Protein 8J0Q (pdb70)

Radius of gyration: 22.81 Å; Cα contacts (8 Å, |Δi|>4): 567; chains: 2; bounding box: 29×70×59 Å

Nearest PDB structures (foldseek):
  8j0q-assembly1_A  TM=1.005E+00  e=1.179E-32  Homo sapiens
  8j0q-assembly1_B  TM=9.897E-01  e=4.027E-26  Homo sapiens
  8j0r-assembly1_B  TM=9.718E-01  e=5.225E-26  Homo sapiens
  8j0l-assembly1_B  TM=9.913E-01  e=1.462E-24  Homo sapiens
  8j0l-assembly1_A  TM=1.001E+00  e=3.192E-24  Homo sapiens

Secondary structure (DSSP, 8-state):
--SSSEEEEEE-SS------EEEEEHHHHHHHHSTTT---HHHHHHHTT----TTHHHHHHHHHHHTT--------GGGG--HHHHHHHHHHHHHHHHHHS-HHHHHHHHHHT---TTHHHHHHHHHHHHHHHHHHHHHHHHH----BTTB-----S-HHHHHHHHHHHHHHTT-HHHHHHHHHHHHHHHHHHHHHHHHHHT-/-TTSEEEEE--TT--S---EEEEHHHHHHHHSTTT---HHHHHHHHT--HHHHH-------GGGG--HHHHHHHHHHHHHHHHHHS-HHHHHHHHHHHH--TT-HHHHHHHHHHHHHHHHHHHHHHTT----BTTB-PPP-S-HHHHHHHHHHHHHHTT-HHHHHHHHHHHHHHHHHHHHHHHHHHHT-

InterPro domains:
  IPR004979 Transcription factor AP-2 [PTHR10812] (13-460)
  IPR008122 Transcription factor AP-2 beta [PR01750] (32-50)
  IPR008122 Transcription factor AP-2 beta [PR01750] (164-176)
  IPR008122 Transcription factor AP-2 beta [PR01750] (184-194)
  IPR008122 Transcription factor AP-2 beta [PR01750] (216-228)
  IPR013854 Transcription factor AP-2, C-terminal [PF03299] (230-424)
  IPR013854 Transcription factor AP-2, C-terminal [PR01748] (268-282)
  IPR013854 Transcription factor AP-2, C-terminal [PR01748] (283-298)
  IPR013854 Transcription factor AP-2, C-terminal [PR01748] (299-313)

Organism: Homo sapiens (NCBI:txid9606)

B-factor: mean 49.49, std 19.69, range [22.67, 119.99]

Structure (mmCIF, N/CA/C/O backbone):
data_8J0Q
#
_entry.id   8J0Q
#
_cell.length_a   51.212
_cell.length_b   81.829
_cell.length_c   115.628
_cell.angle_alpha   90.00
_cell.angle_beta   90.00
_cell.angle_gamma   90.00
#
_symmetry.space_group_name_H-M   'P 21 21 21'
#
loop_
_entity.id
_entity.type
_entity.pdbx_description
1 polymer 'Transcription factor AP-2-beta'
2 non-polymer GLYCEROL
3 water water
#
loop_
_atom_site.group_PDB
_atom_site.id
_atom_site.type_symbol
_atom_site.label_atom_id
_atom_site.label_alt_id
_atom_site.label_comp_id
_atom_site.label_asym_id
_atom_site.label_entity_id
_atom_site.label_seq_id
_atom_site.pdbx_PDB_ins_code
_atom_site.Cartn_x
_atom_site.Cartn_y
_atom_site.Cartn_z
_atom_site.occupancy
_atom_site.B_iso_or_equiv
_atom_site.auth_seq_id
_atom_site.auth_comp_id
_atom_site.auth_asym_id
_atom_site.auth_atom_id
_atom_site.pdbx_PDB_model_num
ATOM 1 N N . VAL A 1 7 ? 6.730 -2.385 -34.767 1.00 76.81 224 VAL A N 1
ATOM 2 C CA . VAL A 1 7 ? 6.451 -1.865 -33.380 1.00 77.87 224 VAL A CA 1
ATOM 3 C C . VAL A 1 7 ? 7.640 -2.194 -32.458 1.00 75.04 224 VAL A C 1
ATOM 4 O O . VAL A 1 7 ? 7.886 -3.396 -32.227 1.00 84.49 224 VAL A O 1
ATOM 8 N N . ASN A 1 8 ? 8.314 -1.158 -31.930 1.00 76.48 225 ASN A N 1
ATOM 9 C CA . ASN A 1 8 ? 9.513 -1.230 -31.043 1.00 65.67 225 ASN A CA 1
ATOM 10 C C . ASN A 1 8 ? 9.077 -1.095 -29.574 1.00 62.75 225 ASN A C 1
ATOM 11 O O . ASN A 1 8 ? 8.792 0.050 -29.125 1.00 54.20 225 ASN A O 1
ATOM 16 N N . THR A 1 9 ? 9.038 -2.213 -28.840 1.00 57.40 226 THR A N 1
ATOM 17 C CA . THR A 1 9 ? 8.303 -2.329 -27.552 1.00 59.49 226 THR A CA 1
ATOM 18 C C . THR A 1 9 ? 9.223 -2.034 -26.368 1.00 53.93 226 THR A C 1
ATOM 19 O O . THR A 1 9 ? 8.676 -1.669 -25.317 1.00 51.56 226 THR A O 1
ATOM 23 N N . GLY A 1 10 ? 10.543 -2.143 -26.548 1.00 53.69 227 GLY A N 1
ATOM 24 C CA . GLY A 1 10 ? 11.549 -1.736 -25.546 1.00 53.18 227 GLY A CA 1
ATOM 25 C C . GLY A 1 10 ? 11.526 -0.233 -25.290 1.00 54.35 227 GLY A C 1
ATOM 26 O O . GLY A 1 10 ? 11.954 0.206 -24.204 1.00 56.41 227 GLY A O 1
ATOM 27 N N . GLU A 1 11 ? 11.051 0.549 -26.257 1.00 49.78 228 GLU A N 1
ATOM 28 C CA . GLU A 1 11 ? 11.113 2.031 -26.222 1.00 49.24 228 GLU A CA 1
ATOM 29 C C . GLU A 1 11 ? 10.210 2.546 -25.093 1.00 46.67 228 GLU A C 1
ATOM 30 O O . GLU A 1 11 ? 9.124 1.975 -24.866 1.00 41.85 228 GLU A O 1
ATOM 36 N N . VAL A 1 12 ? 10.634 3.622 -24.436 1.00 44.95 229 VAL A N 1
ATOM 37 C CA . VAL A 1 12 ? 9.843 4.340 -23.403 1.00 47.50 229 VAL A CA 1
ATOM 38 C C . VAL A 1 12 ? 8.835 5.251 -24.106 1.00 53.64 229 VAL A C 1
ATOM 39 O O . VAL A 1 12 ? 9.247 6.060 -24.944 1.00 64.97 229 VAL A O 1
ATOM 43 N N . PHE A 1 13 ? 7.557 5.129 -23.752 1.00 53.73 230 PHE A N 1
ATOM 44 C CA . PHE A 1 13 ? 6.465 6.018 -24.209 1.00 50.41 230 PHE A CA 1
ATOM 45 C C . PHE A 1 13 ? 6.446 7.272 -23.329 1.00 50.78 230 PHE A C 1
ATOM 46 O O . PHE A 1 13 ? 6.455 8.390 -23.863 1.00 59.08 230 PHE A O 1
ATOM 54 N N . CYS A 1 14 ? 6.426 7.103 -22.009 1.00 50.05 231 CYS A N 1
ATOM 55 C CA . CYS A 1 14 ? 6.415 8.230 -21.037 1.00 51.56 231 CYS A CA 1
ATOM 56 C C . CYS A 1 14 ? 6.836 7.730 -19.656 1.00 48.61 231 CYS A C 1
ATOM 57 O O . CYS A 1 14 ? 7.169 6.552 -19.539 1.00 52.02 231 CYS A O 1
ATOM 60 N N . SER A 1 15 ? 6.829 8.621 -18.670 1.00 47.50 232 SER A N 1
ATOM 61 C CA . SER A 1 15 ? 7.082 8.361 -17.236 1.00 50.27 232 SER A CA 1
ATOM 62 C C . SER A 1 15 ? 5.873 8.861 -16.445 1.00 55.83 232 SER A C 1
ATOM 63 O O . SER A 1 15 ? 5.300 9.912 -16.824 1.00 51.57 232 SER A O 1
ATOM 66 N N . VAL A 1 16 ? 5.480 8.137 -15.397 1.00 49.97 233 VAL A N 1
ATOM 67 C CA . VAL A 1 16 ? 4.179 8.385 -14.718 1.00 43.93 233 VAL A CA 1
ATOM 68 C C . VAL A 1 16 ? 4.455 8.407 -13.226 1.00 47.49 233 VAL A C 1
ATOM 69 O O . VAL A 1 16 ? 5.074 7.492 -12.687 1.00 50.66 233 VAL A O 1
ATOM 73 N N . PRO A 1 17 ? 4.080 9.493 -12.518 1.00 49.65 234 PRO A N 1
ATOM 74 C CA . PRO A 1 17 ? 4.211 9.505 -11.066 1.00 49.16 234 PRO A CA 1
ATOM 75 C C . PRO A 1 17 ? 3.293 8.386 -10.541 1.00 46.57 234 PRO A C 1
ATOM 76 O O . PRO A 1 17 ? 2.278 8.088 -11.158 1.00 44.89 234 PRO A O 1
ATOM 80 N N . GLY A 1 18 ? 3.684 7.793 -9.423 1.00 45.81 235 GLY A N 1
ATOM 81 C CA . GLY A 1 18 ? 2.922 6.751 -8.723 1.00 47.30 235 GLY A CA 1
ATOM 82 C C . GLY A 1 18 ? 1.665 7.306 -8.085 1.00 49.68 235 GLY A C 1
ATOM 83 O O . GLY A 1 18 ? 1.692 8.451 -7.546 1.00 51.33 235 GLY A O 1
ATOM 84 N N . ARG A 1 19 ? 0.593 6.513 -8.131 1.00 44.44 236 ARG A N 1
ATOM 85 C CA . ARG A 1 19 ? -0.677 6.834 -7.443 1.00 39.56 236 ARG A CA 1
ATOM 86 C C . ARG A 1 19 ? -0.521 6.613 -5.939 1.00 38.72 236 ARG A C 1
ATOM 87 O O . ARG A 1 19 ? -1.300 7.206 -5.176 1.00 43.31 236 ARG A O 1
ATOM 95 N N . LEU A 1 20 ? 0.460 5.820 -5.509 1.00 39.52 237 LEU A N 1
ATOM 96 C CA . LEU A 1 20 ? 0.536 5.332 -4.105 1.00 39.44 237 LEU A CA 1
ATOM 97 C C . LEU A 1 20 ? 1.781 5.866 -3.392 1.00 39.06 237 LEU A C 1
ATOM 98 O O . LEU A 1 20 ? 2.052 5.394 -2.276 1.00 45.88 237 LEU A O 1
ATOM 103 N N . SER A 1 21 ? 2.490 6.819 -4.000 1.00 45.32 238 SER A N 1
ATOM 104 C CA . SER A 1 21 ? 3.670 7.515 -3.423 1.00 49.04 238 SER A CA 1
ATOM 105 C C . SER A 1 21 ? 3.235 8.422 -2.277 1.00 50.00 238 SER A C 1
ATOM 106 O O . SER A 1 21 ? 2.339 9.230 -2.499 1.00 50.64 238 SER A O 1
ATOM 109 N N . LEU A 1 22 ? 3.854 8.262 -1.104 1.00 54.05 239 LEU A N 1
ATOM 110 C CA . LEU A 1 22 ? 3.874 9.269 -0.011 1.00 61.30 239 LEU A CA 1
ATOM 111 C C . LEU A 1 22 ? 5.202 10.048 -0.002 1.00 66.41 239 LEU A C 1
ATOM 112 O O . LEU A 1 22 ? 5.249 11.086 0.682 1.00 80.59 239 LEU A O 1
ATOM 117 N N . LEU A 1 23 ? 6.228 9.572 -0.718 1.00 75.24 240 LEU A N 1
ATOM 118 C CA . LEU A 1 23 ? 7.633 10.069 -0.644 1.00 86.33 240 LEU A CA 1
ATOM 119 C C . LEU A 1 23 ? 7.961 10.869 -1.918 1.00 89.56 240 LEU A C 1
ATOM 120 O O . LEU A 1 23 ? 8.111 10.241 -2.999 1.00 94.28 240 LEU A O 1
ATOM 125 N N . SER A 1 24 ? 8.068 12.199 -1.794 1.00 93.66 241 SER A N 1
ATOM 126 C CA . SER A 1 24 ? 8.483 13.151 -2.864 1.00 97.79 241 SER A CA 1
ATOM 127 C C . SER A 1 24 ? 9.588 12.536 -3.743 1.00 102.34 241 SER A C 1
ATOM 128 O O . SER A 1 24 ? 9.484 12.635 -4.994 1.00 90.51 241 SER A O 1
ATOM 131 N N . SER A 1 25 ? 10.599 11.925 -3.106 1.00 101.96 242 SER A N 1
ATOM 132 C CA . SER A 1 25 ? 11.649 11.080 -3.740 1.00 99.15 242 SER A CA 1
ATOM 133 C C . SER A 1 25 ? 11.002 9.797 -4.283 1.00 92.02 242 SER A C 1
ATOM 134 O O . SER A 1 25 ? 11.482 9.314 -5.317 1.00 86.03 242 SER A O 1
ATOM 137 N N . SER A 1 27 ? 10.242 8.011 -7.125 1.00 84.29 244 SER A N 1
ATOM 138 C CA . SER A 1 27 ? 10.451 8.149 -8.593 1.00 86.77 244 SER A CA 1
ATOM 139 C C . SER A 1 27 ? 9.114 8.085 -9.344 1.00 81.65 244 SER A C 1
ATOM 140 O O . SER A 1 27 ? 8.069 7.694 -8.760 1.00 74.43 244 SER A O 1
ATOM 143 N N . LYS A 1 28 ? 9.171 8.496 -10.607 1.00 73.09 245 LYS A N 1
ATOM 144 C CA . LYS A 1 28 ? 8.171 8.161 -11.641 1.00 66.37 245 LYS A CA 1
ATOM 145 C C . LYS A 1 28 ? 8.518 6.757 -12.158 1.00 58.65 245 LYS A C 1
ATOM 146 O O . LYS A 1 28 ? 9.686 6.326 -12.009 1.00 60.08 245 LYS A O 1
ATOM 152 N N . TYR A 1 29 ? 7.530 6.039 -12.694 1.00 47.35 246 TYR A N 1
ATOM 153 C CA . TYR A 1 29 ? 7.716 4.716 -13.340 1.00 42.73 246 TYR A CA 1
ATOM 154 C C . TYR A 1 29 ? 7.772 4.903 -14.857 1.00 41.00 246 TYR A C 1
ATOM 155 O O . TYR A 1 29 ? 6.962 5.639 -15.378 1.00 41.79 246 TYR A O 1
ATOM 164 N N . LYS A 1 30 ? 8.714 4.247 -15.530 1.00 45.97 247 LYS A N 1
ATOM 165 C CA . LYS A 1 30 ? 8.746 4.167 -17.009 1.00 46.30 247 LYS A CA 1
ATOM 166 C C . LYS A 1 30 ? 7.627 3.234 -17.479 1.00 47.52 247 LYS A C 1
ATOM 167 O O . LYS A 1 30 ? 7.452 2.099 -16.925 1.00 42.35 247 LYS A O 1
ATOM 173 N N . VAL A 1 31 ? 6.920 3.691 -18.499 1.00 43.66 248 VAL A N 1
ATOM 174 C CA . VAL A 1 31 ? 5.925 2.894 -19.250 1.00 43.20 248 VAL A CA 1
ATOM 175 C C . VAL A 1 31 ? 6.472 2.743 -20.660 1.00 40.81 248 VAL A C 1
ATOM 176 O O . VAL A 1 31 ? 6.706 3.765 -21.303 1.00 44.26 248 VAL A O 1
ATOM 180 N N . THR A 1 32 ? 6.702 1.505 -21.072 1.00 40.33 249 THR A N 1
ATOM 181 C CA . THR A 1 32 ? 7.226 1.133 -22.403 1.00 39.49 249 THR A CA 1
ATOM 182 C C . THR A 1 32 ? 6.064 1.100 -23.402 1.00 41.28 249 THR A C 1
ATOM 183 O O . THR A 1 32 ? 4.884 1.041 -22.989 1.00 36.30 249 THR A O 1
ATOM 187 N N . VAL A 1 33 ? 6.396 1.132 -24.683 1.00 42.21 250 VAL A N 1
ATOM 188 C CA . VAL A 1 33 ? 5.418 0.905 -25.775 1.00 41.58 250 VAL A CA 1
ATOM 189 C C . VAL A 1 33 ? 4.790 -0.480 -25.574 1.00 39.48 250 VAL A C 1
ATOM 190 O O . VAL A 1 33 ? 3.603 -0.614 -25.832 1.00 39.80 250 VAL A O 1
ATOM 194 N N . GLY A 1 34 ? 5.580 -1.491 -25.203 1.00 41.69 251 GLY A N 1
ATOM 195 C CA . GLY A 1 34 ? 5.068 -2.843 -24.902 1.00 37.37 251 GLY A CA 1
ATOM 196 C C . GLY A 1 34 ? 3.917 -2.749 -23.908 1.00 36.90 251 GLY A C 1
ATOM 197 O O . GLY A 1 34 ? 2.848 -3.339 -24.131 1.00 32.60 251 GLY A O 1
ATOM 198 N N . GLU A 1 35 ? 4.100 -1.978 -22.849 1.00 33.33 252 GLU A N 1
ATOM 199 C CA . GLU A 1 35 ? 3.073 -1.892 -21.797 1.00 37.36 252 GLU A CA 1
ATOM 200 C C . GLU A 1 35 ? 1.802 -1.260 -22.379 1.00 38.81 252 GLU A C 1
ATOM 201 O O . GLU A 1 35 ? 0.695 -1.759 -22.083 1.00 43.24 252 GLU A O 1
ATOM 207 N N . VAL A 1 36 ? 1.960 -0.185 -23.147 1.00 37.83 253 VAL A N 1
ATOM 208 C CA . VAL A 1 36 ? 0.849 0.585 -23.757 1.00 35.68 253 VAL A CA 1
ATOM 209 C C . VAL A 1 36 ? 0.111 -0.365 -24.699 1.00 36.49 253 VAL A C 1
ATOM 210 O O . VAL A 1 36 ? -1.119 -0.369 -24.697 1.00 38.51 253 VAL A O 1
ATOM 214 N N . GLN A 1 37 ? 0.839 -1.222 -25.402 1.00 34.72 254 GLN A N 1
ATOM 215 C CA . GLN A 1 37 ? 0.242 -2.209 -26.329 1.00 37.27 254 GLN A CA 1
ATOM 216 C C . GLN A 1 37 ? -0.530 -3.293 -25.559 1.00 40.32 254 GLN A C 1
ATOM 217 O O . GLN A 1 37 ? -1.568 -3.753 -26.064 1.00 40.29 254 GLN A O 1
ATOM 223 N N . ARG A 1 38 ? -0.040 -3.708 -24.385 1.00 39.92 255 ARG A N 1
ATOM 224 C CA . ARG A 1 38 ? -0.736 -4.698 -23.524 1.00 36.39 255 ARG A CA 1
ATOM 225 C C . ARG A 1 38 ? -2.082 -4.103 -23.079 1.00 36.03 255 ARG A C 1
ATOM 226 O O . ARG A 1 38 ? -3.047 -4.864 -23.031 1.00 33.45 255 ARG A O 1
ATOM 234 N N . ARG A 1 39 ? -2.152 -2.797 -22.814 1.00 35.78 256 ARG A N 1
ATOM 235 C CA . ARG A 1 39 ? -3.379 -2.126 -22.307 1.00 36.66 256 ARG A CA 1
ATOM 236 C C . ARG A 1 39 ? -4.400 -1.997 -23.453 1.00 40.49 256 ARG A C 1
ATOM 237 O O . ARG A 1 39 ? -5.591 -2.230 -23.217 1.00 41.38 256 ARG A O 1
ATOM 245 N N . LEU A 1 40 ? -3.933 -1.681 -24.660 1.00 41.60 257 LEU A N 1
ATOM 246 C CA . LEU A 1 40 ? -4.775 -1.481 -25.869 1.00 42.23 257 LEU A CA 1
ATOM 247 C C . LEU A 1 40 ? -5.269 -2.810 -26.438 1.00 43.29 257 LEU A C 1
ATOM 248 O O . LEU A 1 40 ? -6.303 -2.777 -27.098 1.00 44.37 257 LEU A O 1
ATOM 253 N N . SER A 1 41 ? -4.576 -3.926 -26.206 1.00 45.15 258 SER A N 1
ATOM 254 C CA . SER A 1 41 ? -4.950 -5.245 -26.790 1.00 46.49 258 SER A CA 1
ATOM 255 C C . SER A 1 41 ? -5.895 -5.982 -25.841 1.00 49.86 258 SER A C 1
ATOM 256 O O . SER A 1 41 ? -6.056 -5.585 -24.692 1.00 55.17 258 SER A O 1
ATOM 259 N N . PRO A 1 42 ? -6.536 -7.092 -26.269 1.00 52.66 259 PRO A N 1
ATOM 260 C CA . PRO A 1 42 ? -7.359 -7.893 -25.361 1.00 48.31 259 PRO A CA 1
ATOM 261 C C . PRO A 1 42 ? -6.451 -8.481 -24.293 1.00 47.60 259 PRO A C 1
ATOM 262 O O . PRO A 1 42 ? -5.280 -8.707 -24.572 1.00 42.90 259 PRO A O 1
ATOM 266 N N . PRO A 1 43 ? -6.955 -8.819 -23.083 1.00 45.77 260 PRO A N 1
ATOM 267 C CA . PRO A 1 43 ? -8.385 -8.766 -22.769 1.00 44.11 260 PRO A CA 1
ATOM 268 C C . PRO A 1 43 ? -8.998 -7.418 -22.360 1.00 46.05 260 PRO A C 1
ATOM 269 O O . PRO A 1 43 ? -10.218 -7.343 -22.281 1.00 49.13 260 PRO A O 1
ATOM 273 N N . GLU A 1 44 ? -8.192 -6.395 -22.089 1.00 44.83 261 GLU A N 1
ATOM 274 C CA . GLU A 1 44 ? -8.722 -5.102 -21.576 1.00 48.06 261 GLU A CA 1
ATOM 275 C C . GLU A 1 44 ? -9.241 -4.191 -22.709 1.00 53.85 261 GLU A C 1
ATOM 276 O O . GLU A 1 44 ? -10.303 -3.534 -22.504 1.00 46.81 261 GLU A O 1
ATOM 282 N N . CYS A 1 45 ? -8.496 -4.075 -23.818 1.00 49.55 262 CYS A N 1
ATOM 283 C CA . CYS A 1 45 ? -8.817 -3.156 -24.943 1.00 47.75 262 CYS A CA 1
ATOM 284 C C . CYS A 1 45 ? -9.173 -1.788 -24.371 1.00 47.54 262 CYS A C 1
ATOM 285 O O . CYS A 1 45 ? -10.315 -1.350 -24.573 1.00 53.46 262 CYS A O 1
ATOM 288 N N . LEU A 1 46 ? -8.274 -1.173 -23.606 1.00 41.16 263 LEU A N 1
ATOM 289 C CA . LEU A 1 46 ? -8.575 0.146 -23.016 1.00 41.96 263 LEU A CA 1
ATOM 290 C C . LEU A 1 46 ? -8.827 1.106 -24.191 1.00 47.84 263 LEU A C 1
ATOM 291 O O . LEU A 1 46 ? -8.234 0.890 -25.268 1.00 49.04 263 LEU A O 1
ATOM 296 N N . ASN A 1 47 ? -9.685 2.107 -23.989 1.00 49.14 264 ASN A N 1
ATOM 297 C CA . ASN A 1 47 ? -9.942 3.212 -24.945 1.00 53.61 264 ASN A CA 1
ATOM 298 C C . ASN A 1 47 ? -9.050 4.387 -24.524 1.00 52.74 264 ASN A C 1
ATOM 299 O O . ASN A 1 47 ? -8.276 4.237 -23.559 1.00 52.98 264 ASN A O 1
ATOM 304 N N . ALA A 1 48 ? -9.178 5.515 -25.212 1.00 52.01 265 ALA A N 1
ATOM 305 C CA . ALA A 1 48 ? -8.280 6.687 -25.123 1.00 57.58 265 ALA A CA 1
ATOM 306 C C . ALA A 1 48 ? -8.467 7.368 -23.768 1.00 48.84 265 ALA A C 1
ATOM 307 O O . ALA A 1 48 ? -7.470 7.858 -23.192 1.00 47.51 265 ALA A O 1
ATOM 309 N N . SER A 1 49 ? -9.711 7.416 -23.306 1.00 44.97 266 SER A N 1
ATOM 310 C CA . SER A 1 49 ? -10.103 8.012 -22.006 1.00 44.94 266 SER A CA 1
ATOM 311 C C . SER A 1 49 ? -9.387 7.278 -20.866 1.00 44.58 266 SER A C 1
ATOM 312 O O . SER A 1 49 ? -8.764 7.963 -20.046 1.00 47.33 266 SER A O 1
ATOM 315 N N . LEU A 1 50 ? -9.508 5.941 -20.804 1.00 44.52 267 LEU A N 1
ATOM 316 C CA . LEU A 1 50 ? -8.979 5.083 -19.700 1.00 43.98 267 LEU A CA 1
ATOM 317 C C . LEU A 1 50 ? -7.445 5.020 -19.781 1.00 42.40 267 LEU A C 1
ATOM 318 O O . LEU A 1 50 ? -6.788 5.160 -18.737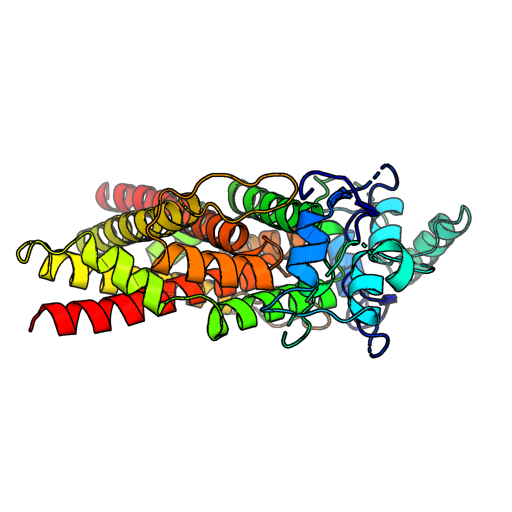 1.00 42.82 267 LEU A O 1
ATOM 323 N N . LEU A 1 51 ? -6.883 4.873 -20.982 1.00 42.10 268 LEU A N 1
ATOM 324 C CA . LEU A 1 51 ? -5.410 4.887 -21.163 1.00 42.67 268 LEU A CA 1
ATOM 325 C C . LEU A 1 51 ? -4.879 6.237 -20.689 1.00 41.45 268 LEU A C 1
ATOM 326 O O . LEU A 1 51 ? -3.820 6.256 -20.016 1.00 41.65 268 LEU A O 1
ATOM 331 N N . GLY A 1 52 ? -5.614 7.318 -20.967 1.00 41.73 269 GLY A N 1
ATOM 332 C CA . GLY A 1 52 ? -5.248 8.683 -20.528 1.00 44.39 269 GLY A CA 1
ATOM 333 C C . GLY A 1 52 ? -5.128 8.802 -19.021 1.00 43.57 269 GLY A C 1
ATOM 334 O O . GLY A 1 52 ? -4.213 9.501 -18.569 1.00 51.54 269 GLY A O 1
ATOM 335 N N . GLY A 1 53 ? -6.033 8.167 -18.271 1.00 43.68 270 GLY A N 1
ATOM 336 C CA . GLY A 1 53 ? -6.004 8.096 -16.786 1.00 44.26 270 GLY A CA 1
ATOM 337 C C . GLY A 1 53 ? -4.869 7.222 -16.244 1.00 45.97 270 GLY A C 1
ATOM 338 O O . GLY A 1 53 ? -4.183 7.673 -15.333 1.00 47.35 270 GLY A O 1
ATOM 339 N N . VAL A 1 54 ? -4.638 6.033 -16.820 1.00 44.05 271 VAL A N 1
ATOM 340 C CA . VAL A 1 54 ? -3.480 5.151 -16.488 1.00 42.11 271 VAL A CA 1
ATOM 341 C C . VAL A 1 54 ? -2.179 5.950 -16.631 1.00 44.77 271 VAL A C 1
ATOM 342 O O . VAL A 1 54 ? -1.355 5.931 -15.702 1.00 40.55 271 VAL A O 1
ATOM 346 N N . LEU A 1 55 ? -2.014 6.652 -17.754 1.00 45.86 272 LEU A N 1
ATOM 347 C CA . LEU A 1 55 ? -0.816 7.482 -18.030 1.00 44.76 272 LEU A CA 1
ATOM 348 C C . LEU A 1 55 ? -0.909 8.813 -17.274 1.00 42.99 272 LEU A C 1
ATOM 349 O O . LEU A 1 55 ? 0.028 9.606 -17.424 1.00 48.73 272 LEU A O 1
ATOM 354 N N . ARG A 1 56 ? -1.946 9.010 -16.447 1.00 46.76 273 ARG A N 1
ATOM 355 C CA . ARG A 1 56 ? -2.172 10.232 -15.614 1.00 49.37 273 ARG A CA 1
ATOM 356 C C . ARG A 1 56 ? -1.928 11.468 -16.493 1.00 52.03 273 ARG A C 1
ATOM 357 O O . ARG A 1 56 ? -1.217 12.384 -16.041 1.00 52.80 273 ARG A O 1
ATOM 365 N N . ARG A 1 57 ? -2.429 11.458 -17.728 1.00 53.18 274 ARG A N 1
ATOM 366 C CA . ARG A 1 57 ? -2.385 12.643 -18.619 1.00 62.39 274 ARG A CA 1
ATOM 367 C C . ARG A 1 57 ? -3.442 13.626 -18.119 1.00 64.60 274 ARG A C 1
ATOM 368 O O . ARG A 1 57 ? -4.434 13.156 -17.549 1.00 63.35 274 ARG A O 1
ATOM 376 N N . ALA A 1 58 ? -3.192 14.933 -18.264 1.00 77.78 275 ALA A N 1
ATOM 377 C CA . ALA A 1 58 ? -4.183 16.016 -18.055 1.00 77.12 275 ALA A CA 1
ATOM 378 C C . ALA A 1 58 ? -5.296 15.827 -19.089 1.00 79.94 275 ALA A C 1
ATOM 379 O O . ALA A 1 58 ? -4.960 15.837 -20.293 1.00 74.08 275 ALA A O 1
ATOM 381 N N . LYS A 1 59 ? -6.546 15.608 -18.652 1.00 87.66 276 LYS A N 1
ATOM 382 C CA . LYS A 1 59 ? -7.710 15.452 -19.569 1.00 94.89 276 LYS A CA 1
ATOM 383 C C . LYS A 1 59 ? -8.014 16.818 -20.206 1.00 97.02 276 LYS A C 1
ATOM 384 O O . LYS A 1 59 ? -8.815 17.579 -19.638 1.00 95.72 276 LYS A O 1
ATOM 390 N N . SER A 1 60 ? -7.340 17.111 -21.323 1.00 95.58 277 SER A N 1
ATOM 391 C CA . SER A 1 60 ? -7.608 18.220 -22.274 1.00 89.80 277 SER A CA 1
ATOM 392 C C . SER A 1 60 ? -8.513 17.689 -23.401 1.00 88.84 277 SER A C 1
ATOM 393 O O . SER A 1 60 ? -8.668 16.449 -23.500 1.00 84.68 277 SER A O 1
ATOM 396 N N . LYS A 1 61 ? -9.121 18.568 -24.204 1.00 89.79 278 LYS A N 1
ATOM 397 C CA . LYS A 1 61 ? -9.890 18.164 -25.418 1.00 94.30 278 LYS A CA 1
ATOM 398 C C . LYS A 1 61 ? -8.896 17.869 -26.552 1.00 99.63 278 LYS A C 1
ATOM 399 O O . LYS A 1 61 ? -9.180 16.982 -27.389 1.00 96.85 278 LYS A O 1
ATOM 405 N N . ASN A 1 62 ? -7.778 18.602 -26.570 1.00 97.55 279 ASN A N 1
ATOM 406 C CA . ASN A 1 62 ? -6.588 18.354 -27.429 1.00 94.60 279 ASN A CA 1
ATOM 407 C C . ASN A 1 62 ? -5.973 16.988 -27.067 1.00 91.86 279 ASN A C 1
ATOM 408 O O . ASN A 1 62 ? -5.622 16.235 -28.007 1.00 90.41 279 ASN A O 1
ATOM 413 N N . GLY A 1 63 ? -5.886 16.678 -25.764 1.00 89.15 280 GLY A N 1
ATOM 414 C CA . GLY A 1 63 ? -5.154 15.535 -25.172 1.00 82.15 280 GLY A CA 1
ATOM 415 C C . GLY A 1 63 ? -5.461 14.203 -25.842 1.00 73.25 280 GLY A C 1
ATOM 416 O O . GLY A 1 63 ? -4.513 13.424 -26.044 1.00 75.16 280 GLY A O 1
ATOM 417 N N . GLY A 1 64 ? -6.732 13.960 -26.179 1.00 66.83 281 GLY A N 1
ATOM 418 C CA . GLY A 1 64 ? -7.246 12.707 -26.768 1.00 61.29 281 GLY A CA 1
ATOM 419 C C . GLY A 1 64 ? -6.799 12.522 -28.207 1.00 66.82 281 GLY A C 1
ATOM 420 O O . GLY A 1 64 ? -6.543 11.349 -28.621 1.00 59.86 281 GLY A O 1
ATOM 421 N N . ARG A 1 65 ? -6.730 13.622 -28.963 1.00 65.16 282 ARG A N 1
ATOM 422 C CA . ARG A 1 65 ? -6.204 13.608 -30.354 1.00 59.60 282 ARG A CA 1
ATOM 423 C C . ARG A 1 65 ? -4.672 13.525 -30.277 1.00 45.73 282 ARG A C 1
ATOM 424 O O . ARG A 1 65 ? -4.098 12.691 -30.989 1.00 44.71 282 ARG A O 1
ATOM 432 N N . SER A 1 66 ? -4.054 14.295 -29.383 1.00 40.27 283 SER A N 1
ATOM 433 C CA . SER A 1 66 ? -2.596 14.280 -29.067 1.00 45.94 283 SER A CA 1
ATOM 434 C C . SER A 1 66 ? -2.098 12.860 -28.739 1.00 53.67 283 SER A C 1
ATOM 435 O O . SER A 1 66 ? -1.094 12.419 -29.356 1.00 50.82 283 SER A O 1
ATOM 438 N N . LEU A 1 67 ? -2.767 12.160 -27.808 1.00 55.61 284 LEU A N 1
ATOM 439 C CA . LEU A 1 67 ? -2.431 10.758 -27.438 1.00 48.76 284 LEU A CA 1
ATOM 440 C C . LEU A 1 67 ? -2.637 9.852 -28.656 1.00 45.07 284 LEU A C 1
ATOM 441 O O . LEU A 1 67 ? -1.734 9.034 -28.939 1.00 41.69 284 LEU A O 1
ATOM 446 N N . ARG A 1 68 ? -3.770 9.968 -29.355 1.00 46.63 285 ARG A N 1
ATOM 447 C CA . ARG A 1 68 ? -4.050 9.142 -30.568 1.00 49.49 285 ARG A CA 1
ATOM 448 C C . ARG A 1 68 ? -2.929 9.334 -31.608 1.00 48.14 285 ARG A C 1
ATOM 449 O O . ARG A 1 68 ? -2.434 8.308 -32.164 1.00 46.85 285 ARG A O 1
ATOM 457 N N . GLU A 1 69 ? -2.500 10.580 -31.842 1.00 48.24 286 GLU A N 1
ATOM 458 C CA . GLU A 1 69 ? -1.336 10.896 -32.729 1.00 54.13 286 GLU A CA 1
ATOM 459 C C . GLU A 1 69 ? -0.078 10.193 -32.179 1.00 45.49 286 GLU A C 1
ATOM 460 O O . GLU A 1 69 ? 0.562 9.460 -32.934 1.00 40.46 286 GLU A O 1
ATOM 466 N N . ARG A 1 70 ? 0.285 10.411 -30.915 1.00 42.16 287 ARG A N 1
ATOM 467 C CA . ARG A 1 70 ? 1.476 9.742 -30.317 1.00 46.35 287 ARG A CA 1
ATOM 468 C C . ARG A 1 70 ? 1.371 8.225 -30.514 1.00 42.39 287 ARG A C 1
ATOM 469 O O . ARG A 1 70 ? 2.371 7.622 -30.848 1.00 42.29 287 ARG A O 1
ATOM 477 N N . LEU A 1 71 ? 0.187 7.630 -30.377 1.00 45.31 288 LEU A N 1
ATOM 478 C CA . LEU A 1 71 ? 0.031 6.159 -30.504 1.00 49.46 288 LEU A CA 1
ATOM 479 C C . LEU A 1 71 ? 0.255 5.724 -31.959 1.00 49.37 288 LEU A C 1
ATOM 480 O O . LEU A 1 71 ? 1.046 4.793 -32.164 1.00 49.49 288 LEU A O 1
ATOM 485 N N . GLU A 1 72 ? -0.374 6.377 -32.939 1.00 52.92 289 GLU A N 1
ATOM 486 C CA . GLU A 1 72 ? -0.346 5.878 -34.344 1.00 60.79 289 GLU A CA 1
ATOM 487 C C . GLU A 1 72 ? 1.061 6.019 -34.929 1.00 61.86 289 GLU A C 1
ATOM 488 O O . GLU A 1 72 ? 1.448 5.104 -35.685 1.00 55.49 289 GLU A O 1
ATOM 494 N N . LYS A 1 73 ? 1.812 7.064 -34.546 1.00 59.49 290 LYS A N 1
ATOM 495 C CA . LYS A 1 73 ? 3.199 7.296 -35.035 1.00 57.07 290 LYS A CA 1
ATOM 496 C C . LYS A 1 73 ? 4.080 6.078 -34.739 1.00 56.46 290 LYS A C 1
ATOM 497 O O . LYS A 1 73 ? 4.995 5.848 -35.534 1.00 51.99 290 LYS A O 1
ATOM 503 N N . ILE A 1 74 ? 3.821 5.324 -33.657 1.00 60.36 291 ILE A N 1
ATOM 504 C CA . ILE A 1 74 ? 4.656 4.144 -33.259 1.00 57.92 291 ILE A CA 1
ATOM 505 C C . ILE A 1 74 ? 3.967 2.821 -33.629 1.00 57.53 291 ILE A C 1
ATOM 506 O O . ILE A 1 74 ? 4.493 1.775 -33.198 1.00 63.31 291 ILE A O 1
ATOM 511 N N . GLY A 1 75 ? 2.832 2.854 -34.351 1.00 57.54 292 GLY A N 1
ATOM 512 C CA . GLY A 1 75 ? 2.204 1.680 -35.002 1.00 55.02 292 GLY A CA 1
ATOM 513 C C . GLY A 1 75 ? 1.129 0.998 -34.157 1.00 57.22 292 GLY A C 1
ATOM 514 O O . GLY A 1 75 ? 0.878 -0.211 -34.369 1.00 55.47 292 GLY A O 1
ATOM 515 N N . LEU A 1 76 ? 0.489 1.726 -33.240 1.00 56.52 293 LEU A N 1
ATOM 516 C CA . LEU A 1 76 ? -0.635 1.217 -32.404 1.00 58.62 293 LEU A CA 1
ATOM 517 C C . LEU A 1 76 ? -1.881 2.051 -32.703 1.00 62.37 293 LEU A C 1
ATOM 518 O O . LEU A 1 76 ? -1.705 3.213 -33.097 1.00 67.38 293 LEU A O 1
ATOM 523 N N . ASN A 1 77 ? -3.091 1.509 -32.535 1.00 69.73 294 ASN A N 1
ATOM 524 C CA . ASN A 1 77 ? -4.334 2.334 -32.591 1.00 76.25 294 ASN A CA 1
ATOM 525 C C . ASN A 1 77 ? -5.399 1.727 -31.673 1.00 79.80 294 ASN A C 1
ATOM 526 O O . ASN A 1 77 ? -5.161 0.632 -31.139 1.00 62.19 294 ASN A O 1
ATOM 531 N N . LEU A 1 78 ? -6.529 2.433 -31.538 1.00 92.57 295 LEU A N 1
ATOM 532 C CA . LEU A 1 78 ? -7.664 2.118 -30.628 1.00 94.45 295 LEU A CA 1
ATOM 533 C C . LEU A 1 78 ? -8.746 1.364 -31.424 1.00 99.69 295 LEU A C 1
ATOM 534 O O . LEU A 1 78 ? -9.562 0.645 -30.794 1.00 95.51 295 LEU A O 1
ATOM 539 N N . ALA A 1 85 ? -14.664 -3.196 -24.796 1.00 112.40 302 ALA A N 1
ATOM 540 C CA . ALA A 1 85 ? -14.278 -2.729 -23.442 1.00 112.15 302 ALA A CA 1
ATOM 541 C C . ALA A 1 85 ? -14.077 -3.942 -22.521 1.00 111.51 302 ALA A C 1
ATOM 542 O O . ALA A 1 85 ? -14.108 -5.077 -23.045 1.00 113.69 302 ALA A O 1
ATOM 544 N N . ALA A 1 86 ? -13.841 -3.702 -21.221 1.00 100.33 303 ALA A N 1
ATOM 545 C CA . ALA A 1 86 ? -13.810 -4.714 -20.132 1.00 87.06 303 ALA A CA 1
ATOM 546 C C . ALA A 1 86 ? -14.109 -4.043 -18.781 1.00 77.25 303 ALA A C 1
ATOM 547 O O . ALA A 1 86 ? -14.039 -2.794 -18.691 1.00 69.68 303 ALA A O 1
ATOM 549 N N . ASN A 1 87 ? -14.436 -4.854 -17.768 1.00 71.74 304 ASN A N 1
ATOM 550 C CA . ASN A 1 87 ? -14.745 -4.404 -16.383 1.00 67.00 304 ASN A CA 1
ATOM 551 C C . ASN A 1 87 ? -13.504 -3.699 -15.824 1.00 62.23 304 ASN A C 1
ATOM 552 O O . ASN A 1 87 ? -12.431 -4.334 -15.734 1.00 66.72 304 ASN A O 1
ATOM 557 N N . VAL A 1 88 ? -13.637 -2.417 -15.507 1.00 51.54 305 VAL A N 1
ATOM 558 C CA . VAL A 1 88 ? -12.578 -1.587 -14.878 1.00 49.75 305 VAL A CA 1
ATOM 559 C C . VAL A 1 88 ? -12.584 -1.848 -13.361 1.00 50.31 305 VAL A C 1
ATOM 560 O O . VAL A 1 88 ? -13.660 -1.752 -12.745 1.00 45.43 305 VAL A O 1
ATOM 564 N N . THR A 1 89 ? -11.419 -2.208 -12.807 1.00 45.01 306 THR A N 1
ATOM 565 C CA . THR A 1 89 ? -11.159 -2.299 -11.352 1.00 46.00 306 THR A CA 1
ATOM 566 C C . THR A 1 89 ? -10.143 -1.228 -10.932 1.00 40.01 306 THR A C 1
ATOM 567 O O . THR A 1 89 ? -9.525 -0.576 -11.817 1.00 36.44 306 THR A O 1
ATOM 571 N N . LEU A 1 90 ? -9.954 -1.076 -9.622 1.00 38.73 307 LEU A N 1
ATOM 572 C CA . LEU A 1 90 ? -8.842 -0.274 -9.031 1.00 36.12 307 LEU A CA 1
ATOM 573 C C . LEU A 1 90 ? -7.516 -0.707 -9.666 1.00 35.85 307 LEU A C 1
ATOM 574 O O . LEU A 1 90 ? -6.703 0.185 -9.983 1.00 42.86 307 LEU A O 1
ATOM 579 N N . LEU A 1 91 ? -7.323 -1.996 -9.939 1.00 35.07 308 LEU A N 1
ATOM 580 C CA . LEU A 1 91 ? -6.040 -2.494 -10.513 1.00 37.47 308 LEU A CA 1
ATOM 581 C C . LEU A 1 91 ? -5.811 -1.900 -11.914 1.00 37.50 308 LEU A C 1
ATOM 582 O O . LEU A 1 91 ? -4.625 -1.709 -12.263 1.00 34.45 308 LEU A O 1
ATOM 587 N N . THR A 1 92 ? -6.883 -1.597 -12.664 1.00 37.35 309 THR A N 1
ATOM 588 C CA . THR A 1 92 ? -6.849 -1.004 -14.032 1.00 39.28 309 THR A CA 1
ATOM 589 C C . THR A 1 92 ? -6.118 0.356 -14.030 1.00 35.80 309 THR A C 1
ATOM 590 O O . THR A 1 92 ? -5.509 0.696 -15.066 1.00 34.24 309 THR A O 1
ATOM 594 N N . SER A 1 93 ? -6.115 1.077 -12.911 1.00 33.26 310 SER A N 1
ATOM 595 C CA . SER A 1 93 ? -5.470 2.412 -12.761 1.00 35.52 310 SER A CA 1
ATOM 596 C C . SER A 1 93 ? -3.934 2.329 -12.734 1.00 40.32 310 SER A C 1
ATOM 597 O O . S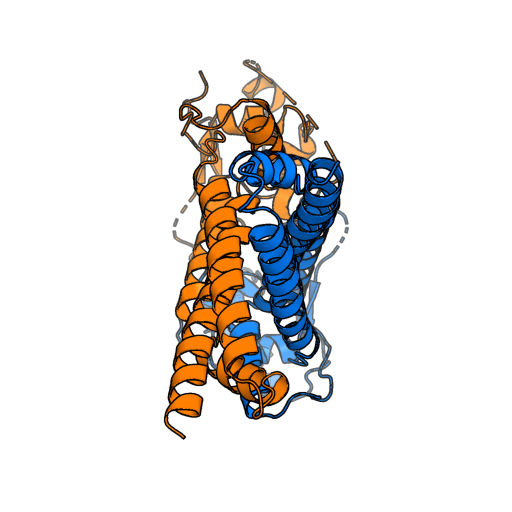ER A 1 93 ? -3.304 3.402 -12.851 1.00 41.94 310 SER A O 1
ATOM 600 N N . LEU A 1 94 ? -3.342 1.142 -12.550 1.00 40.99 311 LEU A N 1
ATOM 601 C CA . LEU A 1 94 ? -1.913 1.002 -12.157 1.00 38.95 311 LEU A CA 1
ATOM 602 C C . LEU A 1 94 ? -1.020 0.825 -13.387 1.00 38.47 311 LEU A C 1
ATOM 603 O O . LEU A 1 94 ? -1.319 -0.058 -14.237 1.00 37.40 311 LEU A O 1
ATOM 608 N N . VAL A 1 95 ? 0.095 1.563 -13.444 1.00 34.43 312 VAL A N 1
ATOM 609 C CA . VAL A 1 95 ? 1.197 1.214 -14.394 1.00 36.69 312 VAL A CA 1
ATOM 610 C C . VAL A 1 95 ? 1.875 -0.034 -13.835 1.00 32.40 312 VAL A C 1
ATOM 611 O O . VAL A 1 95 ? 1.842 -0.223 -12.615 1.00 29.02 312 VAL A O 1
ATOM 615 N N . GLU A 1 96 ? 2.436 -0.858 -14.710 1.00 32.35 313 GLU A N 1
ATOM 616 C CA . GLU A 1 96 ? 2.974 -2.186 -14.346 1.00 35.19 313 GLU A CA 1
ATOM 617 C C . GLU A 1 96 ? 4.068 -2.037 -13.290 1.00 34.30 313 GLU A C 1
ATOM 618 O O . GLU A 1 96 ? 4.057 -2.840 -12.370 1.00 41.11 313 GLU A O 1
ATOM 624 N N . GLY A 1 97 ? 4.970 -1.060 -13.425 1.00 34.93 314 GLY A N 1
ATOM 625 C CA . GLY A 1 97 ? 5.987 -0.745 -12.398 1.00 32.90 314 GLY A CA 1
ATOM 626 C C . GLY A 1 97 ? 5.374 -0.652 -11.007 1.00 34.27 314 GLY A C 1
ATOM 627 O O . GLY A 1 97 ? 5.930 -1.216 -10.059 1.00 35.65 314 GLY A O 1
ATOM 628 N N . GLU A 1 98 ? 4.242 0.032 -10.865 1.00 36.91 315 GLU A N 1
ATOM 629 C CA . GLU A 1 98 ? 3.659 0.311 -9.530 1.00 35.73 315 GLU A CA 1
ATOM 630 C C . GLU A 1 98 ? 2.905 -0.933 -9.034 1.00 35.23 315 GLU A C 1
ATOM 631 O O . GLU A 1 98 ? 2.973 -1.209 -7.794 1.00 30.15 315 GLU A O 1
ATOM 637 N N . ALA A 1 99 ? 2.235 -1.658 -9.943 1.00 31.39 316 ALA A N 1
ATOM 638 C CA . ALA A 1 99 ? 1.544 -2.934 -9.644 1.00 31.26 316 ALA A CA 1
ATOM 639 C C . ALA A 1 99 ? 2.557 -3.914 -9.048 1.00 32.81 316 ALA A C 1
ATOM 640 O O . ALA A 1 99 ? 2.271 -4.481 -7.976 1.00 32.55 316 ALA A O 1
ATOM 642 N N . VAL A 1 100 ? 3.687 -4.100 -9.735 1.00 32.69 317 VAL A N 1
ATOM 643 C CA . VAL A 1 100 ? 4.782 -5.020 -9.319 1.00 35.57 317 VAL A CA 1
ATOM 644 C C . VAL A 1 100 ? 5.311 -4.563 -7.947 1.00 35.92 317 VAL A C 1
ATOM 645 O O . VAL A 1 100 ? 5.480 -5.415 -7.073 1.00 40.65 317 VAL A O 1
ATOM 649 N N . HIS A 1 101 ? 5.562 -3.267 -7.763 1.00 32.63 318 HIS A N 1
ATOM 650 C CA . HIS A 1 101 ? 6.044 -2.667 -6.490 1.00 34.35 318 HIS A CA 1
ATOM 651 C C . HIS A 1 101 ? 5.034 -2.962 -5.366 1.00 29.78 318 HIS A C 1
ATOM 652 O O . HIS A 1 101 ? 5.452 -3.436 -4.298 1.00 28.34 318 HIS A O 1
ATOM 659 N N . LEU A 1 102 ? 3.749 -2.692 -5.601 1.00 31.50 319 LEU A N 1
ATOM 660 C CA . LEU A 1 102 ? 2.639 -2.964 -4.644 1.00 33.01 319 LEU A CA 1
ATOM 661 C C . LEU A 1 102 ? 2.640 -4.430 -4.234 1.00 29.88 319 LEU A C 1
ATOM 662 O O . LEU A 1 102 ? 2.595 -4.688 -3.016 1.00 27.12 319 LEU A O 1
ATOM 667 N N . ALA A 1 103 ? 2.806 -5.351 -5.190 1.00 32.20 320 ALA A N 1
ATOM 668 C CA . ALA A 1 103 ? 2.825 -6.812 -4.904 1.00 36.02 320 ALA A CA 1
ATOM 669 C C . ALA A 1 103 ? 4.051 -7.138 -4.044 1.00 35.44 320 ALA A C 1
ATOM 670 O O . ALA A 1 103 ? 3.936 -7.952 -3.067 1.00 34.53 320 ALA A O 1
ATOM 672 N N . ARG A 1 104 ? 5.174 -6.488 -4.354 1.00 32.16 321 ARG A N 1
ATOM 673 C CA . ARG A 1 104 ? 6.446 -6.688 -3.621 1.00 33.55 321 ARG A CA 1
ATOM 674 C C . ARG A 1 104 ? 6.265 -6.180 -2.194 1.00 31.78 321 ARG A C 1
ATOM 675 O O . ARG A 1 104 ? 6.619 -6.909 -1.270 1.00 29.27 321 ARG A O 1
ATOM 683 N N . ASP A 1 105 ? 5.682 -5.002 -1.982 1.00 31.47 322 ASP A N 1
ATOM 684 C CA . ASP A 1 105 ? 5.499 -4.525 -0.578 1.00 32.28 322 ASP A CA 1
ATOM 685 C C . ASP A 1 105 ? 4.598 -5.514 0.180 1.00 33.82 322 ASP A C 1
ATOM 686 O O . ASP A 1 105 ? 4.879 -5.825 1.366 1.00 31.19 322 ASP A O 1
ATOM 691 N N . PHE A 1 106 ? 3.509 -5.954 -0.453 1.00 31.96 323 PHE A N 1
ATOM 692 C CA . PHE A 1 106 ? 2.538 -6.887 0.177 1.00 32.90 323 PHE A CA 1
ATOM 693 C C . PHE A 1 106 ? 3.279 -8.169 0.546 1.00 29.40 323 PHE A C 1
ATOM 694 O O . PHE A 1 106 ? 3.129 -8.620 1.682 1.00 27.35 323 PHE A O 1
ATOM 702 N N . GLY A 1 107 ? 4.080 -8.689 -0.386 1.00 26.01 324 GLY A N 1
ATOM 703 C CA . GLY A 1 107 ? 4.983 -9.833 -0.147 1.00 27.20 324 GLY A CA 1
ATOM 704 C C . GLY A 1 107 ? 5.890 -9.612 1.054 1.00 28.26 324 GLY A C 1
ATOM 705 O O . GLY A 1 107 ? 5.988 -10.494 1.950 1.00 26.61 324 GLY A O 1
ATOM 706 N N . TYR A 1 108 ? 6.513 -8.453 1.121 1.00 29.25 325 TYR A N 1
ATOM 707 C CA . TYR A 1 108 ? 7.430 -8.130 2.227 1.00 32.82 325 TYR A CA 1
ATOM 708 C C . TYR A 1 108 ? 6.620 -8.141 3.528 1.00 30.90 325 TYR A C 1
ATOM 709 O O . TYR A 1 108 ? 7.068 -8.753 4.496 1.00 34.11 325 TYR A O 1
ATOM 718 N N . ILE A 1 109 ? 5.441 -7.531 3.542 1.00 30.02 326 ILE A N 1
ATOM 719 C CA . ILE A 1 109 ? 4.592 -7.453 4.762 1.00 32.43 326 ILE A CA 1
ATOM 720 C C . ILE A 1 109 ? 4.131 -8.859 5.189 1.00 32.80 326 ILE A C 1
AT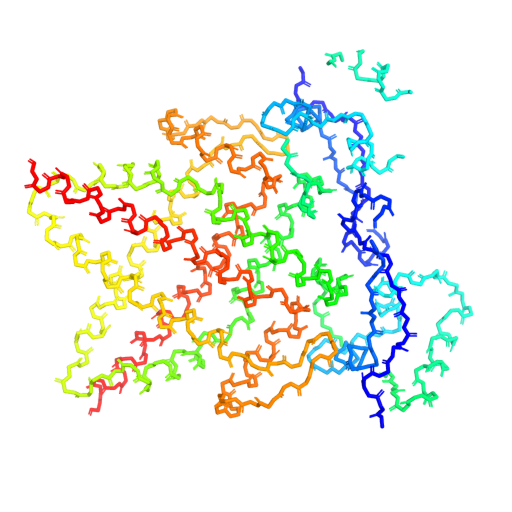OM 721 O O . ILE A 1 109 ? 4.061 -9.107 6.387 1.00 31.05 326 ILE A O 1
ATOM 726 N N . CYS A 1 110 ? 3.821 -9.764 4.261 1.00 32.59 327 CYS A N 1
ATOM 727 C CA . CYS A 1 110 ? 3.368 -11.128 4.615 1.00 33.44 327 CYS A CA 1
ATOM 728 C C . CYS A 1 110 ? 4.504 -11.896 5.283 1.00 34.39 327 CYS A C 1
ATOM 729 O O . CYS A 1 110 ? 4.220 -12.537 6.289 1.00 34.21 327 CYS A O 1
ATOM 732 N N . GLU A 1 111 ? 5.725 -11.799 4.745 1.00 34.39 328 GLU A N 1
ATOM 733 C CA . GLU A 1 111 ? 6.922 -12.498 5.266 1.00 38.59 328 GLU A CA 1
ATOM 734 C C . GLU A 1 111 ? 7.273 -11.986 6.662 1.00 37.52 328 GLU A C 1
ATOM 735 O O . GLU A 1 111 ? 7.534 -12.810 7.508 1.00 41.04 328 GLU A O 1
ATOM 741 N N . THR A 1 112 ? 7.307 -10.664 6.864 1.00 39.02 329 THR A N 1
ATOM 742 C CA . THR A 1 112 ? 7.904 -10.018 8.059 1.00 39.51 329 THR A CA 1
ATOM 743 C C . THR A 1 112 ? 6.859 -9.715 9.144 1.00 43.42 329 THR A C 1
ATOM 744 O O . THR A 1 112 ? 7.274 -9.635 10.299 1.00 40.99 329 THR A O 1
ATOM 748 N N . GLU A 1 113 ? 5.570 -9.536 8.817 1.00 44.38 330 GLU A N 1
ATOM 749 C CA . GLU A 1 113 ? 4.575 -8.976 9.785 1.00 42.14 330 GLU A CA 1
ATOM 750 C C . GLU A 1 113 ? 3.346 -9.862 9.982 1.00 38.65 330 GLU A C 1
ATOM 751 O O . GLU A 1 113 ? 2.596 -9.606 10.917 1.00 38.55 330 GLU A O 1
ATOM 757 N N . PHE A 1 114 ? 3.127 -10.875 9.152 1.00 37.22 331 PHE A N 1
ATOM 758 C CA . PHE A 1 114 ? 1.987 -11.795 9.348 1.00 33.00 331 PHE A CA 1
ATOM 759 C C . PHE A 1 114 ? 2.254 -12.644 10.587 1.00 34.69 331 PHE A C 1
ATOM 760 O O . PHE A 1 114 ? 3.257 -13.325 10.655 1.00 32.35 331 PHE A O 1
ATOM 768 N N . PRO A 1 115 ? 1.350 -12.690 11.594 1.00 37.62 332 PRO A N 1
ATOM 769 C CA . PRO A 1 115 ? 1.629 -13.385 12.858 1.00 33.11 332 PRO A CA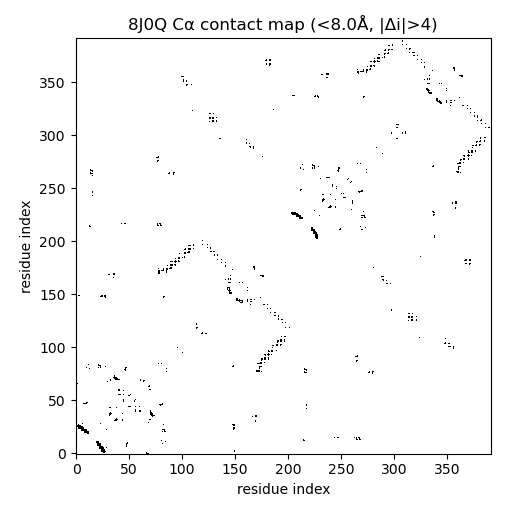 1
ATOM 770 C C . PRO A 1 115 ? 1.484 -14.899 12.735 1.00 33.06 332 PRO A C 1
ATOM 771 O O . PRO A 1 115 ? 0.604 -15.493 13.362 1.00 35.92 332 PRO A O 1
ATOM 775 N N . ALA A 1 116 ? 2.331 -15.491 11.906 1.00 32.00 333 ALA A N 1
ATOM 776 C CA . ALA A 1 116 ? 2.267 -16.932 11.557 1.00 35.90 333 ALA A CA 1
ATOM 777 C C . ALA A 1 116 ? 2.377 -17.773 12.832 1.00 33.66 333 ALA A C 1
ATOM 778 O O . ALA A 1 116 ? 1.763 -18.840 12.883 1.00 35.04 333 ALA A O 1
ATOM 780 N N . LYS A 1 117 ? 3.139 -17.315 13.821 1.00 35.69 334 LYS A N 1
ATOM 781 C CA . LYS A 1 117 ? 3.386 -18.083 15.072 1.00 42.42 334 LYS A CA 1
ATOM 782 C C . LYS A 1 117 ? 2.115 -18.102 15.939 1.00 39.06 334 LYS A C 1
ATOM 783 O O . LYS A 1 117 ? 1.679 -19.195 16.311 1.00 32.82 334 LYS A O 1
ATOM 789 N N . ALA A 1 118 ? 1.553 -16.928 16.240 1.00 37.53 335 ALA A N 1
ATOM 790 C CA . ALA A 1 118 ? 0.319 -16.783 17.047 1.00 36.08 335 ALA A CA 1
ATOM 791 C C . ALA A 1 118 ? -0.815 -17.554 16.366 1.00 35.89 335 ALA A C 1
ATOM 792 O O . ALA A 1 118 ? -1.478 -18.332 17.070 1.00 36.06 335 ALA A O 1
ATOM 794 N N . VAL A 1 119 ? -0.939 -17.482 15.026 1.00 35.18 336 VAL A N 1
ATOM 795 C CA . VAL A 1 119 ? -1.989 -18.236 14.265 1.00 32.42 336 VAL A CA 1
ATOM 796 C C . VAL A 1 119 ? -1.818 -19.760 14.437 1.00 30.86 336 VAL A C 1
ATOM 797 O O . VAL A 1 119 ? -2.816 -20.450 14.605 1.00 32.10 336 VAL A O 1
ATOM 801 N N . SER A 1 120 ? -0.607 -20.294 14.413 1.00 31.53 337 SER A N 1
ATOM 802 C CA . SER A 1 120 ? -0.386 -21.756 14.519 1.00 33.70 337 SER A CA 1
ATOM 803 C C . SER A 1 120 ? -0.682 -22.223 15.936 1.00 33.11 337 SER A C 1
ATOM 804 O O . SER A 1 120 ? -1.212 -23.340 16.094 1.00 32.14 337 SER A O 1
ATOM 807 N N . GLU A 1 121 ? -0.299 -21.428 16.931 1.00 37.84 338 GLU A N 1
ATOM 808 C CA . GLU A 1 121 ? -0.534 -21.780 18.355 1.00 43.07 338 GLU A CA 1
ATOM 809 C C . GLU A 1 121 ? -2.055 -21.878 18.550 1.00 40.47 338 GLU A C 1
ATOM 810 O O . GLU A 1 121 ? -2.536 -22.902 19.087 1.00 40.99 338 GLU A O 1
ATOM 816 N N . TYR A 1 122 ? -2.801 -20.928 17.994 1.00 38.18 339 TYR A N 1
ATOM 817 C CA . TYR A 1 122 ? -4.269 -20.852 18.189 1.00 39.27 339 TYR A CA 1
ATOM 818 C C . TYR A 1 122 ? -4.927 -22.024 17.461 1.00 36.53 339 TYR A C 1
ATOM 819 O O . TYR A 1 122 ? -5.765 -22.694 18.076 1.00 40.13 339 TYR A O 1
ATOM 828 N N . LEU A 1 123 ? -4.567 -22.305 16.202 1.00 37.21 340 LEU A N 1
ATOM 829 C CA . LEU A 1 123 ? -5.276 -23.361 15.425 1.00 33.11 340 LEU A CA 1
ATOM 830 C C . LEU A 1 123 ? -4.842 -24.765 15.898 1.00 33.44 340 LEU A C 1
ATOM 831 O O . LEU A 1 123 ? -5.669 -25.679 15.894 1.00 40.71 340 LEU A O 1
ATOM 836 N N . ASN A 1 124 ? -3.587 -24.955 16.285 1.00 35.74 341 ASN A N 1
ATOM 837 C CA . ASN A 1 124 ? -3.113 -26.242 16.868 1.00 36.56 341 ASN A CA 1
ATOM 838 C C . ASN A 1 124 ? -3.966 -26.538 18.111 1.00 40.01 341 ASN A C 1
ATOM 839 O O . ASN A 1 124 ? -4.505 -27.633 18.185 1.00 41.01 341 ASN A O 1
ATOM 844 N N . ARG A 1 125 ? -4.154 -25.558 19.000 1.00 46.19 342 ARG A N 1
ATOM 845 C CA . ARG A 1 125 ? -4.889 -25.744 20.280 1.00 51.30 342 ARG A CA 1
ATOM 846 C C . ARG A 1 125 ? -6.327 -26.182 19.998 1.00 51.12 342 ARG A C 1
ATOM 847 O O . ARG A 1 125 ? -6.905 -26.748 20.906 1.00 63.39 342 ARG A O 1
ATOM 855 N N . GLN A 1 126 ? -6.862 -25.971 18.790 1.00 52.37 343 GLN A N 1
ATOM 856 C CA . GLN A 1 126 ? -8.222 -26.435 18.402 1.00 55.73 343 GLN A CA 1
ATOM 857 C C . GLN A 1 126 ? -8.223 -27.920 17.994 1.00 62.23 343 GLN A C 1
ATOM 858 O O . GLN A 1 126 ? -9.333 -28.397 17.658 1.00 50.42 343 GLN A O 1
ATOM 864 N N . HIS A 1 127 ? -7.065 -28.613 18.005 1.00 63.35 344 HIS A N 1
ATOM 865 C CA . HIS A 1 127 ? -6.889 -30.039 17.584 1.00 68.10 344 HIS A CA 1
ATOM 866 C C . HIS A 1 127 ? -5.932 -30.789 18.528 1.00 79.63 344 HIS A C 1
ATOM 867 O O . HIS A 1 127 ? -4.906 -31.349 18.028 1.00 80.25 344 HIS A O 1
ATOM 874 N N . THR A 1 128 ? -6.268 -30.821 19.825 1.00 82.00 345 THR A N 1
ATOM 875 C CA . THR A 1 128 ? -5.387 -31.263 20.944 1.00 86.22 345 THR A CA 1
ATOM 876 C C . THR A 1 128 ? -5.783 -32.676 21.426 1.00 88.83 345 THR A C 1
ATOM 877 O O . THR A 1 128 ? -5.186 -33.147 22.409 1.00 88.67 345 THR A O 1
ATOM 881 N N . ASP A 1 129 ? -6.745 -33.330 20.762 1.00 91.68 346 ASP A N 1
ATOM 882 C CA . ASP A 1 129 ? -6.982 -34.800 20.834 1.00 89.93 346 ASP A CA 1
ATOM 883 C C . ASP A 1 129 ? -5.724 -35.513 20.329 1.00 98.76 346 ASP A C 1
ATOM 884 O O . ASP A 1 129 ? -5.377 -35.364 19.160 1.00 102.40 346 ASP A O 1
ATOM 889 N N . PRO A 1 130 ? -4.979 -36.263 21.184 1.00 105.73 347 PRO A N 1
ATOM 890 C CA . PRO A 1 130 ? -3.770 -36.979 20.752 1.00 104.64 347 PRO A CA 1
ATOM 891 C C . PRO A 1 130 ? -3.918 -38.076 19.680 1.00 105.37 347 PRO A C 1
ATOM 892 O O . PRO A 1 130 ? -2.904 -38.457 19.122 1.00 103.96 347 PRO A O 1
ATOM 896 N N . SER A 1 131 ? -5.133 -38.568 19.416 1.00 101.45 348 SER A N 1
ATOM 897 C CA . SER A 1 131 ? -5.432 -39.461 18.262 1.00 106.29 348 SER A CA 1
ATOM 898 C C . SER A 1 131 ? -5.471 -38.641 16.959 1.00 99.32 348 SER A C 1
ATOM 899 O O . SER A 1 131 ? -5.155 -39.194 15.891 1.00 86.15 348 SER A O 1
ATOM 902 N N . ASP A 1 132 ? -5.839 -37.359 17.051 1.00 101.71 349 ASP A N 1
ATOM 903 C CA . ASP A 1 132 ? -5.969 -36.419 15.904 1.00 102.53 349 ASP A CA 1
ATOM 904 C C . ASP A 1 132 ? -4.619 -35.729 15.657 1.00 95.13 349 ASP A C 1
ATOM 905 O O . ASP A 1 132 ? -4.643 -34.577 15.159 1.00 92.22 349 ASP A O 1
ATOM 910 N N . LEU A 1 133 ? -3.490 -36.370 15.999 1.00 75.97 350 LEU A N 1
ATOM 911 C CA . LEU A 1 133 ? -2.178 -35.668 16.038 1.00 70.95 350 LEU A CA 1
ATOM 912 C C . LEU A 1 133 ? -1.328 -36.087 14.837 1.00 66.97 350 LEU A C 1
ATOM 913 O O . LEU A 1 133 ? -0.772 -35.169 14.168 1.00 52.48 350 LEU A O 1
ATOM 918 N N . HIS A 1 134 ? -1.231 -37.395 14.579 1.00 62.96 351 HIS A N 1
ATOM 919 C CA . HIS A 1 134 ? -0.580 -37.954 13.366 1.00 71.15 351 HIS A CA 1
ATOM 920 C C . HIS A 1 134 ? -1.338 -37.435 12.147 1.00 69.16 351 HIS A C 1
ATOM 921 O O . HIS A 1 134 ? -0.687 -37.012 11.153 1.00 70.56 351 HIS A O 1
ATOM 928 N N . SER A 1 135 ? -2.664 -37.448 12.255 1.00 58.03 352 SER A N 1
ATOM 929 C CA . SER A 1 135 ? -3.602 -36.975 11.216 1.00 51.98 352 SER A CA 1
ATOM 930 C C . SER A 1 135 ? -3.287 -35.507 10.868 1.00 48.06 352 SER A C 1
ATOM 931 O O . SER A 1 135 ? -3.121 -35.206 9.681 1.00 47.90 352 SER A O 1
ATOM 934 N N . ARG A 1 136 ? -3.151 -34.630 11.860 1.00 43.27 353 ARG A N 1
ATOM 935 C CA . ARG A 1 136 ? -2.952 -33.186 11.601 1.00 44.11 353 ARG A CA 1
ATOM 936 C C . ARG A 1 136 ? -1.549 -32.951 11.020 1.00 44.55 353 ARG A C 1
ATOM 937 O O . ARG A 1 136 ? -1.466 -32.228 10.018 1.00 41.56 353 ARG A O 1
ATOM 945 N N . LYS A 1 137 ? -0.499 -33.519 11.621 1.00 41.27 354 LYS A N 1
ATOM 946 C CA . LYS A 1 137 ? 0.891 -33.472 11.089 1.00 38.55 354 LYS A CA 1
ATOM 947 C C . LYS A 1 137 ? 0.877 -33.847 9.592 1.00 38.41 354 LYS A C 1
ATOM 948 O O . LYS A 1 137 ? 1.368 -33.065 8.764 1.00 34.13 354 LYS A O 1
ATOM 954 N N . ASN A 1 138 ? 0.235 -34.942 9.223 1.00 36.13 355 ASN A N 1
ATOM 955 C CA . ASN A 1 138 ? 0.202 -35.401 7.815 1.00 36.82 355 ASN A CA 1
ATOM 956 C C . ASN A 1 138 ? -0.547 -34.396 6.931 1.00 37.34 355 ASN A C 1
ATOM 957 O O . ASN A 1 138 ? -0.161 -34.233 5.778 1.00 37.19 355 ASN A O 1
ATOM 962 N N . MET A 1 139 ? -1.589 -33.755 7.435 1.00 33.68 356 MET A N 1
ATOM 963 C CA . MET A 1 139 ? -2.390 -32.829 6.617 1.00 35.22 356 MET A CA 1
ATOM 964 C C . MET A 1 139 ? -1.573 -31.548 6.431 1.00 31.82 356 MET A C 1
ATOM 965 O O . MET A 1 139 ? -1.626 -30.959 5.348 1.00 31.90 356 MET A O 1
ATOM 970 N N . LEU A 1 140 ? -0.793 -31.163 7.435 1.00 31.39 357 LEU A N 1
ATOM 971 C CA . LEU A 1 140 ? 0.040 -29.940 7.360 1.00 34.14 357 LEU A CA 1
ATOM 972 C C . LEU A 1 140 ? 1.121 -30.162 6.293 1.00 32.31 357 LEU A C 1
ATOM 973 O O . LEU A 1 140 ? 1.307 -29.260 5.451 1.00 31.36 357 LEU A O 1
ATOM 978 N N . LEU A 1 141 ? 1.757 -31.332 6.302 1.00 30.54 358 LEU A N 1
ATOM 979 C CA . LEU A 1 141 ? 2.845 -31.687 5.358 1.00 35.52 358 LEU A CA 1
ATOM 980 C C . LEU A 1 141 ? 2.295 -31.745 3.932 1.00 33.59 358 LEU A C 1
ATOM 981 O O . LEU A 1 141 ? 2.982 -31.222 3.021 1.00 35.13 358 LEU A O 1
ATOM 986 N N . ALA A 1 142 ? 1.084 -32.285 3.762 1.00 27.99 359 ALA A N 1
ATOM 987 C CA . ALA A 1 142 ? 0.374 -32.388 2.471 1.00 28.49 359 ALA A CA 1
ATOM 988 C C . ALA A 1 142 ? 0.078 -30.983 1.920 1.00 29.89 359 ALA A C 1
ATOM 989 O O . ALA A 1 142 ? 0.420 -30.713 0.751 1.00 29.46 359 ALA A O 1
ATOM 991 N N . THR A 1 143 ? -0.430 -30.084 2.769 1.00 28.84 360 THR A N 1
ATOM 992 C CA . THR A 1 143 ? -0.807 -28.700 2.410 1.00 28.28 360 THR A CA 1
ATOM 993 C C . THR A 1 143 ? 0.451 -27.950 1.939 1.00 28.62 360 THR A C 1
ATOM 994 O O . THR A 1 143 ? 0.420 -27.299 0.926 1.00 29.89 360 THR A O 1
ATOM 998 N N . LYS A 1 144 ? 1.519 -28.040 2.692 1.00 30.87 361 LYS A N 1
ATOM 999 C CA . LYS A 1 144 ? 2.842 -27.434 2.385 1.00 33.75 361 LYS A CA 1
ATOM 1000 C C . LYS A 1 144 ? 3.296 -27.883 0.988 1.00 33.35 361 LYS A C 1
ATOM 1001 O O . LYS A 1 144 ? 3.662 -27.040 0.155 1.00 37.89 361 LYS A O 1
ATOM 1007 N N . GLN A 1 145 ? 3.205 -29.178 0.712 1.00 32.82 362 GLN A N 1
ATOM 1008 C CA . GLN A 1 145 ? 3.669 -29.766 -0.554 1.00 33.94 362 GLN A CA 1
ATOM 1009 C C . GLN A 1 145 ? 2.836 -29.198 -1.699 1.00 31.52 362 GLN A C 1
ATOM 1010 O O . GLN A 1 145 ? 3.442 -28.727 -2.673 1.00 32.91 362 GLN A O 1
ATOM 1016 N N . LEU A 1 146 ? 1.507 -29.243 -1.593 1.00 30.20 363 LEU A N 1
ATOM 1017 C CA . LEU A 1 146 ? 0.624 -28.846 -2.708 1.00 28.64 363 LEU A CA 1
ATOM 1018 C C . LEU A 1 146 ? 0.737 -27.345 -2.941 1.00 26.84 363 LEU A C 1
ATOM 1019 O O . LEU A 1 146 ? 0.629 -26.949 -4.121 1.00 22.67 363 LEU A O 1
ATOM 1024 N N . CYS A 1 147 ? 0.902 -26.553 -1.881 1.00 28.27 364 CYS A N 1
ATOM 1025 C CA . CYS A 1 147 ? 1.102 -25.087 -2.002 1.00 31.62 364 CYS A CA 1
ATOM 1026 C C . CYS A 1 147 ? 2.436 -24.807 -2.693 1.00 27.76 364 CYS A C 1
ATOM 1027 O O . CYS A 1 147 ? 2.455 -23.929 -3.520 1.00 28.28 364 CYS A O 1
ATOM 1030 N N . LYS A 1 148 ? 3.498 -25.550 -2.390 1.00 30.58 365 LYS A N 1
ATOM 1031 C CA . LYS A 1 148 ? 4.801 -25.389 -3.092 1.00 34.91 365 LYS A CA 1
ATOM 1032 C C . LYS A 1 148 ? 4.610 -25.666 -4.595 1.00 31.25 365 LYS A C 1
ATOM 1033 O O . LYS A 1 148 ? 4.947 -24.801 -5.399 1.00 28.45 365 LYS A O 1
ATOM 1039 N N . GLU A 1 149 ? 4.000 -26.778 -4.970 1.00 30.41 366 GLU A N 1
ATOM 1040 C C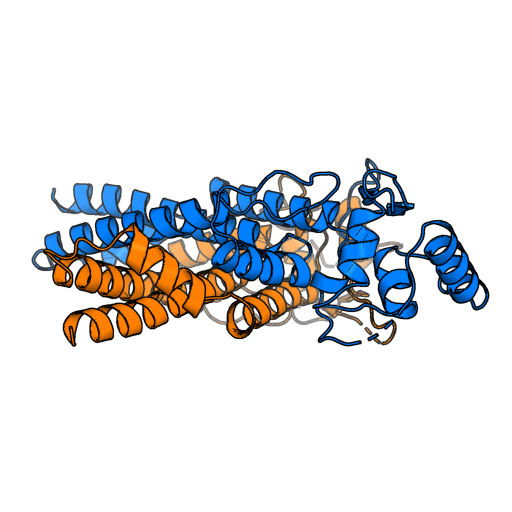A . GLU A 1 149 ? 3.790 -27.118 -6.396 1.00 32.62 366 GLU A CA 1
ATOM 1041 C C . GLU A 1 149 ? 3.126 -25.926 -7.058 1.00 29.45 366 GLU A C 1
ATOM 1042 O O . GLU A 1 149 ? 3.522 -25.569 -8.197 1.00 26.65 366 GLU A O 1
ATOM 1048 N N . PHE A 1 150 ? 2.125 -25.356 -6.377 1.00 25.85 367 PHE A N 1
ATOM 1049 C CA . PHE A 1 150 ? 1.310 -24.246 -6.917 1.00 27.03 367 PHE A CA 1
ATOM 1050 C C . PHE A 1 150 ? 2.177 -22.975 -7.051 1.00 27.51 367 PHE A C 1
ATOM 1051 O O . PHE A 1 150 ? 2.176 -22.374 -8.125 1.00 27.37 367 PHE A O 1
ATOM 1059 N N . THR A 1 151 ? 2.967 -22.599 -6.049 1.00 26.34 368 THR A N 1
ATOM 1060 C CA . THR A 1 151 ? 3.794 -21.368 -6.165 1.00 28.40 368 THR A CA 1
ATOM 1061 C C . THR A 1 151 ? 4.937 -21.626 -7.124 1.00 26.87 368 THR A C 1
ATOM 1062 O O . THR A 1 151 ? 5.269 -20.692 -7.839 1.00 28.36 368 THR A O 1
ATOM 1066 N N . ASP A 1 152 ? 5.434 -22.862 -7.217 1.00 27.77 369 ASP A N 1
ATOM 1067 C CA . ASP A 1 152 ? 6.453 -23.224 -8.235 1.00 30.26 369 ASP A CA 1
ATOM 1068 C C . ASP A 1 152 ? 5.898 -22.920 -9.646 1.00 28.33 369 ASP A C 1
ATOM 1069 O O . ASP A 1 152 ? 6.637 -22.377 -10.471 1.00 29.23 369 ASP A O 1
ATOM 1074 N N . LEU A 1 153 ? 4.646 -23.231 -9.938 1.00 27.01 370 LEU A N 1
ATOM 1075 C CA . LEU A 1 153 ? 4.061 -22.950 -11.279 1.00 27.67 370 LEU A CA 1
ATOM 1076 C C . LEU A 1 153 ? 3.991 -21.434 -11.488 1.00 29.36 370 LEU A C 1
ATOM 1077 O O . LEU A 1 153 ? 4.420 -20.945 -12.568 1.00 28.10 370 LEU A O 1
ATOM 1082 N N . LEU A 1 154 ? 3.518 -20.675 -10.508 1.00 31.32 371 LEU A N 1
ATOM 1083 C CA . LEU A 1 154 ? 3.458 -19.200 -10.697 1.00 32.85 371 LEU A CA 1
ATOM 1084 C C . LEU A 1 154 ? 4.859 -18.611 -10.926 1.00 31.49 371 LEU A C 1
ATOM 1085 O O . LEU A 1 154 ? 4.950 -17.729 -11.771 1.00 39.78 371 LEU A O 1
ATOM 1090 N N . ALA A 1 155 ? 5.916 -19.104 -10.280 1.00 28.60 372 ALA A N 1
ATOM 1091 C CA . ALA A 1 155 ? 7.314 -18.663 -10.518 1.00 28.92 372 ALA A CA 1
ATOM 1092 C C . ALA A 1 155 ? 7.798 -19.040 -11.931 1.00 29.73 372 ALA A C 1
ATOM 1093 O O . ALA A 1 155 ? 8.802 -18.491 -12.380 1.00 34.24 372 ALA A O 1
ATOM 1095 N N . GLN A 1 156 ? 7.144 -19.973 -12.604 1.00 30.81 373 GLN A N 1
ATOM 1096 C CA . GLN A 1 156 ? 7.492 -20.365 -13.993 1.00 29.62 373 GLN A CA 1
ATOM 1097 C C . GLN A 1 156 ? 6.757 -19.478 -14.989 1.00 27.35 373 GLN A C 1
ATOM 1098 O O . GLN A 1 156 ? 7.142 -19.536 -16.162 1.00 30.38 373 GLN A O 1
ATOM 1104 N N . ASP A 1 157 ? 5.810 -18.641 -14.551 1.00 28.96 374 ASP A N 1
ATOM 1105 C CA . ASP A 1 157 ? 5.153 -17.619 -15.429 1.00 33.56 374 ASP A CA 1
ATOM 1106 C C . ASP A 1 157 ? 6.249 -16.764 -16.104 1.00 34.16 374 ASP A C 1
ATOM 1107 O O . ASP A 1 157 ? 7.116 -16.245 -15.399 1.00 34.21 374 ASP A O 1
ATOM 1112 N N . ARG A 1 158 ? 6.217 -16.621 -17.428 1.00 34.46 375 ARG A N 1
ATOM 1113 C CA . ARG A 1 158 ? 7.177 -15.774 -18.195 1.00 36.99 375 ARG A CA 1
ATOM 1114 C C . ARG A 1 158 ? 6.404 -14.752 -19.043 1.00 35.77 375 ARG A C 1
ATOM 1115 O O . ARG A 1 158 ? 6.812 -14.454 -20.169 1.00 48.57 375 ARG A O 1
ATOM 1123 N N . THR A 1 159 ? 5.328 -14.208 -18.512 1.00 36.02 376 THR A N 1
ATOM 1124 C CA . THR A 1 159 ? 4.545 -13.155 -19.188 1.00 38.26 376 THR A CA 1
ATOM 1125 C C . THR A 1 159 ? 5.407 -11.901 -19.280 1.00 37.01 376 THR A C 1
ATOM 1126 O O . THR A 1 159 ? 6.012 -11.511 -18.296 1.00 31.37 376 THR A O 1
ATOM 1130 N N . PRO A 1 160 ? 5.442 -11.232 -20.455 1.00 35.39 377 PRO A N 1
ATOM 1131 C CA . PRO A 1 160 ? 5.995 -9.890 -20.589 1.00 33.70 377 PRO A CA 1
ATOM 1132 C C . PRO A 1 160 ? 5.380 -8.926 -19.565 1.00 39.38 377 PRO A C 1
ATOM 1133 O O . PRO A 1 160 ? 4.159 -8.851 -19.403 1.00 37.17 377 PRO A O 1
ATOM 1137 N N . ILE A 1 161 ? 6.253 -8.202 -18.886 1.00 39.43 378 ILE A N 1
ATOM 1138 C CA . ILE A 1 161 ? 5.882 -7.216 -17.837 1.00 39.32 378 ILE A CA 1
ATOM 1139 C C . ILE A 1 161 ? 7.006 -6.184 -17.800 1.00 37.07 378 ILE A C 1
ATOM 1140 O O . ILE A 1 161 ? 8.167 -6.577 -18.032 1.00 38.69 378 ILE A O 1
ATOM 1145 N N . GLY A 1 162 ? 6.677 -4.921 -17.528 1.00 44.78 379 GLY A N 1
ATOM 1146 C CA . GLY A 1 162 ? 7.604 -3.783 -17.666 1.00 41.97 379 GLY A CA 1
ATOM 1147 C C . GLY A 1 162 ? 8.341 -3.865 -18.994 1.00 48.76 379 GLY A C 1
ATOM 1148 O O . GLY A 1 162 ? 7.669 -4.134 -20.029 1.00 48.76 379 GLY A O 1
ATOM 1149 N N . ASN A 1 163 ? 9.674 -3.738 -18.967 1.00 51.20 380 ASN A N 1
ATOM 1150 C CA . ASN A 1 163 ? 10.559 -3.814 -20.167 1.00 54.91 380 ASN A CA 1
ATOM 1151 C C . ASN A 1 163 ? 10.887 -5.272 -20.538 1.00 54.08 380 ASN A C 1
ATOM 1152 O O . ASN A 1 163 ? 11.406 -5.476 -21.649 1.00 57.87 380 ASN A O 1
ATOM 1157 N N . SER A 1 164 ? 10.628 -6.255 -19.666 1.00 54.02 381 SER A N 1
ATOM 1158 C CA . SER A 1 164 ? 11.020 -7.671 -19.908 1.00 57.11 381 SER A CA 1
ATOM 1159 C C . SER A 1 164 ? 10.090 -8.299 -20.952 1.00 53.06 381 SER A C 1
ATOM 1160 O O . SER A 1 164 ? 8.889 -8.014 -20.927 1.00 56.57 381 SER A O 1
ATOM 1163 N N . ARG A 1 165 ? 10.657 -9.088 -21.863 1.00 56.47 382 ARG A N 1
ATOM 1164 C CA . ARG A 1 165 ? 9.933 -10.023 -22.766 1.00 65.19 382 ARG A CA 1
ATOM 1165 C C . ARG A 1 165 ? 10.729 -11.324 -22.791 1.00 59.35 382 ARG A C 1
ATOM 1166 O O . ARG A 1 165 ? 11.394 -11.631 -23.772 1.00 57.02 382 ARG A O 1
ATOM 1174 N N . PRO A 1 166 ? 10.685 -12.135 -21.713 1.00 53.54 383 PRO A N 1
ATOM 1175 C CA . PRO A 1 166 ? 11.594 -13.265 -21.579 1.00 49.53 383 PRO A CA 1
ATOM 1176 C C . PRO A 1 166 ? 11.065 -14.366 -22.499 1.00 49.35 383 PRO A C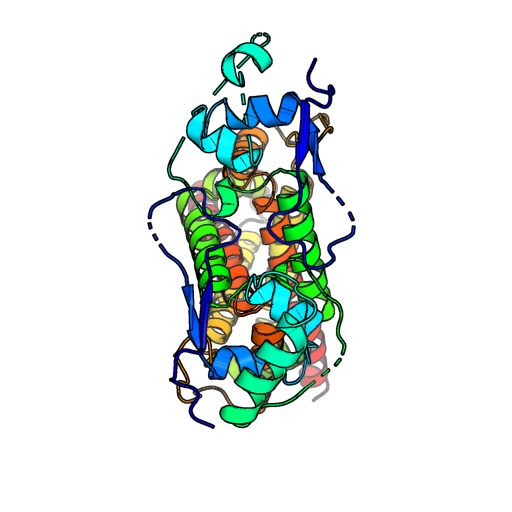 1
ATOM 1177 O O . PRO A 1 166 ? 9.990 -14.151 -23.053 1.00 48.53 383 PRO A O 1
ATOM 1181 N N . SER A 1 167 ? 11.784 -15.487 -22.636 1.00 45.83 384 SER A N 1
ATOM 1182 C CA . SER A 1 167 ? 11.307 -16.667 -23.409 1.00 49.29 384 SER A CA 1
ATOM 1183 C C . SER A 1 167 ? 10.557 -17.626 -22.486 1.00 43.31 384 SER A C 1
ATOM 1184 O O . SER A 1 167 ? 10.955 -17.871 -21.351 1.00 40.68 384 SER A O 1
ATOM 1187 N N . PRO A 1 168 ? 9.432 -18.198 -22.940 1.00 45.36 385 PRO A N 1
ATOM 1188 C CA . PRO A 1 168 ? 8.662 -19.097 -22.092 1.00 43.97 385 PRO A CA 1
ATOM 1189 C C . PRO A 1 168 ? 9.435 -20.388 -21.782 1.00 48.00 385 PRO A C 1
ATOM 1190 O O . PRO A 1 168 ? 10.242 -20.839 -22.590 1.00 47.86 385 PRO A O 1
ATOM 1194 N N . ILE A 1 169 ? 9.179 -20.951 -20.600 1.00 47.25 386 ILE A N 1
ATOM 1195 C CA . ILE A 1 169 ? 9.601 -22.333 -20.231 1.00 41.62 386 ILE A CA 1
ATOM 1196 C C . ILE A 1 169 ? 8.337 -23.194 -20.139 1.00 37.75 386 ILE A C 1
ATOM 1197 O O . ILE A 1 169 ? 8.388 -24.370 -20.488 1.00 37.35 386 ILE A O 1
ATOM 1202 N N . LEU A 1 170 ? 7.211 -22.597 -19.757 1.00 41.63 387 LEU A N 1
ATOM 1203 C CA . LEU A 1 170 ? 5.910 -23.299 -19.704 1.00 39.43 387 LEU A CA 1
ATOM 1204 C C . LEU A 1 170 ? 5.399 -23.500 -21.134 1.00 39.95 387 LEU A C 1
ATOM 1205 O O . LEU A 1 170 ? 5.620 -22.640 -22.002 1.00 45.30 387 LEU A O 1
ATOM 1210 N N . GLU A 1 171 ? 4.718 -24.615 -21.320 1.00 42.83 388 GLU A N 1
ATOM 1211 C CA . GLU A 1 171 ? 3.874 -24.978 -22.481 1.00 45.33 388 GLU A CA 1
ATOM 1212 C C . GLU A 1 171 ? 2.947 -23.797 -22.833 1.00 43.89 388 GLU A C 1
ATOM 1213 O O . GLU A 1 171 ? 2.427 -23.127 -21.945 1.00 38.65 388 GLU A O 1
ATOM 1219 N N . PRO A 1 172 ? 2.704 -23.493 -24.134 1.00 43.72 389 PRO A N 1
ATOM 1220 C CA . PRO A 1 172 ? 1.954 -22.302 -24.551 1.00 45.44 389 PRO A CA 1
ATOM 1221 C C . PRO A 1 172 ? 0.558 -22.068 -23.964 1.00 39.87 389 PRO A C 1
ATOM 1222 O O . PRO A 1 172 ? 0.207 -20.914 -23.760 1.00 39.71 389 PRO A O 1
ATOM 1226 N N . GLY A 1 173 ? -0.188 -23.152 -23.755 1.00 36.79 390 GLY A N 1
ATOM 1227 C CA . GLY A 1 173 ? -1.582 -23.175 -23.273 1.00 35.35 390 GLY A CA 1
ATOM 1228 C C . GLY A 1 173 ? -1.690 -22.637 -21.857 1.00 36.05 390 GLY A C 1
ATOM 1229 O O . GLY A 1 173 ? -2.376 -21.614 -21.655 1.00 38.49 390 GLY A O 1
ATOM 1230 N N . ILE A 1 174 ? -0.981 -23.259 -20.921 1.00 37.18 391 ILE A N 1
ATOM 1231 C CA . ILE A 1 174 ? -0.926 -22.803 -19.501 1.00 36.10 391 ILE A CA 1
ATOM 1232 C C . ILE A 1 174 ? -0.334 -21.385 -19.449 1.00 33.42 391 ILE A C 1
ATOM 1233 O O . ILE A 1 174 ? -0.924 -20.522 -18.754 1.00 29.83 391 ILE A O 1
ATOM 1238 N N . GLN A 1 175 ? 0.739 -21.106 -20.198 1.00 35.56 392 GLN A N 1
ATOM 1239 C CA . GLN A 1 175 ? 1.370 -19.758 -20.235 1.00 31.31 392 GLN A CA 1
ATOM 1240 C C . GLN A 1 175 ? 0.319 -18.726 -20.653 1.00 31.35 392 GLN A C 1
ATOM 1241 O O . GLN A 1 175 ? 0.297 -17.613 -20.056 1.00 36.28 392 GLN A O 1
ATOM 1247 N N . SER A 1 176 ? -0.522 -19.032 -21.640 1.00 30.35 393 SER A N 1
ATOM 1248 C CA . SER A 1 176 ? -1.498 -18.035 -22.171 1.00 32.03 393 SER A CA 1
ATOM 1249 C C . SER A 1 176 ? -2.566 -17.798 -21.108 1.00 29.40 393 SER A C 1
ATOM 1250 O O . SER A 1 176 ? -3.033 -16.659 -20.981 1.00 33.40 393 SER A O 1
ATOM 1253 N N . CYS A 1 177 ? -2.938 -18.819 -20.338 1.00 31.48 394 CYS A N 1
ATOM 1254 C CA . CYS A 1 177 ? -3.873 -18.645 -19.186 1.00 32.78 394 CYS A CA 1
ATOM 1255 C C . CYS A 1 177 ? -3.217 -17.808 -18.075 1.00 31.08 394 CYS A C 1
ATOM 1256 O O . CYS A 1 177 ? -3.899 -17.003 -17.500 1.00 30.13 394 CYS A O 1
ATOM 1259 N N . LEU A 1 178 ? -1.933 -17.979 -17.750 1.00 31.53 395 LEU A N 1
ATOM 1260 C CA . LEU A 1 178 ? -1.312 -17.118 -16.710 1.00 31.49 395 LEU A CA 1
ATOM 1261 C C . LEU A 1 178 ? -1.131 -15.716 -17.294 1.00 30.91 395 LEU A C 1
ATOM 1262 O O . LEU A 1 178 ? -1.257 -14.731 -16.533 1.00 31.48 395 LEU A O 1
ATOM 1267 N N . THR A 1 179 ? -0.881 -15.619 -18.604 1.00 31.47 396 THR A N 1
ATOM 1268 C CA . THR A 1 179 ? -0.735 -14.323 -19.327 1.00 32.11 396 THR A CA 1
ATOM 1269 C C . THR A 1 179 ? -2.055 -13.556 -19.180 1.00 30.84 396 THR A C 1
ATOM 1270 O O . THR A 1 179 ? -2.015 -12.394 -18.704 1.00 34.91 396 THR A O 1
ATOM 1274 N N . HIS A 1 180 ? -3.195 -14.190 -19.432 1.00 31.46 397 HIS A N 1
ATOM 1275 C CA . HIS A 1 180 ? -4.518 -13.517 -19.287 1.00 32.37 397 HIS A CA 1
ATOM 1276 C C . HIS A 1 180 ? -4.620 -12.916 -17.881 1.00 29.41 397 HIS A C 1
ATOM 1277 O O . HIS A 1 180 ? -5.008 -11.780 -17.738 1.00 30.53 397 HIS A O 1
ATOM 1284 N N . PHE A 1 181 ? -4.252 -13.658 -16.858 1.00 28.66 398 PHE A N 1
ATOM 1285 C CA . PHE A 1 181 ? -4.417 -13.212 -15.457 1.00 29.25 398 PHE A CA 1
ATOM 1286 C C . PHE A 1 181 ? -3.409 -12.090 -15.103 1.00 26.68 398 PHE A C 1
ATOM 1287 O O . PHE A 1 181 ? -3.809 -11.152 -14.392 1.00 25.94 398 PHE A O 1
ATOM 1295 N N . SER A 1 182 ? -2.194 -12.105 -15.643 1.00 27.76 399 SER A N 1
ATOM 1296 C CA . SER A 1 182 ? -1.229 -10.963 -15.534 1.00 29.24 399 SER A CA 1
ATOM 1297 C C . SER A 1 182 ? -1.780 -9.709 -16.204 1.00 28.19 399 SER A C 1
ATOM 1298 O O . SER A 1 182 ? -1.629 -8.620 -15.626 1.00 32.16 399 SER A O 1
ATOM 1301 N N . LEU A 1 183 ? -2.361 -9.831 -17.394 1.00 32.13 400 LEU A N 1
ATOM 1302 C CA . LEU A 1 183 ? -2.847 -8.655 -18.177 1.00 32.91 400 LEU A CA 1
ATOM 1303 C C . LEU A 1 183 ? -4.005 -7.963 -17.443 1.00 35.27 400 LEU A C 1
ATOM 1304 O O . LEU A 1 183 ? -3.982 -6.717 -17.381 1.00 33.33 400 LEU A O 1
ATOM 1309 N N . ILE A 1 184 ? -5.015 -8.698 -16.951 1.00 35.75 401 ILE A N 1
ATOM 1310 C CA . ILE A 1 184 ? -6.168 -8.061 -16.236 1.00 36.56 401 ILE A CA 1
ATOM 1311 C C . ILE A 1 184 ? -5.701 -7.495 -14.878 1.00 35.88 401 ILE A C 1
ATOM 1312 O O . ILE A 1 184 ? -6.441 -6.666 -14.325 1.00 34.28 401 ILE A O 1
ATOM 1317 N N . THR A 1 185 ? -4.539 -7.892 -14.326 1.00 32.90 402 THR A N 1
ATOM 1318 C CA . THR A 1 185 ? -4.087 -7.391 -12.992 1.00 33.68 402 THR A CA 1
ATOM 1319 C C . THR A 1 185 ? -2.878 -6.439 -13.124 1.00 32.80 402 THR A C 1
ATOM 1320 O O . THR A 1 185 ? -2.405 -5.930 -12.093 1.00 33.20 402 THR A O 1
ATOM 1324 N N . HIS A 1 186 ? -2.437 -6.138 -14.339 1.00 31.28 403 HIS A N 1
ATOM 1325 C CA . HIS A 1 186 ? -1.248 -5.277 -14.605 1.00 36.36 403 HIS A CA 1
ATOM 1326 C C . HIS A 1 186 ? -0.024 -5.835 -13.867 1.00 34.25 403 HIS A C 1
ATOM 1327 O O . HIS A 1 186 ? 0.858 -5.045 -13.512 1.00 31.75 403 HIS A O 1
ATOM 1334 N N . GLY A 1 187 ? 0.051 -7.164 -13.735 1.00 34.43 404 GLY A N 1
ATOM 1335 C CA . GLY A 1 187 ? 1.235 -7.882 -13.229 1.00 30.19 404 GLY A CA 1
ATOM 1336 C C . GLY A 1 187 ? 1.186 -8.045 -11.717 1.00 32.72 404 GLY A C 1
ATOM 1337 O O . GLY A 1 187 ? 2.107 -8.657 -11.155 1.00 34.68 404 GLY A O 1
ATOM 1338 N N . PHE A 1 188 ? 0.113 -7.588 -11.073 1.00 30.48 405 PHE A N 1
ATOM 1339 C CA . PHE A 1 188 ? -0.059 -7.706 -9.605 1.00 29.63 405 PHE A CA 1
ATOM 1340 C C . PHE A 1 188 ? -0.447 -9.124 -9.205 1.00 28.90 405 PHE A C 1
ATOM 1341 O O . PHE A 1 188 ? 0.004 -9.557 -8.155 1.00 34.79 405 PHE A O 1
ATOM 1349 N N . GLY A 1 189 ? -1.276 -9.793 -10.001 1.00 32.54 406 GLY A N 1
ATOM 1350 C CA . GLY A 1 189 ? -2.026 -11.006 -9.617 1.00 31.80 406 GLY A CA 1
ATOM 1351 C C . GLY A 1 189 ? -1.142 -12.117 -9.075 1.00 29.57 406 GLY A C 1
ATOM 1352 O O . GLY A 1 189 ? -1.267 -12.507 -7.901 1.00 27.13 406 GLY A O 1
ATOM 1353 N N . ALA A 1 190 ? -0.286 -12.656 -9.918 1.00 30.81 407 ALA A N 1
ATOM 1354 C CA . ALA A 1 190 ? 0.465 -13.883 -9.606 1.00 34.73 407 ALA A CA 1
ATOM 1355 C C . ALA A 1 190 ? 1.389 -13.604 -8.423 1.00 32.59 407 ALA A C 1
ATOM 1356 O O . ALA A 1 190 ? 1.443 -14.417 -7.512 1.00 35.74 407 ALA A O 1
ATOM 1358 N N . PRO A 1 191 ? 2.193 -12.513 -8.406 1.00 35.19 408 PRO A N 1
ATOM 1359 C CA . PRO A 1 191 ? 2.990 -12.201 -7.215 1.00 32.66 408 PRO A CA 1
ATOM 1360 C C . PRO A 1 191 ? 2.142 -11.863 -5.979 1.00 31.68 408 PRO A C 1
ATOM 1361 O O . PRO A 1 191 ? 2.573 -12.247 -4.917 1.00 32.30 408 PRO A O 1
ATOM 1365 N N . ALA A 1 192 ? 0.946 -11.261 -6.089 1.00 28.05 409 ALA A N 1
ATOM 1366 C CA . ALA A 1 192 ? 0.110 -11.060 -4.868 1.00 28.48 409 ALA A CA 1
ATOM 1367 C C . ALA A 1 192 ? -0.353 -12.404 -4.294 1.00 27.43 409 ALA A C 1
ATOM 1368 O O . ALA A 1 192 ? -0.473 -12.510 -3.073 1.00 29.97 409 ALA A O 1
ATOM 1370 N N . ILE A 1 193 ? -0.593 -13.401 -5.139 1.00 29.92 410 ILE A N 1
ATOM 1371 C CA . ILE A 1 193 ? -0.995 -14.769 -4.704 1.00 30.29 410 ILE A CA 1
ATOM 1372 C C . ILE A 1 193 ? 0.207 -15.446 -4.041 1.00 29.83 410 ILE A C 1
ATOM 1373 O O . ILE A 1 193 ? 0.027 -16.037 -2.956 1.00 29.05 410 ILE A O 1
ATOM 1378 N N . CYS A 1 194 ? 1.402 -15.338 -4.615 1.00 30.31 411 CYS A N 1
ATOM 1379 C CA . CYS A 1 194 ? 2.627 -15.868 -3.959 1.00 35.57 411 CYS A CA 1
ATOM 1380 C C . CYS A 1 194 ? 2.842 -15.180 -2.601 1.00 35.03 411 CYS A C 1
ATOM 1381 O O . CYS A 1 194 ? 3.147 -15.906 -1.638 1.00 35.06 411 CYS A O 1
ATOM 1384 N N . ALA A 1 195 ? 2.641 -13.858 -2.500 1.00 33.84 412 ALA A N 1
ATOM 1385 C CA . ALA A 1 195 ? 2.665 -13.119 -1.212 1.00 31.50 412 ALA A CA 1
ATOM 1386 C C . ALA A 1 195 ? 1.728 -13.791 -0.211 1.00 29.85 412 ALA A C 1
ATOM 1387 O O . ALA A 1 195 ? 2.190 -14.148 0.871 1.00 33.74 412 ALA A O 1
ATOM 1389 N N . ALA A 1 196 ? 0.460 -14.012 -0.560 1.00 29.67 413 ALA A N 1
ATOM 1390 C CA . ALA A 1 196 ? -0.521 -14.624 0.368 1.00 29.88 413 ALA A CA 1
ATOM 1391 C C . ALA A 1 196 ? -0.109 -16.063 0.716 1.00 31.14 413 ALA A C 1
ATOM 1392 O O . ALA A 1 196 ? -0.318 -16.492 1.872 1.00 34.78 413 ALA A O 1
ATOM 1394 N N . LEU A 1 197 ? 0.434 -16.828 -0.226 1.00 30.53 414 LEU A N 1
ATOM 1395 C CA . LEU A 1 197 ? 0.787 -18.235 0.078 1.00 32.04 414 LEU A CA 1
ATOM 1396 C C . LEU A 1 197 ? 2.038 -18.326 0.950 1.00 31.90 414 LEU A C 1
ATOM 1397 O O . LEU A 1 197 ? 2.217 -19.376 1.549 1.00 37.65 414 LEU A O 1
ATOM 1402 N N . THR A 1 198 ? 2.855 -17.281 1.024 1.00 32.49 415 THR A N 1
ATOM 1403 C CA . THR A 1 198 ? 3.982 -17.171 1.991 1.00 36.85 415 THR A CA 1
ATOM 1404 C C . THR A 1 198 ? 3.459 -17.137 3.443 1.00 36.06 415 THR A C 1
ATOM 1405 O O . THR A 1 198 ? 3.997 -17.881 4.293 1.00 37.37 415 THR A O 1
ATOM 1409 N N . ALA A 1 199 ? 2.452 -16.312 3.734 1.00 31.86 416 ALA A N 1
ATOM 1410 C CA . ALA A 1 199 ? 1.779 -16.275 5.055 1.00 31.63 416 ALA A CA 1
ATOM 1411 C C . ALA A 1 199 ? 1.230 -17.676 5.389 1.00 33.47 416 ALA A C 1
ATOM 1412 O O . ALA A 1 199 ? 1.485 -18.182 6.499 1.00 33.81 416 ALA A O 1
ATOM 1414 N N . LEU A 1 200 ? 0.542 -18.329 4.458 1.00 31.28 417 LEU A N 1
ATOM 1415 C CA . LEU A 1 200 ? 0.048 -19.709 4.702 1.00 30.26 417 LEU A CA 1
ATOM 1416 C C . LEU A 1 200 ? 1.232 -20.654 4.958 1.00 31.77 417 LEU A C 1
ATOM 1417 O O . LEU A 1 200 ? 1.118 -21.460 5.863 1.00 31.50 417 LEU A O 1
ATOM 1422 N N . GLN A 1 201 ? 2.315 -20.574 4.180 1.00 32.84 418 GLN A N 1
ATOM 1423 C CA . GLN A 1 201 ? 3.481 -21.488 4.311 1.00 31.50 418 GLN A CA 1
ATOM 1424 C C . GLN A 1 201 ? 4.145 -21.250 5.669 1.00 29.91 418 GLN A C 1
ATOM 1425 O O . GLN A 1 201 ? 4.518 -22.241 6.272 1.00 24.58 418 GLN A O 1
ATOM 1431 N N . ASN A 1 202 ? 4.298 -19.993 6.111 1.00 28.53 419 ASN A N 1
ATOM 1432 C CA . ASN A 1 202 ? 4.918 -19.662 7.426 1.00 29.92 419 ASN A CA 1
ATOM 1433 C C . ASN A 1 202 ? 4.046 -20.185 8.564 1.00 30.36 419 ASN A C 1
ATOM 1434 O O . ASN A 1 202 ? 4.604 -20.622 9.558 1.00 29.61 419 ASN A O 1
ATOM 1439 N N . TYR A 1 203 ? 2.722 -20.139 8.422 1.00 28.93 420 TYR A N 1
ATOM 1440 C CA . TYR A 1 203 ? 1.788 -20.693 9.423 1.00 27.82 420 TYR A CA 1
ATOM 1441 C C . TYR A 1 203 ? 1.986 -22.204 9.487 1.00 31.65 420 TYR A C 1
ATOM 1442 O O . TYR A 1 203 ? 2.101 -22.755 10.603 1.00 33.07 420 TYR A O 1
ATOM 1451 N N . LEU A 1 204 ? 2.034 -22.869 8.328 1.00 30.91 421 LEU A N 1
ATOM 1452 C CA . LEU A 1 204 ? 2.162 -24.346 8.302 1.00 30.40 421 LEU A CA 1
ATOM 1453 C C . LEU A 1 204 ? 3.466 -24.764 8.978 1.00 29.56 421 LEU A C 1
ATOM 1454 O O . LEU A 1 204 ? 3.428 -25.699 9.760 1.00 34.11 421 LEU A O 1
ATOM 1459 N N . THR A 1 205 ? 4.560 -24.094 8.665 1.00 30.68 422 THR A N 1
ATOM 1460 C CA . THR A 1 205 ? 5.896 -24.311 9.275 1.00 37.17 422 THR A CA 1
ATOM 1461 C C . THR A 1 205 ? 5.787 -24.169 10.792 1.00 35.55 422 THR A C 1
ATOM 1462 O O . THR A 1 205 ? 6.256 -25.068 11.488 1.00 37.56 422 THR A O 1
ATOM 1466 N N . GLU A 1 206 ? 5.203 -23.074 11.273 1.00 35.69 423 GLU A N 1
ATOM 1467 C CA . GLU A 1 206 ? 5.050 -22.823 12.734 1.00 36.50 423 GLU A CA 1
ATOM 1468 C C . GLU A 1 206 ? 4.125 -23.870 13.346 1.00 34.71 423 GLU A C 1
ATOM 1469 O O . GLU A 1 206 ? 4.382 -24.234 14.488 1.00 34.91 423 GLU A O 1
ATOM 1475 N N . ALA A 1 207 ? 3.158 -24.386 12.585 1.00 33.41 424 ALA A N 1
ATOM 1476 C CA . ALA A 1 207 ? 2.163 -25.355 13.084 1.00 32.53 424 ALA A CA 1
ATOM 1477 C C . ALA A 1 207 ? 2.831 -26.713 13.272 1.00 37.67 424 ALA A C 1
ATOM 1478 O O . ALA A 1 207 ? 2.430 -27.458 14.202 1.00 32.69 424 ALA A O 1
ATOM 1480 N N . LEU A 1 208 ? 3.755 -27.047 12.366 1.00 38.41 425 LEU A N 1
ATOM 1481 C CA . LEU A 1 208 ? 4.555 -28.296 12.435 1.00 41.18 425 LEU A CA 1
ATOM 1482 C C . LEU A 1 208 ? 5.502 -28.218 13.641 1.00 38.82 425 LEU A C 1
ATOM 1483 O O . LEU A 1 208 ? 5.495 -29.180 14.399 1.00 42.50 425 LEU A O 1
ATOM 1488 N N . LYS A 1 209 ? 6.299 -27.155 13.787 1.00 36.79 426 LYS A N 1
ATOM 1489 C CA . LYS A 1 209 ? 7.150 -26.952 14.990 1.00 43.45 426 LYS A CA 1
ATOM 1490 C C . LYS A 1 209 ? 6.275 -27.164 16.232 1.00 46.71 426 LYS A C 1
ATOM 1491 O O . LYS A 1 209 ? 6.589 -28.077 16.995 1.00 51.52 426 LYS A O 1
ATOM 1497 N N . GLY A 1 210 ? 5.159 -26.418 16.350 1.00 47.51 427 GLY A N 1
ATOM 1498 C CA . GLY A 1 210 ? 4.119 -26.562 17.397 1.00 43.39 427 GLY A CA 1
ATOM 1499 C C . GLY A 1 210 ? 3.594 -27.992 17.588 1.00 44.76 427 GLY A C 1
ATOM 1500 O O . GLY A 1 210 ? 3.402 -28.372 18.739 1.00 51.11 427 GLY A O 1
ATOM 1501 N N . MET A 1 211 ? 3.308 -28.767 16.534 1.00 48.97 428 MET A N 1
ATOM 1502 C CA . MET A 1 211 ? 2.818 -30.174 16.651 1.00 45.65 428 MET A CA 1
ATOM 1503 C C . MET A 1 211 ? 3.887 -31.016 17.366 1.00 59.98 428 MET A C 1
ATOM 1504 O O . MET A 1 211 ? 3.500 -31.952 18.097 1.00 53.17 428 MET A O 1
ATOM 1509 N N . ASP A 1 212 ? 5.174 -30.757 17.076 1.00 59.45 429 ASP A N 1
ATOM 1510 C CA . ASP A 1 212 ? 6.338 -31.564 17.528 1.00 61.20 429 ASP A CA 1
ATOM 1511 C C . ASP A 1 212 ? 6.603 -31.278 19.018 1.00 63.53 429 ASP A C 1
ATOM 1512 O O . ASP A 1 212 ? 7.211 -32.141 19.660 1.00 65.30 429 ASP A O 1
ATOM 1517 N N . LYS A 1 213 ? 6.200 -30.105 19.528 1.00 68.48 430 LYS A N 1
ATOM 1518 C CA . LYS A 1 213 ? 6.218 -29.746 20.976 1.00 73.75 430 LYS A CA 1
ATOM 1519 C C . LYS A 1 213 ? 5.046 -30.431 21.693 1.00 73.93 430 LYS A C 1
ATOM 1520 O O . LYS A 1 213 ? 5.225 -30.838 22.849 1.00 76.73 430 LYS A O 1
ATOM 1526 N N . MET A 1 214 ? 3.897 -30.577 21.030 1.00 82.54 431 MET A N 1
ATOM 1527 C CA . MET A 1 214 ? 2.730 -31.342 21.553 1.00 86.93 431 MET A CA 1
ATOM 1528 C C . MET A 1 214 ? 3.124 -32.816 21.729 1.00 91.13 431 MET A C 1
ATOM 1529 O O . MET A 1 214 ? 2.862 -33.359 22.823 1.00 102.74 431 MET A O 1
ATOM 1534 N N . PHE A 1 215 ? 3.732 -33.425 20.699 1.00 96.43 432 PHE A N 1
ATOM 1535 C CA . PHE A 1 215 ? 4.194 -34.844 20.660 1.00 99.90 432 PHE A CA 1
ATOM 1536 C C . PHE A 1 215 ? 4.971 -35.183 21.945 1.00 100.05 432 PHE A C 1
ATOM 1537 O O . PHE A 1 215 ? 4.989 -36.383 22.286 1.00 81.59 432 PHE A O 1
ATOM 1545 N N . LEU A 1 216 ? 5.589 -34.176 22.596 1.00 105.55 433 LEU A N 1
ATOM 1546 C CA . LEU A 1 216 ? 6.140 -34.219 23.988 1.00 106.30 433 LEU A CA 1
ATOM 1547 C C . LEU A 1 216 ? 5.153 -33.539 24.952 1.00 102.29 433 LEU A C 1
ATOM 1548 O O . LEU A 1 216 ? 4.363 -34.129 25.689 1.00 89.40 433 LEU A O 1
ATOM 1553 N N . ASN B 1 8 ? -14.922 10.038 20.504 1.00 77.11 225 ASN B N 1
ATOM 1554 C CA . ASN B 1 8 ? -16.067 10.154 19.545 1.00 85.82 225 ASN B CA 1
ATOM 1555 C C . ASN B 1 8 ? -15.673 9.5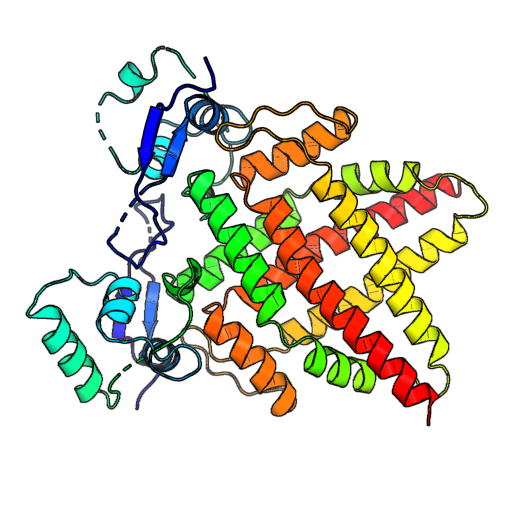67 18.175 1.00 87.80 225 ASN B C 1
ATOM 1556 O O . ASN B 1 8 ? -15.634 10.322 17.171 1.00 76.00 225 ASN B O 1
ATOM 1561 N N . THR B 1 9 ? -15.450 8.252 18.125 1.00 81.14 226 THR B N 1
ATOM 1562 C CA . THR B 1 9 ? -14.696 7.560 17.040 1.00 74.75 226 THR B CA 1
ATOM 1563 C C . THR B 1 9 ? -15.490 7.636 15.726 1.00 62.82 226 THR B C 1
ATOM 1564 O O . THR B 1 9 ? -14.855 7.826 14.689 1.00 51.11 226 THR B O 1
ATOM 1568 N N . GLY B 1 10 ? -16.821 7.509 15.792 1.00 63.15 227 GLY B N 1
ATOM 1569 C CA . GLY B 1 10 ? -17.740 7.402 14.640 1.00 61.24 227 GLY B CA 1
ATOM 1570 C C . GLY B 1 10 ? -17.831 8.684 13.821 1.00 62.59 227 GLY B C 1
ATOM 1571 O O . GLY B 1 10 ? -18.360 8.608 12.700 1.00 68.10 227 GLY B O 1
ATOM 1572 N N . GLU B 1 11 ? -17.357 9.821 14.341 1.00 63.28 228 GLU B N 1
ATOM 1573 C CA . GLU B 1 11 ? -17.394 11.131 13.631 1.00 66.61 228 GLU B CA 1
ATOM 1574 C C . GLU B 1 11 ? -16.584 11.043 12.331 1.00 58.63 228 GLU B C 1
ATOM 1575 O O . GLU B 1 11 ? -15.425 10.550 12.346 1.00 53.04 228 GLU B O 1
ATOM 1581 N N . VAL B 1 12 ? -17.170 11.546 11.251 1.00 56.44 229 VAL B N 1
ATOM 1582 C CA . VAL B 1 12 ? -16.488 11.733 9.943 1.00 59.69 229 VAL B CA 1
ATOM 1583 C C . VAL B 1 12 ? -15.555 12.935 10.074 1.00 60.28 229 VAL B C 1
ATOM 1584 O O . VAL B 1 12 ? -16.018 13.989 10.512 1.00 68.97 229 VAL B O 1
ATOM 1588 N N . PHE B 1 13 ? -14.289 12.771 9.702 1.00 63.03 230 PHE B N 1
ATOM 1589 C CA . PHE B 1 13 ? -13.245 13.818 9.809 1.00 62.53 230 PHE B CA 1
ATOM 1590 C C . PHE B 1 13 ? -13.057 14.525 8.469 1.00 65.97 230 PHE B C 1
ATOM 1591 O O . PHE B 1 13 ? -12.755 15.721 8.480 1.00 73.41 230 PHE B O 1
ATOM 1599 N N . CYS B 1 14 ? -13.202 13.813 7.350 1.00 73.31 231 CYS B N 1
ATOM 1600 C CA . CYS B 1 14 ? -13.116 14.396 5.982 1.00 63.12 231 CYS B CA 1
ATOM 1601 C C . CYS B 1 14 ? -13.492 13.342 4.937 1.00 61.08 231 CYS B C 1
ATOM 1602 O O . CYS B 1 14 ? -13.799 12.198 5.329 1.00 61.66 231 CYS B O 1
ATOM 1605 N N . SER B 1 15 ? -13.518 13.751 3.667 1.00 57.57 232 SER B N 1
ATOM 1606 C CA . SER B 1 15 ? -13.739 12.892 2.481 1.00 60.08 232 SER B CA 1
ATOM 1607 C C . SER B 1 15 ? -12.495 12.966 1.589 1.00 62.74 232 SER B C 1
ATOM 1608 O O . SER B 1 15 ? -11.958 14.072 1.419 1.00 57.64 232 SER B O 1
ATOM 1611 N N . VAL B 1 16 ? -12.019 11.825 1.077 1.00 61.96 233 VAL B N 1
ATOM 1612 C CA . VAL B 1 16 ? -10.744 11.754 0.304 1.00 57.71 233 VAL B CA 1
ATOM 1613 C C . VAL B 1 16 ? -11.025 11.143 -1.057 1.00 54.20 233 VAL B C 1
ATOM 1614 O O . VAL B 1 16 ? -11.659 10.092 -1.147 1.00 55.34 233 VAL B O 1
ATOM 1618 N N . PRO B 1 17 ? -10.569 11.798 -2.145 1.00 56.21 234 PRO B N 1
ATOM 1619 C CA . PRO B 1 17 ? -10.636 11.200 -3.475 1.00 56.29 234 PRO B CA 1
ATOM 1620 C C . PRO B 1 17 ? -9.684 9.992 -3.586 1.00 55.42 234 PRO B C 1
ATOM 1621 O O . PRO B 1 17 ? -8.603 10.009 -3.012 1.00 53.88 234 PRO B O 1
ATOM 1625 N N . GLY B 1 18 ? -10.122 8.964 -4.317 1.00 55.56 235 GLY B N 1
ATOM 1626 C CA . GLY B 1 18 ? -9.413 7.683 -4.458 1.00 51.79 235 GLY B CA 1
ATOM 1627 C C . GLY B 1 18 ? -8.130 7.862 -5.239 1.00 45.78 235 GLY B C 1
ATOM 1628 O O . GLY B 1 18 ? -8.162 8.499 -6.285 1.00 48.95 235 GLY B O 1
ATOM 1629 N N . ARG B 1 19 ? -7.029 7.325 -4.734 1.00 40.19 236 ARG B N 1
ATOM 1630 C CA . ARG B 1 19 ? -5.753 7.299 -5.476 1.00 40.38 236 ARG B CA 1
ATOM 1631 C C . ARG B 1 19 ? -5.836 6.399 -6.706 1.00 37.63 236 ARG B C 1
ATOM 1632 O O . ARG B 1 19 ? -5.000 6.598 -7.591 1.00 37.01 236 ARG B O 1
ATOM 1640 N N . LEU B 1 20 ? -6.768 5.434 -6.752 1.00 41.09 237 LEU B N 1
ATOM 1641 C CA . LEU B 1 20 ? -6.817 4.382 -7.812 1.00 40.92 237 LEU B CA 1
ATOM 1642 C C . LEU B 1 20 ? -8.091 4.482 -8.676 1.00 41.20 237 LEU B C 1
ATOM 1643 O O . LEU B 1 20 ? -8.393 3.527 -9.418 1.00 41.70 237 LEU B O 1
ATOM 1648 N N . SER B 1 21 ? -8.848 5.571 -8.590 1.00 47.46 238 SER B N 1
ATOM 1649 C CA . SER B 1 21 ? -10.059 5.759 -9.431 1.00 51.63 238 SER B CA 1
ATOM 1650 C C . SER B 1 21 ? -9.599 6.158 -10.830 1.00 45.65 238 SER B C 1
ATOM 1651 O O . SER B 1 21 ? -8.600 6.855 -10.935 1.00 52.44 238 SER B O 1
ATOM 1654 N N . LEU B 1 22 ? -10.285 5.667 -11.851 1.00 49.80 239 LEU B N 1
ATOM 1655 C CA . LEU B 1 22 ? -10.143 6.096 -13.261 1.00 50.78 239 LEU B CA 1
ATOM 1656 C C . LEU B 1 22 ? -11.396 6.877 -13.681 1.00 57.62 239 LEU B C 1
ATOM 1657 O O . LEU B 1 22 ? -11.233 7.932 -14.307 1.00 69.85 239 LEU B O 1
ATOM 1662 N N . LEU B 1 23 ? -12.588 6.368 -13.348 1.00 64.01 240 LEU B N 1
ATOM 1663 C CA . LEU B 1 23 ? -13.892 7.097 -13.435 1.00 80.69 240 LEU B CA 1
ATOM 1664 C C . LEU B 1 23 ? -13.793 8.418 -12.652 1.00 77.63 240 LEU B C 1
ATOM 1665 O O . LEU B 1 23 ? -13.661 8.336 -11.417 1.00 80.33 240 LEU B O 1
ATOM 1670 N N . SER B 1 24 ? -13.868 9.582 -13.310 1.00 80.02 241 SER B N 1
ATOM 1671 C CA . SER B 1 24 ? -13.784 10.912 -12.633 1.00 91.93 241 SER B CA 1
ATOM 1672 C C . SER B 1 24 ? -14.877 11.009 -11.554 1.00 94.69 241 SER B C 1
ATOM 1673 O O . SER B 1 24 ? -14.533 11.356 -10.394 1.00 95.15 241 SER B O 1
ATOM 1676 N N . SER B 1 25 ? -16.124 10.670 -11.915 1.00 88.16 242 SER B N 1
ATOM 1677 C CA . SER B 1 25 ? -17.290 10.499 -11.002 1.00 88.14 242 SER B CA 1
ATOM 1678 C C . SER B 1 25 ? -16.825 9.962 -9.638 1.00 92.49 242 SER B C 1
ATOM 1679 O O . SER B 1 25 ? -17.381 8.936 -9.179 1.00 91.45 242 SER B O 1
ATOM 1682 N N . LYS B 1 28 ? -15.450 9.111 -3.700 1.00 68.26 245 LYS B N 1
ATOM 1683 C CA . LYS B 1 28 ? -14.801 9.757 -2.524 1.00 68.55 245 LYS B CA 1
ATOM 1684 C C . LYS B 1 28 ? -15.019 8.882 -1.284 1.00 67.11 245 LYS B C 1
ATOM 1685 O O . LYS B 1 28 ? -16.162 8.400 -1.104 1.00 69.10 245 LYS B O 1
ATOM 1691 N N . TYR B 1 29 ? -13.985 8.716 -0.447 1.00 52.37 246 TYR B N 1
ATOM 1692 C CA . TYR B 1 29 ? -14.018 7.851 0.764 1.00 49.01 246 TYR B CA 1
ATOM 1693 C C . TYR B 1 29 ? -14.141 8.717 2.032 1.00 46.31 246 TYR B C 1
ATOM 1694 O O . TYR B 1 29 ? -13.308 9.597 2.312 1.00 46.42 246 TYR B O 1
ATOM 1703 N N . LYS B 1 30 ? -15.145 8.419 2.845 1.00 46.90 247 LYS B N 1
ATOM 1704 C CA . LYS B 1 30 ? -15.276 9.000 4.195 1.00 50.98 247 LYS B CA 1
ATOM 1705 C C . LYS B 1 30 ? -14.157 8.428 5.066 1.00 51.66 247 LYS B C 1
ATOM 1706 O O . LYS B 1 30 ? -14.052 7.208 5.195 1.00 55.87 247 LYS B O 1
ATOM 1712 N N . VAL B 1 31 ? -13.311 9.297 5.588 1.00 49.14 248 VAL B N 1
ATOM 1713 C CA . VAL B 1 31 ? -12.318 8.959 6.631 1.00 46.48 248 VAL B CA 1
ATOM 1714 C C . VAL B 1 31 ? -12.895 9.457 7.954 1.00 49.50 248 VAL B C 1
ATOM 1715 O O . VAL B 1 31 ? -13.303 10.633 7.990 1.00 51.90 248 VAL B O 1
ATOM 1719 N N . THR B 1 32 ? -12.957 8.588 8.970 1.00 47.62 249 THR B N 1
ATOM 1720 C CA . THR B 1 32 ? -13.476 8.894 10.321 1.00 46.48 249 THR B CA 1
ATOM 1721 C C . THR B 1 32 ? -12.331 9.274 11.262 1.00 51.95 249 THR B C 1
ATOM 1722 O O . THR B 1 32 ? -11.164 9.068 10.896 1.00 58.83 249 THR B O 1
ATOM 1726 N N . VAL B 1 33 ? -12.683 9.760 12.458 1.00 52.89 250 VAL B N 1
ATOM 1727 C CA . VAL B 1 33 ? -11.729 10.141 13.540 1.00 50.90 250 VAL B CA 1
ATOM 1728 C C . VAL B 1 33 ? -11.043 8.860 14.055 1.00 48.35 250 VAL B C 1
ATOM 1729 O O . VAL B 1 33 ? -9.805 8.890 14.265 1.00 49.99 250 VAL B O 1
ATOM 1733 N N . GLY B 1 34 ? -11.808 7.779 14.246 1.00 46.87 251 GLY B N 1
ATOM 1734 C CA . GLY B 1 34 ? -11.285 6.422 14.538 1.00 49.53 251 GLY B CA 1
ATOM 1735 C C . GLY B 1 34 ? -10.077 6.081 13.662 1.00 49.35 251 GLY B C 1
ATOM 1736 O O . GLY B 1 34 ? -9.015 5.674 14.224 1.00 43.22 251 GLY B O 1
ATOM 1737 N N . GLU B 1 35 ? -10.195 6.328 12.349 1.00 42.08 252 GLU B N 1
ATOM 1738 C CA . GLU B 1 35 ? -9.197 5.911 11.323 1.00 47.31 252 GLU B CA 1
ATOM 1739 C C . GLU B 1 35 ? -7.969 6.821 11.439 1.00 47.13 252 GLU B C 1
ATOM 1740 O O . GLU B 1 35 ? -6.811 6.336 11.295 1.00 48.41 252 GLU B O 1
ATOM 1746 N N . VAL B 1 36 ? -8.195 8.107 11.680 1.00 52.09 253 VAL B N 1
ATOM 1747 C CA . VAL B 1 36 ? -7.075 9.065 11.885 1.00 47.76 253 VAL B CA 1
ATOM 1748 C C . VAL B 1 36 ? -6.350 8.609 13.149 1.00 42.65 253 VAL B C 1
ATOM 1749 O O . VAL B 1 36 ? -5.112 8.497 13.138 1.00 39.17 253 VAL B O 1
ATOM 1753 N N . GLN B 1 37 ? -7.100 8.255 14.183 1.00 42.97 254 GLN B N 1
ATOM 1754 C CA . GLN B 1 37 ? -6.474 7.773 15.429 1.00 50.08 254 GLN B CA 1
ATOM 1755 C C . GLN B 1 37 ? -5.613 6.528 15.165 1.00 50.79 254 GLN B C 1
ATOM 1756 O O . GLN B 1 37 ? -4.479 6.466 15.693 1.00 55.60 254 GLN B O 1
ATOM 1762 N N . ARG B 1 38 ? -6.110 5.556 14.399 1.00 48.88 255 ARG B N 1
ATOM 1763 C CA . ARG B 1 38 ? -5.351 4.302 14.131 1.00 45.55 255 ARG B CA 1
ATOM 1764 C C . ARG B 1 38 ? -4.042 4.657 13.400 1.00 41.67 255 ARG B C 1
ATOM 1765 O O . ARG B 1 38 ? -3.025 4.065 13.742 1.00 41.19 255 ARG B O 1
ATOM 1773 N N . ARG B 1 39 ? -4.057 5.628 12.479 1.00 40.95 256 ARG B N 1
ATOM 1774 C CA . ARG B 1 39 ? -2.845 6.111 11.759 1.00 43.89 256 ARG B CA 1
ATOM 1775 C C . ARG B 1 39 ? -1.853 6.830 12.701 1.00 49.98 256 ARG B C 1
ATOM 1776 O O . ARG B 1 39 ? -0.632 6.658 12.498 1.00 52.07 256 ARG B O 1
ATOM 1784 N N . LEU B 1 40 ? -2.324 7.600 13.692 1.00 53.66 257 LEU B N 1
ATOM 1785 C CA . LEU B 1 40 ? -1.457 8.361 14.641 1.00 53.17 257 LEU B CA 1
ATOM 1786 C C . LEU B 1 40 ? -0.905 7.432 15.723 1.00 53.18 257 LEU B C 1
ATOM 1787 O O . LEU B 1 40 ? 0.199 7.713 16.233 1.00 58.05 257 LEU B O 1
ATOM 1792 N N . SER B 1 41 ? -1.629 6.359 16.054 1.00 51.65 258 SER B N 1
ATOM 1793 C CA . SER B 1 41 ? -1.258 5.420 17.145 1.00 54.01 258 SER B CA 1
ATOM 1794 C C . SER B 1 41 ? -0.310 4.335 16.641 1.00 53.39 258 SER B C 1
ATOM 1795 O O . SER B 1 41 ? -0.075 4.189 15.446 1.00 50.91 258 SER B O 1
ATOM 1798 N N . PRO B 1 42 ? 0.341 3.580 17.550 1.00 60.92 259 PRO B N 1
ATOM 1799 C CA . PRO B 1 42 ? 1.165 2.450 17.136 1.00 57.56 259 PRO B CA 1
ATOM 1800 C C . PRO B 1 42 ? 0.274 1.411 16.464 1.00 53.14 259 PRO B C 1
ATOM 1801 O O . PRO B 1 42 ? -0.890 1.282 16.821 1.00 49.29 259 PRO B O 1
ATOM 1805 N N . PRO B 1 43 ? 0.802 0.566 15.554 1.00 54.82 260 PRO B N 1
ATOM 1806 C CA . PRO B 1 43 ? 2.240 0.500 15.277 1.00 54.71 260 PRO B CA 1
ATOM 1807 C C . PRO B 1 43 ? 2.873 1.533 14.330 1.00 52.62 260 PRO B C 1
ATOM 1808 O O . PRO B 1 43 ? 4.093 1.589 14.303 1.00 57.81 260 PRO B O 1
ATOM 1812 N N . GLU B 1 44 ? 2.088 2.287 13.555 1.00 47.62 261 GLU B N 1
ATOM 1813 C CA . GLU B 1 44 ? 2.654 3.173 12.502 1.00 51.68 261 GLU B CA 1
ATOM 1814 C C . GLU B 1 44 ? 3.089 4.550 13.033 1.00 54.83 261 GLU B C 1
ATOM 1815 O O . GLU B 1 44 ? 4.026 5.110 12.439 1.00 52.85 261 GLU B O 1
ATOM 1821 N N . CYS B 1 45 ? 2.391 5.124 14.026 1.00 57.32 262 CYS B N 1
ATOM 1822 C CA . CYS B 1 45 ? 2.644 6.504 14.536 1.00 58.14 262 CYS B CA 1
ATOM 1823 C C . CYS B 1 45 ? 2.998 7.412 13.355 1.00 56.39 262 CYS B C 1
ATOM 1824 O O . CYS B 1 45 ? 4.143 7.886 13.265 1.00 56.38 262 CYS B O 1
ATOM 1827 N N . LEU B 1 46 ? 2.075 7.595 12.421 1.00 52.57 263 LEU B N 1
ATOM 1828 C CA . LEU B 1 46 ? 2.343 8.511 11.294 1.00 55.18 263 LEU B CA 1
ATOM 1829 C C . LEU B 1 46 ? 2.549 9.901 11.902 1.00 59.18 263 LEU B C 1
ATOM 1830 O O . LEU B 1 46 ? 1.852 10.223 12.870 1.00 65.92 263 LEU B O 1
ATOM 1835 N N . ASN B 1 47 ? 3.504 10.661 11.375 1.00 61.07 264 ASN B N 1
ATOM 1836 C CA . ASN B 1 47 ? 3.660 12.105 11.675 1.00 65.28 264 ASN B CA 1
ATOM 1837 C C . ASN B 1 47 ? 2.610 12.863 10.846 1.00 62.86 264 ASN B C 1
ATOM 1838 O O . ASN B 1 47 ? 1.760 12.222 10.213 1.00 68.07 264 ASN B O 1
ATOM 1843 N N . ALA B 1 48 ? 2.652 14.190 10.869 1.00 65.51 265 ALA B N 1
ATOM 1844 C CA . ALA B 1 48 ? 1.660 15.082 10.231 1.00 62.93 265 ALA B CA 1
ATOM 1845 C C . ALA B 1 48 ? 1.931 15.169 8.731 1.00 60.60 265 ALA B C 1
ATOM 1846 O O . ALA B 1 48 ? 0.970 15.314 7.941 1.00 58.92 265 ALA B O 1
ATOM 1848 N N . SER B 1 49 ? 3.205 15.110 8.352 1.00 60.17 266 SER B N 1
ATOM 1849 C CA . SER B 1 49 ? 3.632 15.051 6.936 1.00 64.51 266 SER B CA 1
ATOM 1850 C C . SER B 1 49 ? 2.919 13.862 6.259 1.00 61.95 266 SER B C 1
ATOM 1851 O O . SER B 1 49 ? 2.068 14.104 5.383 1.00 56.04 266 SER B O 1
ATOM 1854 N N . LEU B 1 50 ? 3.191 12.634 6.711 1.00 60.55 267 LEU B N 1
ATOM 1855 C CA . LEU B 1 50 ? 2.668 11.373 6.100 1.00 62.02 267 LEU B CA 1
ATOM 1856 C C . LEU B 1 50 ? 1.128 11.364 6.158 1.00 58.12 267 LEU B C 1
ATOM 1857 O O . LEU B 1 50 ? 0.486 11.166 5.094 1.00 54.83 267 LEU B O 1
ATOM 1862 N N . LEU B 1 51 ? 0.538 11.615 7.330 1.00 52.63 268 LEU B N 1
ATOM 1863 C CA . LEU B 1 51 ? -0.939 11.726 7.459 1.00 51.01 268 LEU B CA 1
ATOM 1864 C C . LEU B 1 51 ? -1.465 12.712 6.422 1.00 53.07 268 LEU B C 1
ATOM 1865 O O . LEU B 1 51 ? -2.551 12.466 5.846 1.00 59.12 268 LEU B O 1
ATOM 1870 N N . GLY B 1 52 ? -0.717 13.786 6.179 1.00 53.41 269 GLY B N 1
ATOM 1871 C CA . GLY B 1 52 ? -1.052 14.759 5.129 1.00 50.75 269 GLY B CA 1
ATOM 1872 C C . GLY B 1 52 ? -1.227 14.068 3.799 1.00 48.87 269 GLY B C 1
ATOM 1873 O O . GLY B 1 52 ? -2.248 14.321 3.137 1.00 50.31 269 GLY B O 1
ATOM 1874 N N . GLY B 1 53 ? -0.252 13.242 3.407 1.00 54.42 270 GLY B N 1
ATOM 1875 C CA . GLY B 1 53 ? -0.294 12.488 2.138 1.00 53.94 270 GLY B CA 1
ATOM 1876 C C . GLY B 1 53 ? -1.523 11.593 2.082 1.00 53.54 270 GLY B C 1
ATOM 1877 O O . GLY B 1 53 ? -2.247 11.658 1.078 1.00 52.46 270 GLY B O 1
ATOM 1878 N N . VAL B 1 54 ? -1.788 10.841 3.158 1.00 51.33 271 VAL B N 1
ATOM 1879 C CA . VAL B 1 54 ? -2.925 9.880 3.244 1.00 53.55 271 VAL B CA 1
ATOM 1880 C C . VAL B 1 54 ? -4.228 10.637 2.968 1.00 53.22 271 VAL B C 1
ATOM 1881 O O . VAL B 1 54 ? -5.016 10.163 2.098 1.00 53.35 271 VAL B O 1
ATOM 1885 N N . LEU B 1 55 ? -4.426 11.782 3.635 1.00 59.60 272 LEU B N 1
ATOM 1886 C CA . LEU B 1 55 ? -5.666 12.615 3.533 1.00 58.49 272 LEU B CA 1
ATOM 1887 C C . LEU B 1 55 ? -5.638 13.518 2.287 1.00 58.32 272 LEU B C 1
ATOM 1888 O O . LEU B 1 55 ? -6.683 14.155 1.999 1.00 57.65 272 LEU B O 1
ATOM 1893 N N . ARG B 1 56 ? -4.520 13.546 1.555 1.00 57.82 273 ARG B N 1
ATOM 1894 C CA . ARG B 1 56 ? -4.393 14.190 0.215 1.00 65.12 273 ARG B CA 1
ATOM 1895 C C . ARG B 1 56 ? -4.665 15.699 0.323 1.00 68.32 273 ARG B C 1
ATOM 1896 O O . ARG B 1 56 ? -5.467 16.215 -0.488 1.00 68.32 273 ARG B O 1
ATOM 1904 N N . ARG B 1 57 ? -4.020 16.374 1.281 1.00 79.50 274 ARG B N 1
ATOM 1905 C CA . ARG B 1 57 ? -4.131 17.846 1.499 1.00 86.09 274 ARG B CA 1
ATOM 1906 C C . ARG B 1 57 ? -2.802 18.523 1.125 1.00 84.77 274 ARG B C 1
ATOM 1907 O O . ARG B 1 57 ? -1.742 17.943 1.459 1.00 77.56 274 ARG B O 1
ATOM 1915 N N . SER B 1 66 ? -2.471 23.780 9.889 1.00 83.38 283 SER B N 1
ATOM 1916 C CA . SER B 1 66 ? -3.958 23.785 9.958 1.00 92.22 283 SER B CA 1
ATOM 1917 C C . SER B 1 66 ? -4.482 22.403 10.373 1.00 101.86 283 SER B C 1
ATOM 1918 O O . SER B 1 66 ? -5.589 22.338 10.953 1.00 100.11 283 SER B O 1
ATOM 1921 N N . LEU B 1 67 ? -3.725 21.343 10.066 1.00 103.93 284 LEU B N 1
ATOM 1922 C CA . LEU B 1 67 ? -4.065 19.938 10.414 1.00 98.02 284 LEU B CA 1
ATOM 1923 C C . LEU B 1 67 ? -3.848 19.712 11.916 1.00 95.04 284 LEU B C 1
ATOM 1924 O O . LEU B 1 67 ? -4.726 19.087 12.543 1.00 88.36 284 LEU B O 1
ATOM 1929 N N . ARG B 1 68 ? -2.739 20.200 12.479 1.00 97.13 285 ARG B N 1
ATOM 1930 C CA . ARG B 1 68 ? -2.403 20.015 13.919 1.00 102.13 285 ARG B CA 1
ATOM 1931 C C . ARG B 1 68 ? -3.516 20.611 14.799 1.00 102.67 285 ARG B C 1
ATOM 1932 O O . ARG B 1 68 ? -3.892 19.975 15.814 1.00 96.53 285 ARG B O 1
ATOM 1940 N N . GLU B 1 69 ? -4.028 21.784 14.417 1.00 99.60 286 GLU B N 1
ATOM 1941 C CA . GLU B 1 69 ? -5.136 22.486 15.120 1.00 106.37 286 GLU B CA 1
ATOM 1942 C C . GLU B 1 69 ? -6.397 21.628 15.016 1.00 100.58 286 GLU B C 1
ATOM 1943 O O . GLU B 1 69 ? -7.027 21.318 16.064 1.00 84.92 286 GLU B O 1
ATOM 1949 N N . ARG B 1 70 ? -6.718 21.280 13.767 1.00 94.62 287 ARG B N 1
ATOM 1950 C CA . ARG B 1 70 ? -7.908 20.518 13.320 1.00 89.38 287 ARG B CA 1
ATOM 1951 C C . ARG B 1 70 ? -7.997 19.195 14.102 1.00 81.63 287 ARG B C 1
ATOM 1952 O O . ARG B 1 70 ? -9.132 18.768 14.395 1.00 77.24 287 ARG B O 1
ATOM 1960 N N . LEU B 1 71 ? -6.857 18.601 14.478 1.00 77.40 288 LEU B N 1
ATOM 1961 C CA . LEU B 1 71 ? -6.788 17.347 15.282 1.00 79.99 288 LEU B CA 1
ATOM 1962 C C . LEU B 1 71 ? -7.041 17.669 16.756 1.00 78.54 288 LEU B C 1
ATOM 1963 O O . LEU B 1 71 ? -7.778 16.898 17.383 1.00 72.37 288 LEU B O 1
ATOM 1968 N N . GLU B 1 72 ? -6.449 18.760 17.265 1.00 91.22 289 GLU B N 1
ATOM 1969 C CA . GLU B 1 72 ? -6.608 19.256 18.666 1.00 87.57 289 GLU B CA 1
ATOM 1970 C C . GLU B 1 72 ? -7.936 20.015 18.786 1.00 81.78 289 GLU B C 1
ATOM 1971 O O . GLU B 1 72 ? -8.949 19.360 19.101 1.00 73.69 289 GLU B O 1
ATOM 1977 N N . GLY B 1 75 ? -10.039 16.567 18.836 1.00 76.11 292 GLY B N 1
ATOM 1978 C CA . GLY B 1 75 ? -9.076 16.634 19.959 1.00 83.23 292 GLY B CA 1
ATOM 1979 C C . GLY B 1 75 ? -8.251 15.359 20.109 1.00 95.50 292 GLY B C 1
ATOM 1980 O O . GLY B 1 75 ? -8.686 14.475 20.874 1.00 91.89 292 GLY B O 1
ATOM 1981 N N . LEU B 1 76 ? -7.094 15.274 19.430 1.00 97.42 293 LEU B N 1
ATOM 1982 C CA . LEU B 1 76 ? -6.209 14.072 19.380 1.00 93.03 293 LEU B CA 1
ATOM 1983 C C . LEU B 1 76 ? -4.739 14.480 19.561 1.00 84.61 293 LEU B C 1
ATOM 1984 O O . LEU B 1 76 ? -4.126 14.866 18.545 1.00 76.80 293 LEU B O 1
ATOM 1989 N N . ALA B 1 86 ? 6.901 2.995 11.803 1.00 76.42 303 ALA B N 1
ATOM 1990 C CA . ALA B 1 86 ? 7.317 1.785 11.049 1.00 75.75 303 ALA B CA 1
ATOM 1991 C C . ALA B 1 86 ? 7.679 2.210 9.617 1.00 71.73 303 ALA B C 1
ATOM 1992 O O . ALA B 1 86 ? 7.472 3.411 9.311 1.00 66.36 303 ALA B O 1
ATOM 1994 N N . ASN B 1 87 ? 8.230 1.312 8.778 1.00 68.68 304 ASN B N 1
ATOM 1995 C CA . ASN B 1 87 ? 8.666 1.706 7.407 1.00 69.16 304 ASN B CA 1
ATOM 1996 C C . ASN B 1 87 ? 7.402 1.970 6.568 1.00 58.39 304 ASN B C 1
ATOM 1997 O O . ASN B 1 87 ? 6.338 1.407 6.875 1.00 59.92 304 ASN B O 1
ATOM 2002 N N . VAL B 1 88 ? 7.496 2.932 5.652 1.00 49.01 305 VAL B N 1
ATOM 2003 C CA . VAL B 1 88 ? 6.420 3.359 4.716 1.00 49.36 305 VAL B CA 1
ATOM 2004 C C . VAL B 1 88 ? 6.382 2.385 3.527 1.00 50.26 305 VAL B C 1
ATOM 2005 O O . VAL B 1 88 ? 7.447 2.097 2.975 1.00 44.65 305 VAL B O 1
ATOM 2009 N N . THR B 1 89 ? 5.201 1.868 3.169 1.00 50.63 306 THR B N 1
ATOM 2010 C CA . THR B 1 89 ? 4.992 1.028 1.954 1.00 46.86 306 THR B CA 1
ATOM 2011 C C . THR B 1 89 ? 3.955 1.710 1.059 1.00 41.74 306 THR B C 1
ATOM 2012 O O . THR B 1 89 ? 3.341 2.709 1.476 1.00 39.38 306 THR B O 1
ATOM 2016 N N . LEU B 1 90 ? 3.747 1.171 -0.133 1.00 39.10 307 LEU B N 1
ATOM 2017 C CA . LEU B 1 90 ? 2.669 1.670 -1.011 1.00 37.45 307 LEU B CA 1
ATOM 2018 C C . LEU B 1 90 ? 1.334 1.543 -0.271 1.00 34.94 307 LEU B C 1
ATOM 2019 O O . LEU B 1 90 ? 0.477 2.421 -0.480 1.00 39.82 307 LEU B O 1
ATOM 2024 N N . LEU B 1 91 ? 1.175 0.570 0.632 1.00 34.04 308 LEU B N 1
ATOM 2025 C CA . LEU B 1 91 ? -0.111 0.414 1.384 1.00 36.74 308 LEU B CA 1
ATOM 2026 C C . LEU B 1 91 ? -0.306 1.590 2.365 1.00 37.36 308 LEU B C 1
ATOM 2027 O O . LEU B 1 91 ? -1.478 1.940 2.660 1.00 32.43 308 LEU B O 1
ATOM 2032 N N . THR B 1 92 ? 0.773 2.213 2.855 1.00 39.07 309 THR B N 1
ATOM 2033 C CA . THR B 1 92 ? 0.676 3.323 3.841 1.00 39.25 309 THR B CA 1
ATOM 2034 C C . THR B 1 92 ? -0.134 4.496 3.263 1.00 34.93 309 THR B C 1
ATOM 2035 O O . THR B 1 92 ? -0.785 5.191 4.025 1.00 37.23 309 THR B O 1
ATOM 2039 N N . SER B 1 93 ? -0.166 4.668 1.953 1.00 35.21 310 SER B N 1
ATOM 2040 C CA . SER B 1 93 ? -0.839 5.803 1.272 1.00 36.79 310 SER B CA 1
ATOM 2041 C C . SER B 1 93 ? -2.375 5.677 1.269 1.00 39.78 310 SER B C 1
ATOM 2042 O O . SER B 1 93 ? -3.034 6.653 0.876 1.00 39.64 310 SER B O 1
ATOM 2045 N N . LEU B 1 94 ? -2.937 4.524 1.633 1.00 40.58 311 LEU B N 1
ATOM 2046 C CA . LEU B 1 94 ? -4.353 4.199 1.330 1.00 38.81 311 LEU B CA 1
ATOM 2047 C C . LEU B 1 94 ? -5.234 4.537 2.537 1.00 37.40 311 LEU B C 1
ATOM 2048 O O . LEU B 1 94 ? -4.882 4.139 3.674 1.00 37.26 311 LEU B O 1
ATOM 2053 N N . VAL B 1 95 ? -6.385 5.157 2.292 1.00 33.01 312 VAL B N 1
ATOM 2054 C CA . VAL B 1 95 ? -7.439 5.271 3.339 1.00 38.00 312 VAL B CA 1
ATOM 2055 C C . VAL B 1 95 ? -8.132 3.911 3.428 1.00 36.16 312 VAL B C 1
ATOM 2056 O O . VAL B 1 95 ? -8.162 3.194 2.426 1.00 36.40 312 VAL B O 1
ATOM 2060 N N . GLU B 1 96 ? -8.648 3.569 4.598 1.00 34.78 313 GLU B N 1
ATOM 2061 C CA . GLU B 1 96 ? -9.237 2.240 4.868 1.00 35.26 313 GLU B CA 1
ATOM 2062 C C . GLU B 1 96 ? -10.248 1.853 3.787 1.00 35.65 313 GLU B C 1
ATOM 2063 O O . GLU B 1 96 ? -10.155 0.722 3.273 1.00 36.39 313 GLU B O 1
ATOM 2069 N N . GLY B 1 97 ? -11.153 2.748 3.422 1.00 39.75 314 GLY B N 1
ATOM 2070 C CA . GLY B 1 97 ? -12.204 2.461 2.429 1.00 36.03 314 GLY B CA 1
ATOM 2071 C C . GLY B 1 97 ? -11.596 2.009 1.109 1.00 37.75 314 GLY B C 1
ATOM 2072 O O . GLY B 1 97 ? -12.140 1.089 0.515 1.00 34.35 314 GLY B O 1
ATOM 2073 N N . GLU B 1 98 ? -10.496 2.624 0.660 1.00 36.40 315 GLU B N 1
ATOM 2074 C CA . GLU B 1 98 ? -9.863 2.242 -0.628 1.00 37.68 315 GLU B CA 1
ATOM 2075 C C . GLU B 1 98 ? -9.093 0.926 -0.465 1.00 35.40 315 GLU B C 1
ATOM 2076 O O . GLU B 1 98 ? -9.074 0.144 -1.427 1.00 33.91 315 GLU B O 1
ATOM 2082 N N . ALA B 1 99 ? -8.442 0.716 0.674 1.00 32.01 316 ALA B N 1
ATOM 2083 C CA . ALA B 1 99 ? -7.650 -0.500 0.958 1.00 33.46 316 ALA B CA 1
ATOM 2084 C C . ALA B 1 99 ? -8.582 -1.712 0.850 1.00 35.18 316 ALA B C 1
ATOM 2085 O O . ALA B 1 99 ? -8.220 -2.672 0.156 1.00 32.15 316 ALA B O 1
ATOM 2087 N N . VAL B 1 100 ? -9.745 -1.630 1.488 1.00 34.43 317 VAL B N 1
ATOM 2088 C CA . VAL B 1 100 ? -10.778 -2.709 1.559 1.00 38.17 317 VAL B CA 1
ATOM 2089 C C . VAL B 1 100 ? -11.383 -2.943 0.163 1.00 36.83 317 VAL B C 1
ATOM 2090 O O . VAL B 1 100 ? -11.619 -4.090 -0.205 1.00 38.05 317 VAL B O 1
ATOM 2094 N N . HIS B 1 101 ? -11.632 -1.877 -0.581 1.00 35.65 318 HIS B N 1
ATOM 2095 C CA . HIS B 1 101 ? -12.132 -1.913 -1.974 1.00 35.67 318 HIS B CA 1
ATOM 2096 C C . HIS B 1 101 ? -11.133 -2.637 -2.891 1.00 33.46 318 HIS B C 1
ATOM 2097 O O . HIS B 1 101 ? -11.577 -3.442 -3.759 1.00 35.44 318 HIS B O 1
ATOM 2104 N N . LEU B 1 102 ? -9.848 -2.325 -2.761 1.00 31.82 319 LEU B N 1
ATOM 2105 C CA . LEU B 1 102 ? -8.743 -2.918 -3.565 1.00 33.87 319 LEU B CA 1
ATOM 2106 C C . LEU B 1 102 ? -8.663 -4.425 -3.295 1.00 34.50 319 LEU B C 1
ATOM 2107 O O . LEU B 1 102 ? -8.598 -5.191 -4.261 1.00 31.26 319 LEU B O 1
ATOM 2112 N N . ALA B 1 103 ? -8.687 -4.815 -2.020 1.00 34.42 320 ALA B N 1
ATOM 2113 C CA . ALA B 1 103 ? -8.783 -6.211 -1.557 1.00 36.01 320 ALA B CA 1
ATOM 2114 C C . ALA B 1 103 ? -10.022 -6.872 -2.164 1.00 37.56 320 ALA B C 1
ATOM 2115 O O . ALA B 1 103 ? -9.901 -8.020 -2.638 1.00 39.91 320 ALA B O 1
ATOM 2117 N N . ARG B 1 104 ? -11.160 -6.176 -2.151 1.00 35.51 321 ARG B N 1
ATOM 2118 C CA . ARG B 1 104 ? -12.444 -6.673 -2.714 1.00 35.93 321 ARG B CA 1
ATOM 2119 C C . ARG B 1 104 ? -12.323 -6.900 -4.229 1.00 33.08 321 ARG B C 1
ATOM 2120 O O . ARG B 1 104 ? -12.744 -7.973 -4.694 1.00 27.35 321 ARG B O 1
ATOM 2128 N N . ASP B 1 105 ? -11.759 -5.957 -4.989 1.00 32.89 322 ASP B N 1
ATOM 2129 C CA . ASP B 1 105 ? -11.553 -6.140 -6.460 1.00 33.31 322 ASP B CA 1
ATOM 2130 C C . ASP B 1 105 ? -10.566 -7.283 -6.736 1.00 32.97 322 ASP B C 1
ATOM 2131 O O . ASP B 1 105 ? -10.759 -8.029 -7.727 1.00 31.29 322 ASP B O 1
ATOM 2136 N N . PHE B 1 106 ? -9.520 -7.430 -5.925 1.00 30.12 323 PHE B N 1
ATOM 2137 C CA . PHE B 1 106 ? -8.559 -8.550 -6.083 1.00 29.80 323 PHE B CA 1
ATOM 2138 C C . PHE B 1 106 ? -9.327 -9.863 -5.898 1.00 27.33 323 PHE B C 1
ATOM 2139 O O . PHE B 1 106 ? -9.188 -10.772 -6.713 1.00 26.92 323 PHE B O 1
ATOM 2147 N N . GLY B 1 107 ? -10.125 -9.950 -4.833 1.00 28.82 324 GLY B N 1
ATOM 2148 C CA . GLY B 1 107 ? -11.031 -11.084 -4.546 1.00 27.81 324 GLY B CA 1
ATOM 2149 C C . GLY B 1 107 ? -11.899 -11.448 -5.734 1.00 28.80 324 GLY B C 1
ATOM 2150 O O . GLY B 1 107 ? -11.944 -12.633 -6.112 1.00 28.59 324 GLY B O 1
ATOM 2151 N N . TYR B 1 108 ? -12.558 -10.461 -6.316 1.00 27.54 325 TYR B N 1
ATOM 2152 C CA . TYR B 1 108 ? -13.483 -10.635 -7.461 1.00 29.70 325 TYR B CA 1
ATOM 2153 C C . TYR B 1 108 ? -12.706 -11.243 -8.650 1.00 29.36 325 TYR B C 1
ATOM 2154 O O . TYR B 1 108 ? -13.167 -12.221 -9.278 1.00 27.00 325 TYR B O 1
ATOM 2163 N N . ILE B 1 109 ? -11.520 -10.699 -8.921 1.00 28.30 326 ILE B N 1
ATOM 2164 C CA . ILE B 1 109 ? -10.664 -11.104 -10.064 1.00 30.58 326 ILE B CA 1
ATOM 2165 C C . ILE B 1 109 ? -10.118 -12.504 -9.801 1.00 28.86 326 ILE B C 1
ATOM 2166 O O . ILE B 1 109 ? -10.090 -13.299 -10.734 1.00 25.71 326 ILE B O 1
ATOM 2171 N N . CYS B 1 110 ? -9.683 -12.819 -8.587 1.00 31.67 327 CYS B N 1
ATOM 2172 C CA . CYS B 1 110 ? -9.238 -14.199 -8.267 1.00 33.16 327 CYS B CA 1
ATOM 2173 C C . CYS B 1 110 ? -10.399 -15.168 -8.480 1.00 35.44 327 CYS B C 1
ATOM 2174 O O . CYS B 1 110 ? -10.201 -16.224 -9.082 1.00 40.81 327 CYS B O 1
ATOM 2177 N N . GLU B 1 111 ? -11.583 -14.792 -8.046 1.00 37.51 328 GLU B N 1
ATOM 2178 C CA . GLU B 1 111 ? -12.777 -15.670 -8.119 1.00 45.18 328 GLU B CA 1
ATOM 2179 C C . GLU B 1 111 ? -13.139 -15.905 -9.598 1.00 41.67 328 GLU B C 1
ATOM 2180 O O . GLU B 1 111 ? -13.481 -17.029 -9.947 1.00 38.00 328 GLU B O 1
ATOM 2186 N N . THR B 1 112 ? -13.091 -14.879 -10.441 1.00 35.85 329 THR B N 1
ATOM 2187 C CA . THR B 1 112 ? -13.761 -14.919 -11.766 1.00 37.07 329 THR B CA 1
ATOM 2188 C C . THR B 1 112 ? -12.761 -15.046 -12.914 1.00 37.53 329 THR B C 1
ATOM 2189 O O . THR B 1 112 ? -13.217 -15.394 -13.980 1.00 35.31 329 THR B O 1
ATOM 2193 N N . GLU B 1 113 ? -11.472 -14.750 -12.712 1.00 37.36 330 GLU B N 1
ATOM 2194 C CA . GLU B 1 113 ? -10.487 -14.638 -13.823 1.00 33.46 330 GLU B CA 1
ATOM 2195 C C . GLU B 1 113 ? -9.280 -15.563 -13.631 1.00 30.37 330 GLU B C 1
ATOM 2196 O O . GLU B 1 113 ? -8.575 -15.807 -14.621 1.00 31.79 330 GLU B O 1
ATOM 2202 N N . PHE B 1 114 ? -9.007 -16.040 -12.415 1.00 31.48 331 PHE B N 1
ATOM 2203 C CA . PHE B 1 114 ? -7.872 -16.959 -12.164 1.00 31.18 331 PHE B CA 1
ATOM 2204 C C . PHE B 1 114 ? -8.153 -18.249 -12.927 1.00 31.40 331 PHE B C 1
ATOM 2205 O O . PHE B 1 114 ? -9.206 -18.833 -12.743 1.00 31.65 331 PHE B O 1
ATOM 2213 N N . PRO B 1 115 ? -7.239 -18.750 -13.794 1.00 34.61 332 PRO B N 1
ATOM 2214 C CA . PRO B 1 115 ? -7.500 -19.965 -14.595 1.00 31.55 332 PRO B CA 1
ATOM 2215 C C . PRO B 1 115 ? -7.393 -21.296 -13.814 1.00 33.14 332 PRO B C 1
ATOM 2216 O O . PRO B 1 115 ? -6.469 -22.118 -13.982 1.00 32.08 332 PRO B O 1
ATOM 2220 N N . ALA B 1 116 ? -8.352 -21.541 -12.935 1.00 33.53 333 ALA B N 1
ATOM 2221 C CA . ALA B 1 116 ? -8.237 -22.635 -11.941 1.00 36.60 333 ALA B CA 1
ATOM 2222 C C . ALA B 1 116 ? -8.310 -23.969 -12.678 1.00 30.89 333 ALA B C 1
ATOM 2223 O O . ALA B 1 116 ? -7.658 -24.924 -12.254 1.00 31.35 333 ALA B O 1
ATOM 2225 N N . LYS B 1 117 ? -9.116 -24.040 -13.728 1.00 32.13 334 LYS B N 1
ATOM 2226 C CA . LYS B 1 117 ? -9.306 -25.313 -14.459 1.00 35.81 334 LYS B CA 1
ATOM 2227 C C . LYS B 1 117 ? -8.025 -25.681 -15.218 1.00 32.79 334 LYS B C 1
ATOM 2228 O O . LYS B 1 117 ? -7.573 -26.824 -15.086 1.00 32.49 334 LYS B O 1
ATOM 2234 N N . ALA B 1 118 ? -7.439 -24.750 -15.971 1.00 30.63 335 ALA B N 1
ATOM 2235 C CA . ALA B 1 118 ? -6.204 -25.032 -16.729 1.00 28.75 335 ALA B CA 1
ATOM 2236 C C . ALA B 1 118 ? -5.075 -25.333 -15.753 1.00 29.38 335 ALA B C 1
ATOM 2237 O O . ALA B 1 118 ? -4.386 -26.331 -15.992 1.00 33.25 335 ALA B O 1
ATOM 2239 N N . VAL B 1 119 ? -4.940 -24.575 -14.651 1.00 27.85 336 VAL B N 1
ATOM 2240 C CA . VAL B 1 119 ? -3.855 -24.808 -13.637 1.00 26.11 336 VAL B CA 1
ATOM 2241 C C . VAL B 1 119 ? -3.986 -26.223 -13.075 1.00 26.76 336 VAL B C 1
ATOM 2242 O O . VAL B 1 119 ? -2.967 -26.932 -12.936 1.00 27.58 336 VAL B O 1
ATOM 2246 N N . SER B 1 120 ? -5.198 -26.666 -12.785 1.00 31.12 337 SER B N 1
ATOM 2247 C CA . SER B 1 120 ? -5.406 -28.030 -12.229 1.00 34.39 337 SER B CA 1
ATOM 2248 C C . SER B 1 120 ? -5.161 -29.105 -13.299 1.00 30.56 337 SER B C 1
ATOM 2249 O O . SER B 1 120 ? -4.686 -30.182 -12.932 1.00 29.82 337 SER B O 1
ATOM 2252 N N . GLU B 1 121 ? -5.514 -28.858 -14.559 1.00 32.82 338 GLU B N 1
ATOM 2253 C CA . GLU B 1 121 ? -5.207 -29.829 -15.648 1.00 37.46 338 GLU B CA 1
ATOM 2254 C C . GLU B 1 121 ? -3.678 -29.907 -15.747 1.00 35.19 338 GLU B C 1
ATOM 2255 O O . GLU B 1 121 ? -3.139 -31.015 -15.658 1.00 39.32 338 GLU B O 1
ATOM 2261 N N . TYR B 1 122 ? -2.954 -28.785 -15.721 1.00 33.22 339 TYR B N 1
ATOM 2262 C CA . TYR B 1 122 ? -1.472 -28.846 -15.814 1.00 30.44 339 TYR B CA 1
ATOM 2263 C C . TYR B 1 122 ? -0.873 -29.540 -14.587 1.00 31.97 339 TYR B C 1
ATOM 2264 O O . TYR B 1 122 ? -0.001 -30.422 -14.742 1.00 34.49 339 TYR B O 1
ATOM 2273 N N . LEU B 1 123 ? -1.294 -29.156 -13.377 1.00 30.28 340 LEU B N 1
ATOM 2274 C CA . LEU B 1 123 ? -0.666 -29.715 -12.155 1.00 32.18 340 LEU B CA 1
ATOM 2275 C C . LEU B 1 123 ? -1.111 -31.172 -11.957 1.00 32.85 340 LEU B C 1
ATOM 2276 O O . LEU B 1 123 ? -0.255 -31.982 -11.581 1.00 34.19 340 LEU B O 1
ATOM 2281 N N . ASN B 1 124 ? -2.336 -31.554 -12.322 1.00 34.51 341 ASN B N 1
ATOM 2282 C CA . ASN B 1 124 ? -2.704 -33.000 -12.283 1.00 34.37 341 ASN B CA 1
ATOM 2283 C C . ASN B 1 124 ? -1.767 -33.775 -13.242 1.00 37.37 341 ASN B C 1
ATOM 2284 O O . ASN B 1 124 ? -1.247 -34.797 -12.842 1.00 37.87 341 ASN B O 1
ATOM 2289 N N . ARG B 1 125 ? -1.440 -33.282 -14.433 1.00 42.63 342 ARG B N 1
ATOM 2290 C CA . ARG B 1 125 ? -0.494 -34.004 -15.334 1.00 43.14 342 ARG B CA 1
ATOM 2291 C C . ARG B 1 125 ? 0.929 -34.024 -14.759 1.00 39.84 342 ARG B C 1
ATOM 2292 O O . ARG B 1 125 ? 1.569 -35.032 -14.937 1.00 42.63 342 ARG B O 1
ATOM 2300 N N . GLN B 1 126 ? 1.443 -32.939 -14.170 1.00 47.42 343 GLN B N 1
ATOM 2301 C CA . GLN B 1 126 ? 2.844 -32.901 -13.639 1.00 47.05 343 GLN B CA 1
ATOM 2302 C C . GLN B 1 126 ? 2.995 -33.816 -12.426 1.00 51.23 343 GLN B C 1
ATOM 2303 O O . GLN B 1 126 ? 3.926 -34.627 -12.424 1.00 58.25 343 GLN B O 1
ATOM 2309 N N . HIS B 1 127 ? 2.146 -33.684 -11.404 1.00 52.80 344 HIS B N 1
ATOM 2310 C CA . HIS B 1 127 ? 2.455 -34.237 -10.051 1.00 54.19 344 HIS B CA 1
ATOM 2311 C C . HIS B 1 127 ? 1.600 -35.444 -9.664 1.00 49.14 344 HIS B C 1
ATOM 2312 O O . HIS B 1 127 ? 1.697 -35.812 -8.504 1.00 57.10 344 HIS B O 1
ATOM 2319 N N . THR B 1 128 ? 0.848 -36.068 -10.570 1.00 52.27 345 THR B N 1
ATOM 2320 C CA . THR B 1 128 ? 0.050 -37.272 -10.198 1.00 62.59 345 THR B CA 1
ATOM 2321 C C . THR B 1 128 ? 0.772 -38.511 -10.735 1.00 63.28 345 THR B C 1
ATOM 2322 O O . THR B 1 128 ? 0.824 -38.672 -11.980 1.00 58.60 345 THR B O 1
ATOM 2326 N N . ASP B 1 129 ? 1.336 -39.281 -9.791 1.00 68.26 346 ASP B N 1
ATOM 2327 C CA . ASP B 1 129 ? 1.696 -40.729 -9.862 1.00 78.21 346 ASP B CA 1
ATOM 2328 C C . ASP B 1 129 ? 0.482 -41.542 -10.329 1.00 88.40 346 ASP B C 1
ATOM 2329 O O . ASP B 1 129 ? -0.502 -41.663 -9.593 1.00 94.13 346 ASP B O 1
ATOM 2334 N N . PRO B 1 130 ? 0.499 -42.136 -11.552 1.00 85.69 347 PRO B N 1
ATOM 2335 C CA . PRO B 1 130 ? -0.647 -42.910 -12.046 1.00 84.84 347 PRO B CA 1
ATOM 2336 C C . PRO B 1 130 ? -0.752 -44.314 -11.420 1.00 81.38 347 PRO B C 1
ATOM 2337 O O . PRO B 1 130 ? -1.717 -45.005 -11.702 1.00 81.86 347 PRO B O 1
ATOM 2341 N N . SER B 1 131 ? 0.222 -44.682 -10.575 1.00 78.74 348 SER B N 1
ATOM 2342 C CA . SER B 1 131 ? 0.232 -45.903 -9.727 1.00 74.28 348 SER B CA 1
ATOM 2343 C C . SER B 1 131 ? -0.331 -45.618 -8.320 1.00 73.72 348 SER B C 1
ATOM 2344 O O . SER B 1 131 ? -0.274 -46.549 -7.485 1.00 72.15 348 SER B O 1
ATOM 2347 N N . ASP B 1 132 ? -0.802 -44.393 -8.039 1.00 68.17 349 ASP B N 1
ATOM 2348 C CA . ASP B 1 132 ? -1.292 -43.965 -6.694 1.00 66.23 349 ASP B CA 1
ATOM 2349 C C . ASP B 1 132 ? -2.008 -42.611 -6.823 1.00 59.15 349 ASP B C 1
ATOM 2350 O O . ASP B 1 132 ? -1.529 -41.604 -6.264 1.00 54.43 349 ASP B O 1
ATOM 2355 N N . LEU B 1 133 ? -3.139 -42.604 -7.530 1.00 58.70 350 LEU B N 1
ATOM 2356 C CA . LEU B 1 133 ? -4.051 -41.440 -7.649 1.00 54.48 350 LEU B CA 1
ATOM 2357 C C . LEU B 1 133 ? -4.633 -41.083 -6.276 1.00 59.00 350 LEU B C 1
ATOM 2358 O O . LEU B 1 133 ? -4.872 -39.864 -6.037 1.00 52.30 350 LEU B O 1
ATOM 2363 N N . HIS B 1 134 ? -4.844 -42.088 -5.416 1.00 52.05 351 HIS B N 1
ATOM 2364 C CA . HIS B 1 134 ? -5.465 -41.936 -4.075 1.00 56.22 351 HIS B CA 1
ATOM 2365 C C . HIS B 1 134 ? -4.596 -41.043 -3.200 1.00 47.94 351 HIS B C 1
ATOM 2366 O O . HIS B 1 134 ? -5.160 -40.253 -2.466 1.00 46.34 351 HIS B O 1
ATOM 2373 N N . SER B 1 135 ? -3.280 -41.189 -3.269 1.00 45.11 352 SER B N 1
ATOM 2374 C CA . SER B 1 135 ? -2.339 -40.379 -2.468 1.00 43.00 352 SER B CA 1
ATOM 2375 C C . SER B 1 135 ? -2.470 -38.900 -2.866 1.00 45.75 352 SER B C 1
ATOM 2376 O O . SER B 1 135 ? -2.428 -38.073 -1.955 1.00 46.82 352 SER B O 1
ATOM 2379 N N . ARG B 1 136 ? -2.618 -38.568 -4.161 1.00 44.17 353 ARG B N 1
ATOM 2380 C CA . ARG B 1 136 ? -2.753 -37.155 -4.603 1.00 41.00 353 ARG B CA 1
ATOM 2381 C C . ARG B 1 136 ? -4.149 -36.642 -4.201 1.00 43.27 353 ARG B C 1
ATOM 2382 O O . ARG B 1 136 ? -4.225 -35.475 -3.778 1.00 38.71 353 ARG B O 1
ATOM 2390 N N . LYS B 1 137 ? -5.197 -37.471 -4.285 1.00 38.61 354 LYS B N 1
ATOM 2391 C CA . LYS B 1 137 ? -6.580 -37.071 -3.915 1.00 40.33 354 LYS B CA 1
ATOM 2392 C C . LYS B 1 137 ? -6.669 -36.731 -2.414 1.00 40.92 354 LYS B C 1
ATOM 2393 O O . LYS B 1 137 ? -7.253 -35.695 -2.067 1.00 36.51 354 LYS B O 1
ATOM 2399 N N . ASN B 1 138 ? -6.084 -37.551 -1.560 1.00 36.04 355 ASN B N 1
ATOM 2400 C CA . ASN B 1 138 ? -6.045 -37.328 -0.097 1.00 41.26 355 ASN B CA 1
ATOM 2401 C C . ASN B 1 138 ? -5.314 -36.009 0.231 1.00 37.03 355 ASN B C 1
ATOM 2402 O O . ASN B 1 138 ? -5.785 -35.281 1.085 1.00 36.60 355 ASN B O 1
ATOM 2407 N N . MET B 1 139 ? -4.215 -35.710 -0.447 1.00 34.69 356 MET B N 1
ATOM 2408 C CA . MET B 1 139 ? -3.426 -34.478 -0.247 1.00 37.06 356 MET B CA 1
ATOM 2409 C C . MET B 1 139 ? -4.238 -33.258 -0.706 1.00 33.52 356 MET B C 1
ATOM 2410 O O . MET B 1 139 ? -4.146 -32.232 -0.059 1.00 35.20 356 MET B O 1
ATOM 2415 N N . LEU B 1 140 ? -4.992 -33.350 -1.797 1.00 31.08 357 LEU B N 1
ATOM 2416 C CA . LEU B 1 140 ? -5.883 -32.246 -2.244 1.00 33.46 357 LEU B CA 1
ATOM 2417 C C . LEU B 1 140 ? -6.980 -31.989 -1.198 1.00 33.12 357 LEU B C 1
ATOM 2418 O O . LEU B 1 140 ? -7.280 -30.804 -0.952 1.00 28.33 357 LEU B O 1
ATOM 2423 N N . LEU B 1 141 ? -7.557 -33.052 -0.620 1.00 32.63 358 LEU B N 1
ATOM 2424 C CA . LEU B 1 141 ? -8.695 -32.952 0.333 1.00 35.14 358 LEU B CA 1
ATOM 2425 C C . LEU B 1 141 ? -8.192 -32.273 1.605 1.00 33.44 358 LEU B C 1
ATOM 2426 O O . LEU B 1 141 ? -8.840 -31.318 2.063 1.00 36.85 358 LEU B O 1
ATOM 2431 N N . ALA B 1 142 ? -7.047 -32.753 2.089 1.00 27.90 359 ALA B N 1
ATOM 2432 C CA . ALA B 1 142 ? -6.303 -32.253 3.246 1.00 28.14 359 ALA B CA 1
ATOM 2433 C C . ALA B 1 142 ? -6.007 -30.750 3.077 1.00 30.56 359 ALA B C 1
ATOM 2434 O O . ALA B 1 142 ? -6.228 -29.980 4.031 1.00 32.66 359 ALA B O 1
ATOM 2436 N N . THR B 1 143 ? -5.509 -30.346 1.910 1.00 27.21 360 THR B N 1
ATOM 2437 C CA . THR B 1 143 ? -5.101 -28.954 1.606 1.00 29.30 360 THR B CA 1
ATOM 2438 C C . THR B 1 143 ? -6.354 -28.070 1.646 1.00 29.06 360 THR B C 1
ATOM 2439 O O . THR B 1 143 ? -6.304 -27.016 2.240 1.00 27.54 360 THR B O 1
ATOM 2443 N N . LYS B 1 144 ? -7.408 -28.484 0.958 1.00 29.77 361 LYS B N 1
ATOM 2444 C CA . LYS B 1 144 ? -8.730 -27.807 0.988 1.00 34.11 361 LYS B CA 1
ATOM 2445 C C . LYS B 1 144 ? -9.208 -27.640 2.443 1.00 33.30 361 LYS B C 1
ATOM 2446 O O . LYS B 1 144 ? -9.645 -26.538 2.794 1.00 32.07 361 LYS B O 1
ATOM 2452 N N . GLN B 1 145 ? -9.087 -28.666 3.285 1.00 33.74 362 GLN B N 1
ATOM 2453 C CA . GLN B 1 145 ? -9.514 -28.601 4.700 1.00 33.05 362 GLN B CA 1
ATOM 2454 C C . GLN B 1 145 ? -8.676 -27.563 5.460 1.00 33.95 362 GLN B C 1
ATOM 2455 O O . GLN B 1 145 ? -9.293 -26.698 6.116 1.00 31.66 362 GLN B O 1
ATOM 2461 N N . LEU B 1 146 ? -7.335 -27.623 5.387 1.00 28.73 363 LEU B N 1
ATOM 2462 C CA . LEU B 1 146 ? -6.455 -26.736 6.195 1.00 31.80 363 LEU B CA 1
ATOM 2463 C C . LEU B 1 146 ? -6.544 -25.281 5.724 1.00 28.84 363 LEU B C 1
ATOM 2464 O O . LEU B 1 146 ? -6.472 -24.392 6.608 1.00 26.48 363 LEU B O 1
ATOM 2469 N N . CYS B 1 147 ? -6.667 -25.042 4.420 1.00 26.46 364 CYS B N 1
ATOM 2470 C CA . CYS B 1 147 ? -6.881 -23.684 3.860 1.00 34.57 364 CYS B CA 1
ATOM 2471 C C . CYS B 1 147 ? -8.188 -23.109 4.407 1.00 28.70 364 CYS B C 1
ATOM 2472 O O . CYS B 1 147 ? -8.136 -21.962 4.924 1.00 27.20 364 CYS B O 1
ATOM 2475 N N . LYS B 1 148 ? -9.259 -23.893 4.408 1.00 27.46 365 LYS B N 1
ATOM 2476 C CA . LYS B 1 148 ? -10.574 -23.485 4.979 1.00 29.73 365 LYS B CA 1
ATOM 2477 C C . LYS B 1 148 ? -10.433 -23.091 6.459 1.00 30.02 365 LYS B C 1
ATOM 2478 O O . LYS B 1 148 ? -10.924 -21.973 6.827 1.00 27.95 365 LYS B O 1
ATOM 2484 N N . GLU B 1 149 ? -9.777 -23.915 7.287 1.00 29.86 366 GLU B N 1
ATOM 2485 C CA . GLU B 1 149 ? -9.589 -23.562 8.714 1.00 31.20 366 GLU B CA 1
ATOM 2486 C C . GLU B 1 149 ? -8.859 -22.226 8.785 1.00 29.96 366 GLU B C 1
ATOM 2487 O O . GLU B 1 149 ? -9.234 -21.406 9.640 1.00 28.02 366 GLU B O 1
ATOM 2493 N N . PHE B 1 150 ? -7.886 -21.991 7.894 1.00 27.77 367 PHE B N 1
ATOM 2494 C CA . PHE B 1 150 ? -7.054 -20.761 7.934 1.00 29.82 367 PHE B CA 1
ATOM 2495 C C . PHE B 1 150 ? -7.877 -19.526 7.563 1.00 25.74 367 PHE B C 1
ATOM 2496 O O . PHE B 1 150 ? -7.870 -18.599 8.364 1.00 31.69 367 PHE B O 1
ATOM 2504 N N . THR B 1 151 ? -8.641 -19.567 6.477 1.00 26.73 368 THR B N 1
ATOM 2505 C CA . THR B 1 151 ? -9.521 -18.457 6.025 1.00 27.25 368 THR B CA 1
ATOM 2506 C C . THR B 1 151 ? -10.727 -18.312 6.952 1.00 27.12 368 THR B C 1
ATOM 2507 O O . THR B 1 151 ? -11.200 -17.177 7.041 1.00 34.47 368 THR B O 1
ATOM 2511 N N . ASP B 1 152 ? -11.141 -19.369 7.658 1.00 27.62 369 ASP B N 1
ATOM 2512 C CA . ASP B 1 152 ? -12.205 -19.306 8.702 1.00 31.17 369 ASP B CA 1
ATOM 2513 C C . ASP B 1 152 ? -11.695 -18.447 9.874 1.00 31.11 369 ASP B C 1
ATOM 2514 O O . ASP B 1 152 ? -12.474 -17.568 10.333 1.00 32.21 369 ASP B O 1
ATOM 2519 N N . LEU B 1 153 ? -10.445 -18.639 10.306 1.00 29.51 370 LEU B N 1
ATOM 2520 C CA . LEU B 1 153 ? -9.802 -17.796 11.347 1.00 29.03 370 LEU B CA 1
ATOM 2521 C C . LEU B 1 153 ? -9.772 -16.344 10.879 1.00 29.28 370 LEU B C 1
ATOM 2522 O O . LEU B 1 153 ? -10.238 -15.475 11.636 1.00 28.75 370 LEU B O 1
ATOM 2527 N N . LEU B 1 154 ? -9.309 -16.059 9.660 1.00 32.89 371 LEU B N 1
ATOM 2528 C CA . LEU B 1 154 ? -9.220 -14.640 9.211 1.00 30.66 371 LEU B CA 1
ATOM 2529 C C . LEU B 1 154 ? -10.618 -14.008 9.105 1.00 31.20 371 LEU B C 1
ATOM 2530 O O . LEU B 1 154 ? -10.712 -12.781 9.280 1.00 34.07 371 LEU B O 1
ATOM 2535 N N . ALA B 1 155 ? -11.665 -14.789 8.856 1.00 31.39 372 ALA B N 1
ATOM 2536 C CA . ALA B 1 155 ? -13.066 -14.307 8.850 1.00 33.37 372 ALA B CA 1
ATOM 2537 C C . ALA B 1 155 ? -13.580 -14.038 10.286 1.00 32.81 372 ALA B C 1
ATOM 2538 O O . ALA B 1 155 ? -14.633 -13.437 10.435 1.00 31.03 372 ALA B O 1
ATOM 2540 N N . GLN B 1 156 ? -12.861 -14.455 11.323 1.00 35.94 373 GLN B N 1
ATOM 2541 C CA . GLN B 1 156 ? -13.272 -14.304 12.745 1.00 32.71 373 GLN B CA 1
ATOM 2542 C C . GLN B 1 156 ? -12.585 -13.068 13.319 1.00 35.15 373 GLN B C 1
ATOM 2543 O O . GLN B 1 156 ? -12.872 -12.719 14.482 1.00 33.74 373 GLN B O 1
ATOM 2549 N N . ASP B 1 157 ? -11.745 -12.416 12.507 1.00 37.49 374 ASP B N 1
ATOM 2550 C CA . ASP B 1 157 ? -11.053 -11.139 12.820 1.00 35.70 374 ASP B CA 1
ATOM 2551 C C . ASP B 1 157 ? -12.095 -10.034 12.957 1.00 39.73 374 ASP B C 1
ATOM 2552 O O . ASP B 1 157 ? -12.851 -9.836 12.010 1.00 40.32 374 ASP B O 1
ATOM 2557 N N . ARG B 1 158 ? -12.064 -9.284 14.063 1.00 42.96 375 ARG B N 1
ATOM 2558 C CA . ARG B 1 158 ? -13.053 -8.228 14.380 1.00 39.43 375 ARG B CA 1
ATOM 2559 C C . ARG B 1 158 ? -12.282 -6.948 14.664 1.00 42.82 375 ARG B C 1
ATOM 2560 O O . ARG B 1 158 ? -12.534 -6.314 15.670 1.00 47.39 375 ARG B O 1
ATOM 2568 N N . THR B 1 159 ? -11.315 -6.635 13.822 1.00 45.99 376 THR B N 1
ATOM 2569 C CA . THR B 1 159 ? -10.491 -5.416 13.951 1.00 49.27 376 THR B CA 1
ATOM 2570 C C . THR B 1 159 ? -11.335 -4.238 13.502 1.00 45.66 376 THR B C 1
ATOM 2571 O O . THR B 1 159 ? -11.938 -4.296 12.432 1.00 42.12 376 THR B O 1
ATOM 2575 N N . PRO B 1 160 ? -11.361 -3.133 14.282 1.00 43.09 377 PRO B N 1
ATOM 2576 C CA . PRO B 1 160 ? -11.981 -1.896 13.818 1.00 41.36 377 PRO B CA 1
ATOM 2577 C C . PRO B 1 160 ? -11.389 -1.494 12.460 1.00 40.51 377 PRO B C 1
ATOM 2578 O O . PRO B 1 160 ? -10.178 -1.530 12.258 1.00 41.86 377 PRO B O 1
ATOM 2582 N N . ILE B 1 161 ? -12.268 -1.138 11.541 1.00 40.55 378 ILE B N 1
ATOM 2583 C CA . ILE B 1 161 ? -11.902 -0.640 10.192 1.00 43.87 378 ILE B CA 1
ATOM 2584 C C . ILE B 1 161 ? -13.077 0.195 9.676 1.00 42.91 378 ILE B C 1
ATOM 2585 O O . ILE B 1 161 ? -14.204 -0.174 10.006 1.00 43.54 378 ILE B O 1
ATOM 2590 N N . GLY B 1 162 ? -12.820 1.264 8.914 1.00 46.87 379 GLY B N 1
ATOM 2591 C CA . GLY B 1 162 ? -13.823 2.300 8.589 1.00 53.99 379 GLY B CA 1
ATOM 2592 C C . GLY B 1 162 ? -14.598 2.747 9.832 1.00 55.61 379 GLY B C 1
ATOM 2593 O O . GLY B 1 162 ? -13.963 3.060 10.863 1.00 50.95 379 GLY B O 1
ATOM 2594 N N . ASN B 1 163 ? -15.929 2.722 9.778 1.00 57.07 380 ASN B N 1
ATOM 2595 C CA . ASN B 1 163 ? -16.786 3.238 10.882 1.00 63.32 380 ASN B CA 1
ATOM 2596 C C . ASN B 1 163 ? -17.274 2.085 11.764 1.00 63.58 380 ASN B C 1
ATOM 2597 O O . ASN B 1 163 ? -18.087 2.350 12.642 1.00 68.53 380 ASN B O 1
ATOM 2602 N N . SER B 1 164 ? -16.792 0.859 11.573 1.00 63.68 381 SER B N 1
ATOM 2603 C CA . SER B 1 164 ? -17.190 -0.286 12.435 1.00 68.53 381 SER B CA 1
ATOM 2604 C C . SER B 1 164 ? -16.251 -0.374 13.649 1.00 63.13 381 SER B C 1
ATOM 2605 O O . SER B 1 164 ? -15.025 -0.181 13.495 1.00 63.86 381 SER B O 1
ATOM 2608 N N . ARG B 1 165 ? -16.829 -0.575 14.828 1.00 65.41 382 ARG B N 1
ATOM 2609 C CA . ARG B 1 165 ? -16.119 -1.002 16.060 1.00 70.70 382 ARG B CA 1
ATOM 2610 C C . ARG B 1 165 ? -16.861 -2.231 16.573 1.00 66.27 382 ARG B C 1
ATOM 2611 O O . ARG B 1 165 ? -17.638 -2.159 17.509 1.00 73.68 382 ARG B O 1
ATOM 2619 N N . PRO B 1 166 ? -16.687 -3.403 15.936 1.00 63.10 383 PRO B N 1
ATOM 2620 C CA . PRO B 1 166 ? -17.475 -4.576 16.285 1.00 56.99 383 PRO B CA 1
ATOM 2621 C C . PRO B 1 166 ? -16.878 -5.172 17.559 1.00 56.36 383 PRO B C 1
ATOM 2622 O O . PRO B 1 166 ? -15.850 -4.701 17.989 1.00 53.31 383 PRO B O 1
ATOM 2626 N N . SER B 1 167 ? -17.530 -6.184 18.122 1.00 50.46 384 SER B N 1
ATOM 2627 C CA . SER B 1 167 ? -17.087 -6.844 19.365 1.00 54.45 384 SER B CA 1
ATOM 2628 C C . SER B 1 167 ? -16.369 -8.127 18.981 1.00 52.73 384 SER B C 1
ATOM 2629 O O . SER B 1 167 ? -16.842 -8.874 18.128 1.00 55.17 384 SER B O 1
ATOM 2632 N N . PRO B 1 168 ? -15.197 -8.396 19.591 1.00 51.77 385 PRO B N 1
ATOM 2633 C CA . PRO B 1 168 ? -14.384 -9.546 19.218 1.00 49.77 385 PRO B CA 1
ATOM 2634 C C . PRO B 1 168 ? -15.011 -10.879 19.646 1.00 48.63 385 PRO B C 1
ATOM 2635 O O . PRO B 1 168 ? -15.667 -10.897 20.651 1.00 54.14 385 PRO B O 1
ATOM 2639 N N . ILE B 1 169 ? -14.777 -11.958 18.891 1.00 42.68 386 ILE B N 1
ATOM 2640 C CA . ILE B 1 169 ? -15.193 -13.330 19.303 1.00 41.37 386 ILE B CA 1
ATOM 2641 C C . ILE B 1 169 ? -13.952 -14.169 19.590 1.00 39.95 386 ILE B C 1
ATOM 2642 O O . ILE B 1 169 ? -14.083 -15.146 20.352 1.00 39.50 386 ILE B O 1
ATOM 2647 N N . LEU B 1 170 ? -12.806 -13.826 18.992 1.00 42.26 387 LEU B N 1
ATOM 2648 C CA . LEU B 1 170 ? -11.533 -14.519 19.296 1.00 39.28 387 LEU B CA 1
ATOM 2649 C C . LEU B 1 170 ? -11.029 -13.969 20.628 1.00 42.52 387 LEU B C 1
ATOM 2650 O O . LEU B 1 170 ? -11.392 -12.816 20.956 1.00 43.51 387 LEU B O 1
ATOM 2655 N N . GLU B 1 171 ? -10.226 -14.770 21.329 1.00 48.16 388 GLU B N 1
ATOM 2656 C CA . GLU B 1 171 ? -9.492 -14.404 22.565 1.00 59.40 388 GLU B CA 1
ATOM 2657 C C . GLU B 1 171 ? -8.573 -13.231 22.225 1.00 55.30 388 GLU B C 1
ATOM 2658 O O . GLU B 1 171 ? -8.292 -12.969 21.056 1.00 49.97 388 GLU B O 1
ATOM 2664 N N . PRO B 1 172 ? -8.117 -12.461 23.238 1.00 57.42 389 PRO B N 1
ATOM 2665 C CA . PRO B 1 172 ? -7.407 -11.204 22.991 1.00 50.27 389 PRO B CA 1
ATOM 2666 C C . PRO B 1 172 ? -6.025 -11.397 22.341 1.00 41.24 389 PRO B C 1
ATOM 2667 O O . PRO B 1 172 ? -5.664 -10.611 21.527 1.00 44.85 389 PRO B O 1
ATOM 2671 N N . GLY B 1 173 ? -5.288 -12.431 22.720 1.00 37.55 390 GLY B N 1
ATOM 2672 C CA . GLY B 1 173 ? -3.947 -12.717 22.175 1.00 39.80 390 GLY B CA 1
ATOM 2673 C C . GLY B 1 173 ? -3.948 -12.725 20.658 1.00 38.00 390 GLY B C 1
ATOM 2674 O O . GLY B 1 173 ? -3.299 -11.869 20.043 1.00 42.96 390 GLY B O 1
ATOM 2675 N N . ILE B 1 174 ? -4.690 -13.636 20.048 1.00 40.44 391 ILE B N 1
ATOM 2676 C CA . ILE B 1 174 ? -4.700 -13.787 18.561 1.00 38.88 391 ILE B CA 1
ATOM 2677 C C . ILE B 1 174 ? -5.394 -12.573 17.905 1.00 38.81 391 ILE B C 1
ATOM 2678 O O . ILE B 1 174 ? -4.868 -12.052 16.907 1.00 36.29 391 ILE B O 1
ATOM 2683 N N . GLN B 1 175 ? -6.465 -12.038 18.495 1.00 38.21 392 GLN B N 1
ATOM 2684 C CA . GLN B 1 175 ? -7.132 -10.815 17.989 1.00 36.18 392 GLN B CA 1
ATOM 2685 C C . GLN B 1 175 ? -6.128 -9.659 17.923 1.00 39.77 392 GLN B C 1
ATOM 2686 O O . GLN B 1 175 ? -6.157 -8.873 16.915 1.00 43.66 392 GLN B O 1
ATOM 2692 N N . SER B 1 176 ? -5.256 -9.541 18.927 1.00 38.11 393 SER B N 1
ATOM 2693 C CA . SER B 1 176 ? -4.234 -8.457 18.989 1.00 42.01 393 SER B CA 1
ATOM 2694 C C . SER B 1 176 ? -3.216 -8.621 17.840 1.00 37.02 393 SER B C 1
ATOM 2695 O O . SER B 1 176 ? -2.845 -7.629 17.213 1.00 36.48 393 SER B O 1
ATOM 2698 N N . CYS B 1 177 ? -2.755 -9.842 17.581 1.00 36.98 394 CYS B N 1
ATOM 2699 C CA . CYS B 1 177 ? -1.832 -10.161 16.460 1.00 38.54 394 CYS B CA 1
ATOM 2700 C C . CYS B 1 177 ? -2.526 -9.867 15.123 1.00 34.08 394 CYS B C 1
ATOM 2701 O O . CYS B 1 177 ? -1.955 -9.115 14.338 1.00 29.76 394 CYS B O 1
ATOM 2704 N N . LEU B 1 178 ? -3.764 -10.320 14.928 1.00 34.54 395 LEU B N 1
ATOM 2705 C CA . LEU B 1 178 ? -4.511 -10.034 13.674 1.00 34.80 395 LEU B CA 1
ATOM 2706 C C . LEU B 1 178 ? -4.684 -8.519 13.529 1.00 34.36 395 LEU B C 1
ATOM 2707 O O . LEU B 1 178 ? -4.540 -8.006 12.399 1.00 37.10 395 LEU B O 1
ATOM 2712 N N . THR B 1 179 ? -4.938 -7.801 14.619 1.00 38.59 396 THR B N 1
ATOM 2713 C CA . THR B 1 179 ? -5.175 -6.324 14.592 1.00 36.60 396 THR B CA 1
ATOM 2714 C C . THR B 1 179 ? -3.895 -5.627 14.134 1.00 33.08 396 THR B C 1
ATOM 2715 O O . THR B 1 179 ? -3.941 -4.753 13.228 1.00 34.29 396 THR B O 1
ATOM 2719 N N . HIS B 1 180 ? -2.758 -6.042 14.662 1.00 31.79 397 HIS B N 1
ATOM 2720 C CA . HIS B 1 180 ? -1.460 -5.475 14.222 1.00 32.23 397 HIS B CA 1
ATOM 2721 C C . HIS B 1 180 ? -1.371 -5.597 12.693 1.00 29.96 397 HIS B C 1
ATOM 2722 O O . HIS B 1 180 ? -1.091 -4.599 12.026 1.00 30.67 397 HIS B O 1
ATOM 2729 N N . PHE B 1 181 ? -1.646 -6.773 12.131 1.00 31.50 398 PHE B N 1
ATOM 2730 C CA . PHE B 1 181 ? -1.502 -6.997 10.670 1.00 30.61 398 PHE B CA 1
ATOM 2731 C C . PHE B 1 181 ? -2.496 -6.112 9.899 1.00 28.18 398 PHE B C 1
ATOM 2732 O O . PHE B 1 181 ? -2.123 -5.542 8.840 1.00 27.84 398 PHE B O 1
ATOM 2740 N N . SER B 1 182 ? -3.701 -5.910 10.422 1.00 29.52 399 SER B N 1
ATOM 2741 C CA . SER B 1 182 ? -4.696 -5.033 9.756 1.00 33.08 399 SER B CA 1
ATOM 2742 C C . SER B 1 182 ? -4.221 -3.577 9.832 1.00 32.90 399 SER B C 1
ATOM 2743 O O . SER B 1 182 ? -4.382 -2.812 8.831 1.00 31.56 399 SER B O 1
ATOM 2746 N N . LEU B 1 183 ? -3.691 -3.171 10.980 1.00 34.99 400 LEU B N 1
ATOM 2747 C CA . LEU B 1 183 ? -3.263 -1.756 11.180 1.00 36.31 400 LEU B CA 1
ATOM 2748 C C . LEU B 1 183 ? -2.127 -1.447 10.201 1.00 36.74 400 LEU B C 1
ATOM 2749 O O . LEU B 1 183 ? -2.237 -0.421 9.508 1.00 35.43 400 LEU B O 1
ATOM 2754 N N . ILE B 1 184 ? -1.118 -2.316 10.056 1.00 38.29 401 ILE B N 1
ATOM 2755 C CA . ILE B 1 184 ? 0.009 -2.009 9.114 1.00 39.76 401 ILE B CA 1
ATOM 2756 C C . ILE B 1 184 ? -0.403 -2.158 7.635 1.00 39.36 401 ILE B C 1
ATOM 2757 O O . ILE B 1 184 ? 0.340 -1.634 6.804 1.00 39.60 401 ILE B O 1
ATOM 2762 N N . THR B 1 185 ? -1.508 -2.835 7.282 1.00 36.83 402 THR B N 1
ATOM 2763 C CA . THR B 1 185 ? -1.960 -2.958 5.856 1.00 36.27 402 THR B CA 1
ATOM 2764 C C . THR B 1 185 ? -3.154 -2.049 5.566 1.00 36.46 402 THR B C 1
ATOM 2765 O O . THR B 1 185 ? -3.589 -2.015 4.390 1.00 34.46 402 THR B O 1
ATOM 2769 N N . HIS B 1 186 ? -3.650 -1.330 6.577 1.00 32.67 403 HIS B N 1
ATOM 2770 C CA . HIS B 1 186 ? -4.817 -0.418 6.450 1.00 33.16 403 HIS B CA 1
ATOM 2771 C C . HIS B 1 186 ? -6.056 -1.226 6.075 1.00 31.56 403 HIS B C 1
ATOM 2772 O O . HIS B 1 186 ? -6.930 -0.691 5.370 1.00 33.52 403 HIS B O 1
ATOM 2779 N N . GLY B 1 187 ? -6.156 -2.450 6.589 1.00 32.77 404 GLY B N 1
ATOM 2780 C CA . GLY B 1 187 ? -7.325 -3.324 6.373 1.00 31.70 404 GLY B CA 1
ATOM 2781 C C . GLY B 1 187 ? -7.246 -4.131 5.077 1.00 30.99 404 GLY B C 1
ATOM 2782 O O . GLY B 1 187 ? -8.203 -4.861 4.800 1.00 35.53 404 GLY B O 1
ATOM 2783 N N . PHE B 1 188 ? -6.161 -4.024 4.309 1.00 30.96 405 PHE B N 1
ATOM 2784 C CA . PHE B 1 188 ? -5.960 -4.748 3.025 1.00 30.93 405 PHE B CA 1
ATOM 2785 C C . PHE B 1 188 ? -5.611 -6.226 3.276 1.00 30.21 405 PHE B C 1
ATOM 2786 O O . PHE B 1 188 ? -6.008 -7.084 2.493 1.00 32.99 405 PHE B O 1
ATOM 2794 N N . GLY B 1 189 ? -4.894 -6.516 4.351 1.00 30.42 406 GLY B N 1
ATOM 2795 C CA . GLY B 1 189 ? -4.104 -7.741 4.556 1.00 31.75 406 GLY B CA 1
ATOM 2796 C C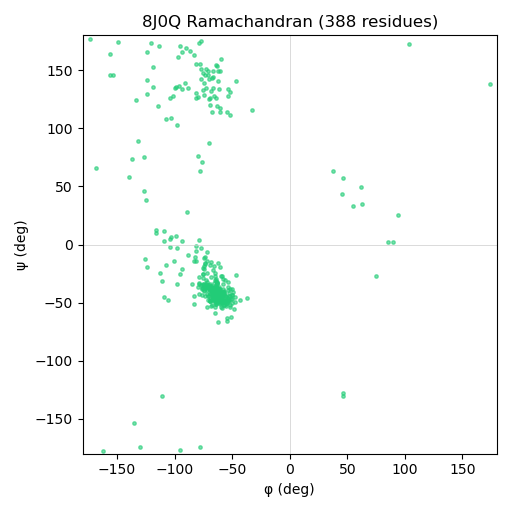 . GLY B 1 189 ? -4.935 -9.001 4.565 1.00 33.24 406 GLY B C 1
ATOM 2797 O O . GLY B 1 189 ? -4.719 -9.876 3.686 1.00 31.15 406 GLY B O 1
ATOM 2798 N N . ALA B 1 190 ? -5.779 -9.142 5.581 1.00 36.44 407 ALA B N 1
ATOM 2799 C CA . ALA B 1 190 ? -6.631 -10.327 5.801 1.00 39.04 407 ALA B CA 1
ATOM 2800 C C . ALA B 1 190 ? -7.482 -10.593 4.563 1.00 37.63 407 ALA B C 1
ATOM 2801 O O . ALA B 1 190 ? -7.493 -11.714 4.079 1.00 35.81 407 ALA B O 1
ATOM 2803 N N . PRO B 1 191 ? -8.254 -9.622 4.023 1.00 39.20 408 PRO B N 1
ATOM 2804 C CA . PRO B 1 191 ? -9.042 -9.871 2.806 1.00 35.59 408 PRO B CA 1
ATOM 2805 C C . PRO B 1 191 ? -8.215 -10.189 1.552 1.00 31.69 408 PRO B C 1
ATOM 2806 O O . PRO B 1 191 ? -8.700 -10.969 0.708 1.00 31.39 408 PRO B O 1
ATOM 2810 N N . ALA B 1 192 ? -7.021 -9.609 1.431 1.00 27.65 409 ALA B N 1
ATOM 2811 C CA . ALA B 1 192 ? -6.108 -9.880 0.299 1.00 29.07 409 ALA B CA 1
ATOM 2812 C C . ALA B 1 192 ? -5.610 -11.319 0.405 1.00 30.03 409 ALA B C 1
ATOM 2813 O O . ALA B 1 192 ? -5.576 -12.005 -0.617 1.00 33.12 409 ALA B O 1
ATOM 2815 N N . ILE B 1 193 ? -5.273 -11.771 1.607 1.00 29.84 410 ILE B N 1
ATOM 2816 C CA . ILE B 1 193 ? -4.891 -13.189 1.823 1.00 31.46 410 ILE B CA 1
ATOM 2817 C C . ILE B 1 193 ? -6.074 -14.096 1.481 1.00 32.17 410 ILE B C 1
ATOM 2818 O O . ILE B 1 193 ? -5.862 -15.038 0.711 1.00 29.14 410 ILE B O 1
ATOM 2823 N N . CYS B 1 194 ? -7.282 -13.783 1.940 1.00 30.45 411 CYS B N 1
ATOM 2824 C CA . CYS B 1 194 ? -8.499 -14.592 1.615 1.00 35.72 411 CYS B CA 1
ATOM 2825 C C . CYS B 1 194 ? -8.777 -14.615 0.100 1.00 32.19 411 CYS B C 1
ATOM 2826 O O . CYS B 1 194 ? -9.000 -15.696 -0.418 1.00 30.40 411 CYS B O 1
ATOM 2829 N N . ALA B 1 195 ? -8.741 -13.476 -0.590 1.00 30.26 412 ALA B N 1
ATOM 2830 C CA . ALA B 1 195 ? -8.801 -13.393 -2.066 1.00 29.57 412 ALA B CA 1
ATOM 2831 C C . ALA B 1 195 ? -7.787 -14.350 -2.711 1.00 31.06 412 ALA B C 1
ATOM 2832 O O . ALA B 1 195 ? -8.176 -15.102 -3.623 1.00 31.48 412 ALA B O 1
ATOM 2834 N N . ALA B 1 196 ? -6.544 -14.438 -2.225 1.00 31.09 413 ALA B N 1
ATOM 2835 C CA . ALA B 1 196 ? -5.548 -15.345 -2.847 1.00 31.12 413 ALA B CA 1
ATOM 2836 C C . ALA B 1 196 ? -5.931 -16.808 -2.595 1.00 33.43 413 ALA B C 1
ATOM 2837 O O . ALA B 1 196 ? -5.707 -17.660 -3.491 1.00 36.41 413 ALA B O 1
ATOM 2839 N N . LEU B 1 197 ? -6.420 -17.135 -1.403 1.00 30.65 414 LEU B N 1
ATOM 2840 C CA . LEU B 1 197 ? -6.727 -18.542 -1.050 1.00 33.23 414 LEU B CA 1
ATOM 2841 C C . LEU B 1 197 ? -7.999 -19.020 -1.770 1.00 30.17 414 LEU B C 1
ATOM 2842 O O . LEU B 1 197 ? -8.207 -20.194 -1.811 1.00 28.99 414 LEU B O 1
ATOM 2847 N N . THR B 1 198 ? -8.808 -18.119 -2.300 1.00 28.98 415 THR B N 1
ATOM 2848 C CA . THR B 1 198 ? -9.939 -18.414 -3.214 1.00 32.35 415 THR B CA 1
ATOM 2849 C C . THR B 1 198 ? -9.413 -18.984 -4.536 1.00 31.30 415 THR B C 1
ATOM 2850 O O . THR B 1 198 ? -9.956 -20.018 -5.003 1.00 31.50 415 THR B O 1
ATOM 2854 N N . ALA B 1 199 ? -8.380 -18.370 -5.108 1.00 28.33 416 ALA B N 1
ATOM 2855 C CA . ALA B 1 199 ? -7.679 -18.925 -6.288 1.00 30.12 416 ALA B CA 1
ATOM 2856 C C . ALA B 1 199 ? -7.151 -20.326 -5.954 1.00 29.47 416 ALA B C 1
ATOM 2857 O O . ALA B 1 199 ? -7.467 -21.284 -6.706 1.00 32.24 416 ALA B O 1
ATOM 2859 N N . LEU B 1 200 ? -6.467 -20.495 -4.831 1.00 27.72 417 LEU B N 1
ATOM 2860 C CA . LEU B 1 200 ? -5.971 -21.839 -4.421 1.00 28.63 417 LEU B CA 1
ATOM 2861 C C . LEU B 1 200 ? -7.136 -22.833 -4.276 1.00 31.24 417 LEU B C 1
ATOM 2862 O O . LEU B 1 200 ? -7.003 -23.970 -4.783 1.00 32.48 417 LEU B O 1
ATOM 2867 N N . GLN B 1 201 ? -8.236 -22.438 -3.633 1.00 28.80 418 GLN B N 1
ATOM 2868 C CA . GLN B 1 201 ? -9.369 -23.346 -3.312 1.00 28.35 418 GLN B CA 1
ATOM 2869 C C . GLN B 1 201 ? -10.057 -23.759 -4.619 1.00 29.07 418 GLN B C 1
ATOM 2870 O O . GLN B 1 201 ? -10.435 -24.916 -4.687 1.00 26.82 418 GLN B O 1
ATOM 2876 N N . ASN B 1 202 ? -10.224 -22.836 -5.583 1.00 27.31 419 ASN B N 1
ATOM 2877 C CA . ASN B 1 202 ? -10.867 -23.093 -6.890 1.00 28.11 419 ASN B CA 1
ATOM 2878 C C . ASN B 1 202 ? -10.012 -24.065 -7.706 1.00 29.90 419 ASN B C 1
ATOM 2879 O O . ASN B 1 202 ? -10.593 -24.951 -8.314 1.00 29.10 419 ASN B O 1
ATOM 2884 N N . TYR B 1 203 ? -8.683 -23.919 -7.667 1.00 32.01 420 TYR B N 1
ATOM 2885 C CA . TYR B 1 203 ? -7.693 -24.855 -8.260 1.00 30.07 420 TYR B CA 1
ATOM 2886 C C . TYR B 1 203 ? -7.918 -26.250 -7.651 1.00 29.40 420 TYR B C 1
ATOM 2887 O O . TYR B 1 203 ? -8.025 -27.235 -8.407 1.00 28.46 420 TYR B O 1
ATOM 2896 N N . LEU B 1 204 ? -7.949 -26.338 -6.326 1.00 25.68 421 LEU B N 1
ATOM 2897 C CA . LEU B 1 204 ? -8.063 -27.634 -5.611 1.00 27.52 421 LEU B CA 1
ATOM 2898 C C . LEU B 1 204 ? -9.353 -28.362 -6.000 1.00 27.90 421 LEU B C 1
ATOM 2899 O O . LEU B 1 204 ? -9.291 -29.571 -6.275 1.00 28.32 421 LEU B O 1
ATOM 2904 N N . THR B 1 205 ? -10.474 -27.663 -6.018 1.00 26.93 422 THR B N 1
ATOM 2905 C CA . THR B 1 205 ? -11.765 -28.207 -6.496 1.00 32.70 422 THR B CA 1
ATOM 2906 C C . THR B 1 205 ? -11.651 -28.637 -7.973 1.00 36.37 422 THR B C 1
ATOM 2907 O O . THR B 1 205 ? -12.128 -29.740 -8.299 1.00 32.33 422 THR B O 1
ATOM 2911 N N . GLU B 1 206 ? -11.060 -27.822 -8.857 1.00 34.62 423 GLU B N 1
ATOM 2912 C CA . GLU B 1 206 ? -10.935 -28.264 -10.268 1.00 34.74 423 GLU B CA 1
ATOM 2913 C C . GLU B 1 206 ? -10.056 -29.513 -10.320 1.00 32.47 423 GLU B C 1
ATOM 2914 O O . GLU B 1 206 ? -10.343 -30.378 -11.140 1.00 32.50 423 GLU B O 1
ATOM 2920 N N . ALA B 1 207 ? -9.070 -29.628 -9.430 1.00 31.59 424 ALA B N 1
ATOM 2921 C CA . ALA B 1 207 ? -8.073 -30.716 -9.434 1.00 31.33 424 ALA B CA 1
ATOM 2922 C C . ALA B 1 207 ? -8.722 -32.007 -8.941 1.00 32.44 424 ALA B C 1
ATOM 2923 O O . ALA B 1 207 ? -8.425 -33.058 -9.511 1.00 32.71 424 ALA B O 1
ATOM 2925 N N . LEU B 1 208 ? -9.615 -31.913 -7.959 1.00 33.96 425 LEU B N 1
ATOM 2926 C CA . LEU B 1 208 ? -10.410 -33.077 -7.473 1.00 34.56 425 LEU B CA 1
ATOM 2927 C C . LEU B 1 208 ? -11.373 -33.541 -8.569 1.00 33.33 425 LEU B C 1
ATOM 2928 O O . LEU B 1 208 ? -11.431 -34.756 -8.786 1.00 35.94 425 LEU B O 1
ATOM 2933 N N . LYS B 1 209 ? -12.091 -32.642 -9.233 1.00 33.21 426 LYS B N 1
ATOM 2934 C CA . LYS B 1 209 ? -12.904 -33.017 -10.428 1.00 40.31 426 LYS B CA 1
ATOM 2935 C C . LYS B 1 209 ? -12.037 -33.767 -11.438 1.00 46.90 426 LYS B C 1
ATOM 2936 O O . LYS B 1 209 ? -12.526 -34.761 -12.027 1.00 57.61 426 LYS B O 1
ATOM 2942 N N . GLY B 1 210 ? -10.806 -33.287 -11.640 1.00 47.60 427 GLY B N 1
ATOM 2943 C CA . GLY B 1 210 ? -9.820 -33.874 -12.563 1.00 40.53 427 GLY B CA 1
ATOM 2944 C C . GLY B 1 210 ? -9.354 -35.251 -12.115 1.00 39.19 427 GLY B C 1
ATOM 2945 O O . GLY B 1 210 ? -9.238 -36.105 -13.003 1.00 42.68 427 GLY B O 1
ATOM 2946 N N . MET B 1 211 ? -9.035 -35.442 -10.828 1.00 39.44 428 MET B N 1
ATOM 2947 C CA . MET B 1 211 ? -8.594 -36.744 -10.249 1.00 44.70 428 MET B CA 1
ATOM 2948 C C . MET B 1 211 ? -9.680 -37.800 -10.528 1.00 51.11 428 MET B C 1
ATOM 2949 O O . MET B 1 211 ? -9.319 -38.954 -10.825 1.00 49.43 428 MET B O 1
ATOM 2954 N N . ASP B 1 212 ? -10.956 -37.431 -10.372 1.00 52.36 429 ASP B N 1
ATOM 2955 C CA . ASP B 1 212 ? -12.118 -38.356 -10.458 1.00 54.71 429 ASP B CA 1
ATOM 2956 C C . ASP B 1 212 ? -12.260 -38.868 -11.900 1.00 57.66 429 ASP B C 1
ATOM 2957 O O . ASP B 1 212 ? -12.607 -40.040 -12.060 1.00 54.30 429 ASP B O 1
ATOM 2962 N N . LYS B 1 213 ? -12.003 -38.030 -12.905 1.00 62.48 430 LYS B N 1
ATOM 2963 C CA . LYS B 1 213 ? -12.085 -38.423 -14.336 1.00 63.42 430 LYS B CA 1
ATOM 2964 C C . LYS B 1 213 ? -10.872 -39.285 -14.711 1.00 62.44 430 LYS B C 1
ATOM 2965 O O . LYS B 1 213 ? -11.015 -40.057 -15.656 1.00 68.72 430 LYS B O 1
ATOM 2971 N N . MET B 1 214 ? -9.765 -39.233 -13.954 1.00 64.47 431 MET B N 1
ATOM 2972 C CA . MET B 1 214 ? -8.611 -40.176 -14.097 1.00 70.95 431 MET B CA 1
ATOM 2973 C C . MET B 1 214 ? -8.960 -41.545 -13.481 1.00 68.94 431 MET B C 1
ATOM 2974 O O . MET B 1 214 ? -8.498 -42.559 -14.033 1.00 74.29 431 MET B O 1
ATOM 2979 N N . PHE B 1 215 ? -9.689 -41.567 -12.352 1.00 71.39 432 PHE B N 1
ATOM 2980 C CA . PHE B 1 215 ? -10.226 -42.780 -11.668 1.00 72.25 432 PHE B CA 1
ATOM 2981 C C . PHE B 1 215 ? -11.233 -43.498 -12.573 1.00 67.79 432 PHE B C 1
ATOM 2982 O O . PHE B 1 215 ? -11.303 -44.722 -12.498 1.00 71.96 432 PHE B O 1
ATOM 2990 N N . LEU B 1 216 ? -11.986 -42.739 -13.374 1.00 66.87 433 LEU B N 1
ATOM 2991 C CA . LEU B 1 216 ? -12.979 -43.235 -14.366 1.00 75.32 433 LEU B CA 1
ATOM 2992 C C . LEU B 1 216 ? -12.250 -43.875 -15.563 1.00 76.27 433 LEU B C 1
ATOM 2993 O O . LEU B 1 216 ? -12.944 -44.427 -16.417 1.00 79.71 433 LEU B O 1
ATOM 2998 N N . ASN B 1 217 ? -10.912 -43.783 -15.628 1.00 81.73 434 ASN B N 1
ATOM 2999 C CA . ASN B 1 217 ? -10.028 -44.494 -16.598 1.00 78.60 434 ASN B CA 1
ATOM 3000 C C . ASN B 1 217 ? -8.958 -45.246 -15.791 1.00 74.75 434 ASN B C 1
ATOM 3001 O O . ASN B 1 217 ? -7.890 -45.631 -16.253 1.00 72.38 434 ASN B O 1
#

GO terms:
  GO:1990837 sequence-specific double-stranded DNA binding (F, IDA)
  GO:0003700 DNA-binding transcription factor activity (F, IDA)
  GO:0045944 positive regulation of transcription by RNA polymerase II (P, IDA)
  GO:0043565 sequence-specific DNA binding (F, IDA)
  GO:0005634 nucleus (C, IC)
  GO:0005515 protein binding (F, IPI)
  GO:0005654 nucleoplasm (C, TAS)
  GO:0000978 RNA polymerase II cis-regulatory region sequence-specific DNA binding (F, IDA)
  GO:0000981 DNA-binding transcription factor activity, RNA polymerase II-specific (F, IDA)
  GO:0001228 DNA-binding transcription activator activity, RNA polymerase II-specific (F, IDA)
  GO:0043066 negative regulation of apoptotic process (P, IDA)
  GO:0045893 positive regulation of DNA-templated transcription (P, IDA)
  GO:0045893 positive regulation of DNA-templated transcription (P, IMP)
  GO:0005634 nucleus (C, IDA)
  GO:0000987 cis-regulatory region sequence-specific DNA binding (F, IDA)
  GO:0043525 positive regulation of neuron apoptotic process (P, IDA)
  GO:0045444 fat cell differentiation (P, IEP)
  GO:0045595 regulation of cell differentiation (P, IDA)
  GO:0045892 negative regulation of DNA-templated transcription (P, IDA)
  GO:0010842 retina layer formation (P, IEP)

Foldseek 3Di:
DDFLAFLDWACFPPDPDPDGTATATLVQLQLCCDPPANDALVLSCQLSPPDPDPVSSVVVQVSQVVVPHHGHDDDDPLSSYALVVLVVVLVVLLVCLQPPQPLQVLLLVVLVVQLPPVCQVVVLVVLVVLLVVLCVVLVVLVQAQADAGSDNDDHPDDPPVNVVVNNVCSSRSNNPSSNVVSVVSNVNSNSVSNNVVSVVSVD/DFLAFLDWADFPPDPPPPTDGATLVQLQLCCDPPNNDDPVLSCQLRVHVVVVSVVVDDDDDPLSNYALVNLVVVLVVLLVCLQPPQPLLVLLVVVCVVPDDLVCLPVVLVVLVVLLVVLCVVLVVLVQAQADAGNDNDDHPDDCVVNVVSNNQCSVNSNNGSSNSVSVVSNVNSNSVSNNVVSVVSVVD

Sequence (392 aa):
VNTGEVFCSVPGRLSLLSSSKYKVTVGEVQRRLSPPECLNASLLGGVLRRAKSKNGGRSLRERLEKIGLNLAANVTLLTSLVEGEAVHLARDFGYICETEFPAKAVSEYLNRQHTDPSDLHSRKNMLLATKQLCKEFTDLLAQDRTPIGNSRPSPILEPGIQSCLTHFSLITHGFGAPAICAALTALQNYLTEALKGMDKMFLNTGEVFCSVPGRLSLLSSKYKVTVGEVQRRLSPPECLNASLLGGVLRRSLRERLEGLANVTLLTSLVEGEAVHLARDFGYICETEFPAKAVSEYLNRQHTDPSDLHSRKNMLLATKQLCKEFTDLLAQDRTPIGNSRPSPILEPGIQSCLTHFSLITHGFGAPAICAALTALQNYLTEALKGMDKMFLN

Solvent-accessible surface area: 18686 Å² total; per-residue (Å²): 108,106,34,50,76,77,15,31,53,2,62,7,25,1,41,31,94,135,105,113,128,39,149,2,7,1,3,2,0,56,23,2,21,41,99,38,9,54,11,77,30,72,34,0,12,21,4,8,101,79,89,174,57,204,108,9,37,168,35,4,97,105,93,0,88,163,44,49,13,105,107,128,48,116,48,16,15,0,6,1,0,5,2,26,2,0,53,51,0,3,141,18,0,15,124,8,1,112,77,63,13,21,11,147,27,0,5,96,34,12,6,117,95,42,89,80,112,101,47,17,126,52,0,55,88,30,0,82,11,0,57,93,0,0,124,20,0,30,58,2,8,70,61,27,85,11,32,46,26,128,48,134,55,89,88,116,10,87,117,47,11,16,65,37,4,33,60,2,10,25,24,0,0,6,0,0,9,60,0,0,37,6,0,0,37,0,0,32,50,0,0,58,44,0,22,122,25,0,57,144,60,82,178,145,68,49,91,75,15,36,70,3,73,12,26,1,49,33,111,103,116,178,39,151,1,8,26,7,3,1,72,34,3,50,41,99,38,14,76,12,86,54,93,41,0,9,25,2,13,100,146,112,16,194,136,125,17,158,93,91,86,110,44,17,8,0,7,1,0,5,1,29,3,0,56,45,0,2,142,20,0,17,124,7,1,108,73,66,14,21,12,150,29,0,4,88,14,2,4,138,93,79,14,83,123,102,68,26,114,49,6,52,88,40,0,85,11,0,53,90,0,0,120,29,0,28,55,2,8,69,61,26,83,11,43,48,27,126,51,178,48,87,84,117,12,76,108,38,4,17,73,42,5,31,65,4,10,25,16,0,0,7,0,0,13,54,0,0,36,7,0,1,35,0,0,33,46,0,0,64,44,0,23,130,25,0,64,143,64,81,150,160